Protein 7WOL (pdb70)

InterPro domains:
  IPR013094 Alpha/beta hydrolase fold-3 [PF07859] (87-295)
  IPR029058 Alpha/Beta hydrolase fold [G3DSA:3.40.50.1820] (2-322)
  IPR029058 Alpha/Beta hydrolase fold [SSF53474] (45-320)
  IPR050300 GDXG lipolytic enzyme [PTHR48081] (49-320)

B-factor: mean 42.1, std 15.67, range [23.67, 132.22]

Nearest PDB structures (foldseek):
  7wol-assembly1_B  TM=1.003E+00  e=1.330E-68  Thermomicrobium roseum DSM 5159
  7wol-assembly1_A  TM=9.974E-01  e=5.346E-65  Thermomicrobium roseum DSM 5159
  4ou5-assembly1_A  TM=8.821E-01  e=3.024E-28  Pseudomonas sp. ECU1011
  4ob7-assembly1_A-2  TM=8.785E-01  e=5.117E-28  Pseudomonas sp. ECU1011
  4ou4-assembly1_A-2  TM=8.748E-01  e=4.552E-28  Pseudomonas sp. ECU1011

Radius of gyration: 25.43 Å; Cα contacts (8 Å, |Δi|>4): 1426; chains: 2; bounding box: 81×62×52 Å

Sequence (638 aa):
SVFARLDPELAAALREIPEEFLLDLRDISLARRRLQILREALASLLPPLPSDVAVTDELAPNSFDGTMVRVRLYRPSEVTGPLPVLLWIHGGGYVMGAPEMNDQQCAELAQRIPALVASVDYRLAPEHPYPAPLEDCYAALRWVAERRAEQLGVDRERLAIAGASAGGGLAAGLALLARDRGEVPVRRFQLLIYPMLDDRNQTPSSYEITDPRLIWTRDWNLIGWRAYLGREPGSPDVPPYAAPARADDLAGLPPAYVLVGTADLFRDEDIAYAQRLMQAGVPTELHVFAGAFHGFDVFAPTAWVSQRANAEVLAVLQRALKLASVFARLDPELAAALREIPEEFLLDLRDISLARRRLQILREPPLPSDVAVTDELAPNSFDGTMVRVRLYRPSEVTGPLPVLLWIHGGGYVMGAPEMNDQQCAELAQRIPALVASVDYRLAPEHPYPAPLEDCYAALRWVAERAEQLGVDRERLAIAGASAGGGLAAGLALLARDRGEVPVRRFQLLIYPMLDDRNQTPSSYEITDPRLIWTRDWNLIGWRAYLGREPGSPDVPPYAAPARADDLAGLPPAYVLVGTADLFRDEDIAYAQRLMQAGVPTELHVFAGAFHGFDVFAPTAWVSQRANAEVLAVLQRALKLA

Structure (mmCIF, N/CA/C/O backbone):
data_7WOL
#
_entry.id   7WOL
#
_cell.length_a   129.402
_cell.length_b   129.402
_cell.length_c   122.792
_cell.angle_alpha   90.000
_cell.angle_beta   90.000
_cell.angle_gamma   90.000
#
_symmetry.space_group_name_H-M   'P 43 21 2'
#
loop_
_entity.id
_entity.type
_entity.pdbx_description
1 polymer Lipase
2 non-polymer 'SUCCINIC ACID'
3 non-polymer GLYCEROL
4 non-polymer DI(HYDROXYETHYL)ETHER
5 non-polymer 1,2-ETHANEDIOL
6 water water
#
loop_
_atom_site.group_PDB
_atom_site.id
_atom_site.type_symbol
_atom_site.label_atom_id
_atom_site.label_alt_id
_atom_site.label_comp_id
_atom_site.label_asym_id
_atom_site.label_entity_id
_atom_site.label_seq_id
_atom_site.pdbx_PDB_ins_code
_atom_site.Cartn_x
_atom_site.Cartn_y
_atom_site.Cartn_z
_atom_site.occupancy
_atom_site.B_iso_or_equiv
_atom_site.auth_seq_id
_atom_site.auth_comp_id
_atom_site.auth_asym_id
_atom_site.auth_atom_id
_atom_site.pdbx_PDB_model_num
ATOM 1 N N . SER A 1 2 ? 25.961 4.854 21.325 1.000 76.662 2 SER A N 1
ATOM 2 C CA . SER A 1 2 ? 26.197 5.127 19.869 1.000 74.497 2 SER A CA 1
ATOM 3 C C . SER A 1 2 ? 25.063 6.004 19.316 1.000 68.962 2 SER A C 1
ATOM 4 O O . SER A 1 2 ? 25.334 7.154 18.896 1.000 58.810 2 SER A O 1
ATOM 7 N N . VAL A 1 3 ? 23.826 5.495 19.337 1.000 65.699 3 VAL A N 1
ATOM 8 C CA . VAL A 1 3 ? 22.598 6.343 19.218 1.000 59.909 3 VAL A CA 1
ATOM 9 C C . VAL A 1 3 ? 22.602 7.354 20.380 1.000 53.101 3 VAL A C 1
ATOM 10 O O . VAL A 1 3 ? 22.144 8.491 20.194 1.000 54.488 3 VAL A O 1
ATOM 14 N N . PHE A 1 4 ? 23.149 6.954 21.528 1.000 49.221 4 PHE A N 1
ATOM 15 C CA . PHE A 1 4 ? 23.193 7.727 22.792 1.000 49.250 4 PHE A CA 1
ATOM 16 C C . PHE A 1 4 ? 24.503 8.511 22.924 1.000 44.720 4 PHE A C 1
ATOM 17 O O . PHE A 1 4 ? 24.728 9.058 24.010 1.000 41.784 4 PHE A O 1
ATOM 25 N N . ALA A 1 5 ? 25.314 8.581 21.869 1.000 46.918 5 ALA A N 1
ATOM 26 C CA . ALA A 1 5 ? 26.679 9.175 21.867 1.000 53.634 5 ALA A CA 1
ATOM 27 C C . ALA A 1 5 ? 26.675 10.637 22.341 1.000 53.752 5 ALA A C 1
ATOM 28 O O . ALA A 1 5 ? 27.572 11.020 23.092 1.000 56.278 5 ALA A O 1
ATOM 30 N N . ARG A 1 6 ? 25.716 11.442 21.897 1.000 60.233 6 ARG A N 1
ATOM 31 C CA . ARG A 1 6 ? 25.677 12.902 22.182 1.000 61.069 6 ARG A CA 1
ATOM 32 C C . ARG A 1 6 ? 25.028 13.174 23.552 1.000 51.821 6 ARG A C 1
ATOM 33 O O . ARG A 1 6 ? 24.797 14.357 23.864 1.000 54.338 6 ARG A O 1
ATOM 41 N N . LEU A 1 7 ? 24.690 12.151 24.341 1.000 43.267 7 LEU A N 1
ATOM 42 C CA . LEU A 1 7 ? 23.888 12.373 25.574 1.000 39.923 7 LEU A CA 1
ATOM 43 C C . LEU A 1 7 ? 24.812 12.485 26.783 1.000 39.573 7 LEU A C 1
ATOM 44 O O . LEU A 1 7 ? 25.888 11.887 26.789 1.000 42.106 7 LEU A O 1
ATOM 49 N N . ASP A 1 8 ? 24.396 13.253 27.772 1.000 36.832 8 ASP A N 1
ATOM 50 C CA . ASP A 1 8 ? 24.934 13.158 29.145 1.000 39.105 8 ASP A CA 1
ATOM 51 C C . ASP A 1 8 ? 24.879 11.676 29.528 1.000 42.218 8 ASP A C 1
ATOM 52 O O . ASP A 1 8 ? 23.831 11.034 29.376 1.000 37.029 8 ASP A O 1
ATOM 57 N N . PRO A 1 9 ? 26.014 11.070 29.953 1.000 43.626 9 PRO A N 1
ATOM 58 C CA . PRO A 1 9 ? 26.042 9.647 30.325 1.000 43.125 9 PRO A CA 1
ATOM 59 C C . PRO A 1 9 ? 24.930 9.157 31.274 1.000 39.469 9 PRO A C 1
ATOM 60 O O . PRO A 1 9 ? 24.445 8.058 31.068 1.000 42.813 9 PRO A O 1
ATOM 64 N N . GLU A 1 10 ? 24.532 9.958 32.270 1.000 41.230 10 GLU A N 1
ATOM 65 C CA . GLU A 1 10 ? 23.402 9.628 33.181 1.000 42.966 10 GLU A CA 1
ATOM 66 C C . GLU A 1 10 ? 22.098 9.540 32.383 1.000 45.239 10 GLU A C 1
ATOM 67 O O . GLU A 1 10 ? 21.260 8.686 32.724 1.000 44.030 10 GLU A O 1
ATOM 73 N N . LEU A 1 11 ? 21.926 10.383 31.360 1.000 42.916 11 LEU A N 1
ATOM 74 C CA . LEU A 1 11 ? 20.702 10.376 30.522 1.000 39.202 11 LEU A CA 1
ATOM 75 C C . LEU A 1 11 ? 20.759 9.184 29.569 1.000 37.920 11 LEU A C 1
ATOM 76 O O . LEU A 1 11 ? 19.692 8.580 29.302 1.000 40.644 11 LEU A O 1
ATOM 81 N N . ALA A 1 12 ? 21.937 8.835 29.062 1.000 37.236 12 ALA A N 1
ATOM 82 C CA . ALA A 1 12 ? 22.083 7.657 28.176 1.000 41.275 12 ALA A CA 1
ATOM 83 C C . ALA A 1 12 ? 21.696 6.384 28.963 1.000 42.795 12 ALA A C 1
ATOM 84 O O . ALA A 1 12 ? 21.016 5.504 28.392 1.000 43.708 12 ALA A O 1
ATOM 86 N N . ALA A 1 13 ? 22.099 6.301 30.236 1.000 46.320 13 ALA A N 1
ATOM 87 C CA . ALA A 1 13 ? 21.839 5.146 31.129 1.000 49.130 13 ALA A CA 1
ATOM 88 C C . ALA A 1 13 ? 20.325 4.971 31.280 1.000 51.781 13 ALA A C 1
ATOM 89 O O . ALA A 1 13 ? 19.849 3.829 31.129 1.000 50.894 13 ALA A O 1
ATOM 91 N N . ALA A 1 14 ? 19.595 6.069 31.529 1.000 47.706 14 ALA A N 1
ATOM 92 C CA . ALA A 1 14 ? 18.123 6.073 31.694 1.000 45.671 14 ALA A CA 1
ATOM 93 C C . ALA A 1 14 ? 17.467 5.508 30.430 1.000 45.325 14 ALA A C 1
ATOM 94 O O . ALA A 1 14 ? 16.630 4.614 30.581 1.000 52.880 14 ALA A O 1
ATOM 96 N N . LEU A 1 15 ? 17.849 5.976 29.236 1.000 46.441 15 LEU A N 1
ATOM 97 C CA . LEU A 1 15 ? 17.218 5.581 27.944 1.000 47.855 15 LEU A CA 1
ATOM 98 C C . LEU A 1 15 ? 17.563 4.136 27.559 1.000 50.353 15 LEU A C 1
ATOM 99 O O . LEU A 1 15 ? 16.736 3.499 26.847 1.000 47.897 15 LEU A O 1
ATOM 104 N N . ARG A 1 16 ? 18.759 3.664 27.922 1.000 54.137 16 ARG A N 1
ATOM 105 C CA . ARG A 1 16 ? 19.196 2.263 27.667 1.000 57.913 16 ARG A CA 1
ATOM 106 C C . ARG A 1 16 ? 18.266 1.284 28.390 1.000 56.996 16 ARG A C 1
ATOM 107 O O . ARG A 1 16 ? 18.091 0.174 27.881 1.000 61.319 16 ARG A O 1
ATOM 115 N N . GLU A 1 17 ? 17.706 1.692 29.531 1.000 60.664 17 GLU A N 1
ATOM 116 C CA . GLU A 1 17 ? 16.851 0.836 30.392 1.000 67.276 17 GLU A CA 1
ATOM 117 C C . GLU A 1 17 ? 15.458 0.638 29.774 1.000 67.951 17 GLU A C 1
ATOM 118 O O . GLU A 1 17 ? 14.786 -0.316 30.181 1.000 73.930 17 GLU A O 1
ATOM 124 N N . ILE A 1 18 ? 15.014 1.495 28.851 1.000 62.923 18 ILE A N 1
ATOM 125 C CA . ILE A 1 18 ? 13.636 1.402 28.272 1.000 59.939 18 ILE A CA 1
ATOM 126 C C . ILE A 1 18 ? 13.613 0.279 27.238 1.000 55.264 18 ILE A C 1
ATOM 127 O O . ILE A 1 18 ? 14.347 0.330 26.256 1.000 51.203 18 ILE A O 1
ATOM 132 N N . PRO A 1 19 ? 12.751 -0.753 27.398 1.000 56.177 19 PRO A N 1
ATOM 133 C CA . PRO A 1 19 ? 12.619 -1.792 26.375 1.000 57.051 19 PRO A CA 1
ATOM 134 C C . PRO A 1 19 ? 12.123 -1.198 25.048 1.000 59.207 19 PRO A C 1
ATOM 135 O O . PRO A 1 19 ? 11.322 -0.280 25.094 1.000 60.664 19 PRO A O 1
ATOM 139 N N . GLU A 1 20 ? 12.591 -1.739 23.919 1.000 61.447 20 GLU A N 1
ATOM 140 C CA . GLU A 1 20 ? 12.252 -1.257 22.552 1.000 66.625 20 GLU A CA 1
ATOM 141 C C . GLU A 1 20 ? 10.726 -1.234 22.390 1.000 66.036 20 GLU A C 1
ATOM 142 O O . GLU A 1 20 ? 10.227 -0.321 21.721 1.000 59.617 20 GLU A O 1
ATOM 148 N N . GLU A 1 21 ? 10.019 -2.199 22.988 1.000 64.461 21 GLU A N 1
ATOM 149 C CA . GLU A 1 21 ? 8.557 -2.404 22.808 1.000 64.238 21 GLU A CA 1
ATOM 150 C C . GLU A 1 21 ? 7.752 -1.335 23.564 1.000 59.556 21 GLU A C 1
ATOM 151 O O . GLU A 1 21 ? 6.548 -1.255 23.309 1.000 61.590 21 GLU A O 1
ATOM 157 N N . PHE A 1 22 ? 8.374 -0.560 24.461 1.000 56.039 22 PHE A N 1
ATOM 158 C CA . PHE A 1 22 ? 7.722 0.536 25.230 1.000 53.086 22 PHE A CA 1
ATOM 159 C C . PHE A 1 22 ? 7.781 1.860 24.456 1.000 55.863 22 PHE A C 1
ATOM 160 O O . PHE A 1 22 ? 7.056 2.801 24.854 1.000 53.536 22 PHE A O 1
ATOM 168 N N . LEU A 1 23 ? 8.617 1.953 23.411 1.000 49.543 23 LEU A N 1
ATOM 169 C CA . LEU A 1 23 ? 8.862 3.227 22.687 1.000 50.610 23 LEU A CA 1
ATOM 170 C C . LEU A 1 23 ? 7.638 3.572 21.837 1.000 49.965 23 LEU A C 1
ATOM 171 O O . LEU A 1 23 ? 6.886 2.669 21.463 1.000 47.198 23 LEU A O 1
ATOM 176 N N . LEU A 1 24 ? 7.482 4.847 21.511 1.000 51.397 24 LEU A N 1
ATOM 177 C CA . LEU A 1 24 ? 6.351 5.353 20.687 1.000 49.172 24 LEU A CA 1
ATOM 178 C C . LEU A 1 24 ? 6.539 4.889 19.242 1.000 46.572 24 LEU A C 1
ATOM 179 O O . LEU A 1 24 ? 7.684 4.931 18.739 1.000 49.954 24 LEU A O 1
ATOM 184 N N . ASP A 1 25 ? 5.451 4.491 18.595 1.000 45.361 25 ASP A N 1
ATOM 185 C CA . ASP A 1 25 ? 5.378 4.306 17.125 1.000 44.299 25 ASP A CA 1
ATOM 186 C C . ASP A 1 25 ? 4.208 5.150 16.622 1.000 43.565 25 ASP A C 1
ATOM 187 O O . ASP A 1 25 ? 3.054 4.697 16.766 1.000 43.341 25 ASP A O 1
ATOM 192 N N . LEU A 1 26 ? 4.492 6.315 16.039 1.000 39.938 26 LEU A N 1
ATOM 193 C CA . LEU A 1 26 ? 3.443 7.278 15.599 1.000 39.891 26 LEU A CA 1
ATOM 194 C C . LEU A 1 26 ? 2.827 6.872 14.257 1.000 40.468 26 LEU A C 1
ATOM 195 O O . LEU A 1 26 ? 1.930 7.595 13.787 1.000 39.640 26 LEU A O 1
ATOM 200 N N . ARG A 1 27 ? 3.246 5.758 13.651 1.000 42.979 27 ARG A N 1
ATOM 201 C CA . ARG A 1 27 ? 2.673 5.321 12.348 1.000 45.145 27 ARG A CA 1
ATOM 202 C C . ARG A 1 27 ? 1.287 4.715 12.592 1.000 42.964 27 ARG A C 1
ATOM 203 O O . ARG A 1 27 ? 0.522 4.640 11.632 1.000 41.051 27 ARG A O 1
ATOM 211 N N . ASP A 1 28 ? 0.963 4.364 13.840 1.000 42.219 28 ASP A N 1
ATOM 212 C CA . ASP A 1 28 ? -0.421 3.997 14.247 1.000 45.726 28 ASP A CA 1
ATOM 213 C C . ASP A 1 28 ? -0.781 4.800 15.503 1.000 38.071 28 ASP A C 1
ATOM 214 O O . ASP A 1 28 ? -0.270 4.486 16.580 1.000 37.881 28 ASP A O 1
ATOM 219 N N . ILE A 1 29 ? -1.658 5.790 15.371 1.000 38.755 29 ILE A N 1
ATOM 220 C CA . ILE A 1 29 ? -1.946 6.762 16.466 1.000 41.216 29 ILE A CA 1
ATOM 221 C C . ILE A 1 29 ? -2.591 6.024 17.639 1.000 40.522 29 ILE A C 1
ATOM 222 O O . ILE A 1 29 ? -2.248 6.369 18.777 1.000 34.231 29 ILE A O 1
ATOM 227 N N . SER A 1 30 ? -3.471 5.038 17.394 1.000 41.807 30 SER A N 1
ATOM 228 C CA . SER A 1 30 ? -4.120 4.256 18.487 1.000 45.351 30 SER A CA 1
ATOM 229 C C . SER A 1 30 ? -3.052 3.467 19.247 1.000 44.646 30 SER A C 1
ATOM 230 O O . SER A 1 30 ? -3.123 3.438 20.473 1.000 49.250 30 SER A O 1
ATOM 233 N N . LEU A 1 31 ? -2.095 2.864 18.538 1.000 45.688 31 LEU A N 1
ATOM 234 C CA . LEU A 1 31 ? -0.939 2.138 19.137 1.000 50.775 31 LEU A CA 1
ATOM 235 C C . LEU A 1 31 ? -0.084 3.136 19.930 1.000 46.951 31 LEU A C 1
ATOM 236 O O . LEU A 1 31 ? 0.255 2.847 21.080 1.000 52.818 31 LEU A O 1
ATOM 241 N N . ALA A 1 32 ? 0.251 4.283 19.342 1.000 44.837 32 ALA A N 1
ATOM 242 C CA . ALA A 1 32 ? 1.016 5.335 20.045 1.000 41.073 32 ALA A CA 1
ATOM 243 C C . ALA A 1 32 ? 0.319 5.672 21.378 1.000 40.275 32 ALA A C 1
ATOM 244 O O . ALA A 1 32 ? 1.021 5.768 22.393 1.000 40.462 32 ALA A O 1
ATOM 246 N N . ARG A 1 33 ? -1.011 5.839 21.395 1.000 38.886 33 ARG A N 1
ATOM 247 C CA . ARG A 1 33 ? -1.745 6.228 22.637 1.000 40.901 33 ARG A CA 1
ATOM 248 C C . ARG A 1 33 ? -1.574 5.116 23.695 1.000 43.876 33 ARG A C 1
ATOM 249 O O . ARG A 1 33 ? -1.407 5.450 24.878 1.000 42.544 33 ARG A O 1
ATOM 257 N N . ARG A 1 34 ? -1.511 3.849 23.273 1.000 52.994 34 ARG A N 1
ATOM 258 C CA . ARG A 1 34 ? -1.218 2.672 24.152 1.000 54.698 34 ARG A CA 1
ATOM 259 C C . ARG A 1 34 ? 0.234 2.705 24.632 1.000 50.529 34 ARG A C 1
ATOM 260 O O . ARG A 1 34 ? 0.458 2.556 25.844 1.000 54.199 34 ARG A O 1
ATOM 268 N N . ARG A 1 35 ? 1.192 2.875 23.719 1.000 50.125 35 ARG A N 1
ATOM 269 C CA . ARG A 1 35 ? 2.630 2.973 24.084 1.000 52.952 35 ARG A CA 1
ATOM 270 C C . ARG A 1 35 ? 2.776 4.056 25.159 1.000 54.630 35 ARG A C 1
ATOM 271 O O . ARG A 1 35 ? 3.509 3.808 26.133 1.000 48.917 35 ARG A O 1
ATOM 279 N N . LEU A 1 36 ? 2.063 5.185 25.030 1.000 47.666 36 LEU A N 1
ATOM 280 C CA . LEU A 1 36 ? 2.228 6.311 25.983 1.000 46.682 36 LEU A CA 1
ATOM 281 C C . LEU A 1 36 ? 1.662 5.907 27.349 1.000 43.910 36 LEU A C 1
ATOM 282 O O . LEU A 1 36 ? 2.308 6.251 28.373 1.000 40.055 36 LEU A O 1
ATOM 287 N N . GLN A 1 37 ? 0.501 5.250 27.367 1.000 45.546 37 GLN A N 1
ATOM 288 C CA . GLN A 1 37 ? -0.125 4.720 28.608 1.000 49.520 37 GLN A CA 1
ATOM 289 C C . GLN A 1 37 ? 0.879 3.812 29.328 1.000 48.771 37 GLN A C 1
ATOM 290 O O . GLN A 1 37 ? 0.982 3.920 30.552 1.000 44.554 37 GLN A O 1
ATOM 296 N N . ILE A 1 38 ? 1.594 2.965 28.578 1.000 51.678 38 ILE A N 1
ATOM 297 C CA . ILE A 1 38 ? 2.612 2.012 29.123 1.000 50.015 38 ILE A CA 1
ATOM 298 C C . ILE A 1 38 ? 3.791 2.822 29.662 1.000 46.649 38 ILE A C 1
ATOM 299 O O . ILE A 1 38 ? 4.170 2.573 30.812 1.000 42.649 38 ILE A O 1
ATOM 304 N N . LEU A 1 39 ? 4.348 3.756 28.879 1.000 43.448 39 LEU A N 1
ATOM 305 C CA . LEU A 1 39 ? 5.463 4.617 29.352 1.000 43.237 39 LEU A CA 1
ATOM 306 C C . LEU A 1 39 ? 4.999 5.366 30.598 1.000 42.802 39 LEU A C 1
ATOM 307 O O . LEU A 1 39 ? 5.759 5.406 31.593 1.000 44.046 39 LEU A O 1
ATOM 312 N N . ARG A 1 40 ? 3.799 5.940 30.544 1.000 42.315 40 ARG A N 1
ATOM 313 C CA . ARG A 1 40 ? 3.270 6.781 31.643 1.000 45.618 40 ARG A CA 1
ATOM 314 C C . ARG A 1 40 ? 3.301 5.953 32.923 1.000 46.805 40 ARG A C 1
ATOM 315 O O . ARG A 1 40 ? 3.691 6.516 33.970 1.000 48.369 40 ARG A O 1
ATOM 323 N N . GLU A 1 41 ? 2.925 4.670 32.831 1.000 49.497 41 GLU A N 1
ATOM 324 C CA . GLU A 1 41 ? 2.906 3.749 34.001 1.000 54.835 41 GLU A CA 1
ATOM 325 C C . GLU A 1 41 ? 4.338 3.480 34.476 1.000 48.345 41 GLU A C 1
ATOM 326 O O . GLU A 1 41 ? 4.564 3.536 35.687 1.000 50.000 41 GLU A O 1
ATOM 332 N N . ALA A 1 42 ? 5.276 3.212 33.567 1.000 47.235 42 ALA A N 1
ATOM 333 C CA . ALA A 1 42 ? 6.692 2.963 33.929 1.000 51.464 42 ALA A CA 1
ATOM 334 C C . ALA A 1 42 ? 7.231 4.171 34.722 1.000 52.831 42 ALA A C 1
ATOM 335 O O . ALA A 1 42 ? 7.801 3.958 35.805 1.000 55.999 42 ALA A O 1
ATOM 337 N N . LEU A 1 43 ? 6.976 5.401 34.269 1.000 50.080 43 LEU A N 1
ATOM 338 C CA . LEU A 1 43 ? 7.479 6.635 34.944 1.000 54.112 43 LEU A CA 1
ATOM 339 C C . LEU A 1 43 ? 6.823 6.806 36.326 1.000 59.063 43 LEU A C 1
ATOM 340 O O . LEU A 1 43 ? 7.559 6.885 37.337 1.000 60.400 43 LEU A O 1
ATOM 345 N N . ALA A 1 44 ? 5.490 6.823 36.386 1.000 60.423 44 ALA A N 1
ATOM 346 C CA . ALA A 1 44 ? 4.702 6.984 37.631 1.000 61.573 44 ALA A CA 1
ATOM 347 C C . ALA A 1 44 ? 5.088 5.919 38.680 1.000 65.676 44 ALA A C 1
ATOM 348 O O . ALA A 1 44 ? 5.015 6.232 39.891 1.000 57.328 44 ALA A O 1
ATOM 350 N N . SER A 1 45 ? 5.480 4.711 38.251 1.000 66.606 45 SER A N 1
ATOM 351 C CA . SER A 1 45 ? 5.901 3.584 39.132 1.000 69.467 45 SER A CA 1
ATOM 352 C C . SER A 1 45 ? 6.976 4.046 40.115 1.000 68.426 45 SER A C 1
ATOM 353 O O . SER A 1 45 ? 6.969 3.567 41.278 1.000 67.422 45 SER A O 1
ATOM 356 N N . LEU A 1 46 ? 7.881 4.909 39.652 1.000 59.671 46 LEU A N 1
ATOM 357 C CA . LEU A 1 46 ? 9.123 5.274 40.376 1.000 64.547 46 LEU A CA 1
ATOM 358 C C . LEU A 1 46 ? 8.891 6.502 41.258 1.000 63.867 46 LEU A C 1
ATOM 359 O O . LEU A 1 46 ? 9.835 6.881 41.961 1.000 68.790 46 LEU A O 1
ATOM 364 N N . LEU A 1 47 ? 7.696 7.103 41.221 1.000 60.392 47 LEU A N 1
ATOM 365 C CA . LEU A 1 47 ? 7.408 8.396 41.901 1.000 57.705 47 LEU A CA 1
ATOM 366 C C . LEU A 1 47 ? 6.598 8.149 43.168 1.000 59.729 47 LEU A C 1
ATOM 367 O O . LEU A 1 47 ? 5.876 7.152 43.272 1.000 53.910 47 LEU A O 1
ATOM 372 N N . PRO A 1 48 ? 6.684 9.059 44.169 1.000 61.985 48 PRO A N 1
ATOM 373 C CA . PRO A 1 48 ? 5.912 8.911 45.405 1.000 63.887 48 PRO A CA 1
ATOM 374 C C . PRO A 1 48 ? 4.432 9.096 45.095 1.000 64.447 48 PRO A C 1
ATOM 375 O O . PRO A 1 48 ? 4.080 9.465 43.982 1.000 54.676 48 PRO A O 1
ATOM 379 N N . PRO A 1 49 ? 3.513 8.850 46.049 1.000 67.853 49 PRO A N 1
ATOM 380 C CA . PRO A 1 49 ? 2.109 9.200 45.837 1.000 65.935 49 PRO A CA 1
ATOM 381 C C . PRO A 1 49 ? 1.959 10.732 45.754 1.000 59.870 49 PRO A C 1
ATOM 382 O O . PRO A 1 49 ? 2.833 11.459 46.236 1.000 53.765 49 PRO A O 1
ATOM 386 N N . LEU A 1 50 ? 0.868 11.193 45.142 1.000 54.350 50 LEU A N 1
ATOM 387 C CA . LEU A 1 50 ? 0.536 12.636 45.032 1.000 54.901 50 LEU A CA 1
ATOM 388 C C . LEU A 1 50 ? 0.505 13.199 46.448 1.000 54.988 50 LEU A C 1
ATOM 389 O O . LEU A 1 50 ? 0.090 12.506 47.366 1.000 60.115 50 LEU A O 1
ATOM 394 N N . PRO A 1 51 ? 0.969 14.439 46.705 1.000 56.527 51 PRO A N 1
ATOM 395 C CA . PRO A 1 51 ? 0.856 15.020 48.041 1.000 52.529 51 PRO A CA 1
ATOM 396 C C . PRO A 1 51 ? -0.582 14.944 48.581 1.000 57.698 51 PRO A C 1
ATOM 397 O O . PRO A 1 51 ? -1.540 15.008 47.811 1.000 52.424 51 PRO A O 1
ATOM 401 N N . SER A 1 52 ? -0.714 14.812 49.896 1.000 53.967 52 SER A N 1
ATOM 402 C CA . SER A 1 52 ? -2.024 14.686 50.575 1.000 54.277 52 SER A CA 1
ATOM 403 C C . SER A 1 52 ? -2.650 16.074 50.739 1.000 51.330 52 SER A C 1
ATOM 404 O O . SER A 1 52 ? -3.870 16.122 50.778 1.000 56.516 52 SER A O 1
ATOM 407 N N . ASP A 1 53 ? -1.850 17.147 50.821 1.000 45.858 53 ASP A N 1
ATOM 408 C CA . ASP A 1 53 ? -2.337 18.533 51.051 1.000 45.653 53 ASP A CA 1
ATOM 409 C C . ASP A 1 53 ? -2.660 19.228 49.711 1.000 40.521 53 ASP A C 1
ATOM 410 O O . ASP A 1 53 ? -2.777 20.468 49.707 1.000 44.624 53 ASP A O 1
ATOM 415 N N . VAL A 1 54 ? -2.812 18.482 48.615 1.000 38.461 54 VAL A N 1
ATOM 416 C CA . VAL A 1 54 ? -3.237 19.050 47.301 1.000 37.168 54 VAL A CA 1
ATOM 417 C C . VAL A 1 54 ? -4.524 18.358 46.864 1.000 35.764 54 VAL A C 1
ATOM 418 O O . VAL A 1 54 ? -4.493 17.164 46.585 1.000 34.848 54 VAL A O 1
ATOM 422 N N . ALA A 1 55 ? -5.602 19.123 46.741 1.000 33.786 55 ALA A N 1
ATOM 423 C CA . ALA A 1 55 ? -6.917 18.633 46.279 1.000 32.892 55 ALA A CA 1
ATOM 424 C C . ALA A 1 55 ? -6.934 18.669 44.748 1.000 31.370 55 ALA A C 1
ATOM 425 O O . ALA A 1 55 ? -6.645 19.733 44.165 1.000 33.299 55 ALA A O 1
ATOM 427 N N . VAL A 1 56 ? -7.239 17.538 44.119 1.000 31.843 56 VAL A N 1
ATOM 428 C CA . VAL A 1 56 ? -7.329 17.409 42.641 1.000 32.737 56 VAL A CA 1
ATOM 429 C C . VAL A 1 56 ? -8.797 17.229 42.273 1.000 34.587 56 VAL A C 1
ATOM 430 O O . VAL A 1 56 ? -9.398 16.248 42.727 1.000 34.895 56 VAL A O 1
ATOM 434 N N . THR A 1 57 ? -9.347 18.130 41.460 1.000 31.907 57 THR A N 1
ATOM 435 C CA . THR A 1 57 ? -10.764 18.079 41.018 1.000 31.080 57 THR A CA 1
ATOM 436 C C . THR A 1 57 ? -10.836 18.412 39.531 1.000 33.051 57 THR A C 1
ATOM 437 O O . THR A 1 57 ? -9.834 18.902 38.994 1.000 30.512 57 THR A O 1
ATOM 441 N N . ASP A 1 58 ? -11.985 18.153 38.913 1.000 28.053 58 ASP A N 1
ATOM 442 C CA . ASP A 1 58 ? -12.241 18.446 37.487 1.000 31.409 58 ASP A CA 1
ATOM 443 C C . ASP A 1 58 ? -13.369 19.477 37.402 1.000 34.978 58 ASP A C 1
ATOM 444 O O . ASP A 1 58 ? -14.395 19.287 38.088 1.000 33.503 58 ASP A O 1
ATOM 449 N N . GLU A 1 59 ? -13.174 20.534 36.619 1.000 30.125 59 GLU A N 1
ATOM 450 C CA . GLU A 1 59 ? -14.232 21.520 36.317 1.000 30.109 59 GLU A CA 1
ATOM 451 C C . GLU A 1 59 ? -14.396 21.611 34.800 1.000 30.922 59 GLU A C 1
ATOM 452 O O . GLU A 1 59 ? -13.600 20.991 34.061 1.000 29.605 59 GLU A O 1
ATOM 458 N N . LEU A 1 60 ? -15.419 22.328 34.356 1.000 28.555 60 LEU A N 1
ATOM 459 C CA . LEU A 1 60 ? -15.720 22.494 32.918 1.000 30.374 60 LEU A CA 1
ATOM 460 C C . LEU A 1 60 ? -15.672 23.976 32.556 1.000 30.786 60 LEU A C 1
ATOM 461 O O . LEU A 1 60 ? -16.248 24.784 33.273 1.000 31.318 60 LEU A O 1
ATOM 466 N N . ALA A 1 61 ? -14.997 24.312 31.460 1.000 29.952 61 ALA A N 1
ATOM 467 C CA . ALA A 1 61 ? -14.934 25.696 30.936 1.000 30.219 61 ALA A CA 1
ATOM 468 C C . ALA A 1 61 ? -15.683 25.712 29.621 1.000 31.033 61 ALA A C 1
ATOM 469 O O . ALA A 1 61 ? -15.425 24.863 28.754 1.000 31.496 61 ALA A O 1
ATOM 471 N N . PRO A 1 62 ? -16.602 26.678 29.419 1.000 30.238 62 PRO A N 1
ATOM 472 C CA . PRO A 1 62 ? -17.315 26.785 28.148 1.000 30.009 62 PRO A CA 1
ATOM 473 C C . PRO A 1 62 ? -16.372 27.278 27.039 1.000 28.737 62 PRO A C 1
ATOM 474 O O . PRO A 1 62 ? -15.572 28.195 27.264 1.000 30.483 62 PRO A O 1
ATOM 478 N N . ASN A 1 63 ? -16.494 26.675 25.860 1.000 29.497 63 ASN A N 1
ATOM 479 C CA . ASN A 1 63 ? -15.677 27.026 24.680 1.000 29.403 63 ASN A CA 1
ATOM 480 C C . ASN A 1 63 ? -16.630 27.540 23.592 1.000 28.409 63 ASN A C 1
ATOM 481 O O . ASN A 1 63 ? -17.260 26.712 22.926 1.000 32.265 63 ASN A O 1
ATOM 486 N N . SER A 1 64 ? -16.676 28.850 23.389 1.000 29.425 64 SER A N 1
ATOM 487 C CA . SER A 1 64 ? -17.586 29.522 22.419 1.000 33.816 64 SER A CA 1
ATOM 488 C C . SER A 1 64 ? -17.127 29.271 20.984 1.000 36.787 64 SER A C 1
ATOM 489 O O . SER A 1 64 ? -17.888 29.571 20.068 1.000 35.914 64 SER A O 1
ATOM 492 N N . PHE A 1 65 ? -15.952 28.677 20.772 1.000 35.205 65 PHE A N 1
ATOM 493 C CA . PHE A 1 65 ? -15.520 28.281 19.408 1.000 34.334 65 PHE A CA 1
ATOM 494 C C . PHE A 1 65 ? -16.604 27.402 18.755 1.000 35.139 65 PHE A C 1
ATOM 495 O O . PHE A 1 65 ? -16.996 27.654 17.599 1.000 32.824 65 PHE A O 1
ATOM 503 N N . ASP A 1 66 ? -17.071 26.370 19.463 1.000 32.806 66 ASP A N 1
ATOM 504 C CA . ASP A 1 66 ? -18.033 25.382 18.920 1.000 31.700 66 ASP A CA 1
ATOM 505 C C . ASP A 1 66 ? -19.108 25.025 19.957 1.000 30.685 66 ASP A C 1
ATOM 506 O O . ASP A 1 66 ? -19.916 24.153 19.657 1.000 32.126 66 ASP A O 1
ATOM 511 N N . GLY A 1 67 ? -19.095 25.666 21.122 1.000 30.724 67 GLY A N 1
ATOM 512 C CA . GLY A 1 67 ? -20.069 25.448 22.201 1.000 32.017 67 GLY A CA 1
ATOM 513 C C . GLY A 1 67 ? -19.797 24.212 23.041 1.000 33.858 67 GLY A C 1
ATOM 514 O O . GLY A 1 67 ? -20.659 23.876 23.864 1.000 35.982 67 GLY A O 1
ATOM 515 N N . THR A 1 68 ? -18.647 23.556 22.885 1.000 32.556 68 THR A N 1
ATOM 516 C CA . THR A 1 68 ? -18.261 22.396 23.726 1.000 31.645 68 THR A CA 1
ATOM 517 C C . THR A 1 68 ? -17.835 22.901 25.105 1.000 28.567 68 THR A C 1
ATOM 518 O O . THR A 1 68 ? -17.683 24.136 25.304 1.000 28.660 68 THR A O 1
ATOM 522 N N . MET A 1 69 ? -17.616 21.970 26.025 1.000 27.423 69 MET A N 1
ATOM 523 C CA . MET A 1 69 ? -17.091 22.253 27.379 1.000 30.435 69 MET A CA 1
ATOM 524 C C . MET A 1 69 ? -15.726 21.560 27.474 1.000 30.758 69 MET A C 1
ATOM 525 O O . MET A 1 69 ? -15.620 20.401 27.062 1.000 29.130 69 MET A O 1
ATOM 530 N N . VAL A 1 70 ? -14.731 22.273 27.983 1.000 30.138 70 VAL A N 1
ATOM 531 C CA . VAL A 1 70 ? -13.337 21.784 28.141 1.000 31.368 70 VAL A CA 1
ATOM 532 C C . VAL A 1 70 ? -13.169 21.384 29.599 1.000 28.202 70 VAL A C 1
ATOM 533 O O . VAL A 1 70 ? -13.387 22.244 30.462 1.000 27.699 70 VAL A O 1
ATOM 537 N N . ARG A 1 71 ? -12.725 20.160 29.854 1.000 27.492 71 ARG A N 1
ATOM 538 C CA . ARG A 1 71 ? -12.341 19.754 31.223 1.000 29.169 71 ARG A CA 1
ATOM 539 C C . ARG A 1 71 ? -11.057 20.476 31.611 1.000 30.426 71 ARG A C 1
ATOM 540 O O . ARG A 1 71 ? -10.075 20.500 30.818 1.000 29.561 71 ARG A O 1
ATOM 548 N N . VAL A 1 72 ? -11.079 21.069 32.796 1.000 27.444 72 VAL A N 1
ATOM 549 C CA . VAL A 1 72 ? -9.922 21.732 33.427 1.000 28.037 72 VAL A CA 1
ATOM 550 C C . VAL A 1 72 ? -9.672 21.020 34.752 1.000 31.132 72 VAL A C 1
ATOM 551 O O . VAL A 1 72 ? -10.603 20.986 35.593 1.000 28.562 72 VAL A O 1
ATOM 555 N N . ARG A 1 73 ? -8.485 20.432 34.911 1.000 28.218 73 ARG A N 1
ATOM 556 C CA . ARG A 1 73 ? -8.141 19.683 36.135 1.000 29.312 73 ARG A CA 1
ATOM 557 C C . ARG A 1 73 ? -7.422 20.646 37.071 1.000 29.369 73 ARG A C 1
ATOM 558 O O . ARG A 1 73 ? -6.374 21.225 36.657 1.000 30.723 73 ARG A O 1
ATOM 566 N N . LEU A 1 74 ? -7.960 20.821 38.277 1.000 26.160 74 LEU A N 1
ATOM 567 C CA . LEU A 1 74 ? -7.450 21.793 39.273 1.000 28.505 74 LEU A CA 1
ATOM 568 C C . LEU A 1 74 ? -6.654 21.066 40.348 1.000 29.653 74 LEU A C 1
ATOM 569 O O . LEU A 1 74 ? -7.099 19.986 40.815 1.000 31.073 74 LEU A O 1
ATOM 574 N N . TYR A 1 75 ? -5.559 21.679 40.757 1.000 27.865 75 TYR A N 1
ATOM 575 C CA . TYR A 1 75 ? -4.666 21.169 41.824 1.000 28.475 75 TYR A CA 1
ATOM 576 C C . TYR A 1 75 ? -4.565 22.308 42.816 1.000 28.781 75 TYR A C 1
ATOM 577 O O . TYR A 1 75 ? -3.938 23.342 42.497 1.000 29.911 75 TYR A O 1
ATOM 586 N N . ARG A 1 76 ? -5.236 22.172 43.952 1.000 28.896 76 ARG A N 1
ATOM 587 C CA . ARG A 1 76 ? -5.339 23.273 44.939 1.000 29.593 76 ARG A CA 1
ATOM 588 C C . ARG A 1 76 ? -4.524 22.911 46.168 1.000 32.579 76 ARG A C 1
ATOM 589 O O . ARG A 1 76 ? -4.804 21.893 46.807 1.000 33.857 76 ARG A O 1
ATOM 597 N N . PRO A 1 77 ? -3.535 23.753 46.544 1.000 35.256 77 PRO A N 1
ATOM 598 C CA . PRO A 1 77 ? -2.787 23.544 47.777 1.000 39.849 77 PRO A CA 1
ATOM 599 C C . PRO A 1 77 ? -3.670 24.031 48.939 1.000 40.384 77 PRO A C 1
ATOM 600 O O . PRO A 1 77 ? -4.119 25.143 48.890 1.000 42.918 77 PRO A O 1
ATOM 604 N N . SER A 1 78 ? -3.858 23.200 49.961 1.000 54.584 78 SER A N 1
ATOM 605 C CA . SER A 1 78 ? -4.837 23.408 51.070 1.000 63.674 78 SER A CA 1
ATOM 606 C C . SER A 1 78 ? -4.337 24.464 52.063 1.000 61.513 78 SER A C 1
ATOM 607 O O . SER A 1 78 ? -5.180 25.298 52.502 1.000 66.904 78 SER A O 1
ATOM 610 N N . GLU A 1 79 ? -3.028 24.451 52.353 1.000 60.481 79 GLU A N 1
ATOM 611 C CA . GLU A 1 79 ? -2.359 25.254 53.416 1.000 65.126 79 GLU A CA 1
ATOM 612 C C . GLU A 1 79 ? -2.269 26.745 53.039 1.000 62.593 79 GLU A C 1
ATOM 613 O O . GLU A 1 79 ? -1.671 27.495 53.808 1.000 65.984 79 GLU A O 1
ATOM 619 N N . VAL A 1 80 ? -2.821 27.181 51.908 1.000 67.477 80 VAL A N 1
ATOM 620 C CA . VAL A 1 80 ? -2.808 28.617 51.490 1.000 69.441 80 VAL A CA 1
ATOM 621 C C . VAL A 1 80 ? -4.256 29.063 51.284 1.000 69.685 80 VAL A C 1
ATOM 622 O O . VAL A 1 80 ? -4.849 28.647 50.273 1.000 70.315 80 VAL A O 1
ATOM 626 N N . THR A 1 81 ? -4.800 29.871 52.201 1.000 69.118 81 THR A N 1
ATOM 627 C CA . THR A 1 81 ? -6.252 30.215 52.262 1.000 68.945 81 THR A CA 1
ATOM 628 C C . THR A 1 81 ? -6.523 31.559 51.565 1.000 64.375 81 THR A C 1
ATOM 629 O O . THR A 1 81 ? -7.690 31.766 51.154 1.000 63.280 81 THR A O 1
ATOM 633 N N . GLY A 1 82 ? -5.496 32.415 51.431 1.000 62.939 82 GLY A N 1
ATOM 634 C CA . GLY A 1 82 ? -5.554 33.729 50.752 1.000 58.157 82 GLY A CA 1
ATOM 635 C C . GLY A 1 82 ? -5.482 33.587 49.233 1.000 57.308 82 GLY A C 1
ATOM 636 O O . GLY A 1 82 ? -5.465 32.467 48.728 1.000 56.513 82 GLY A O 1
ATOM 637 N N . PRO A 1 83 ? -5.463 34.697 48.453 1.000 53.769 83 PRO A N 1
ATOM 638 C CA . PRO A 1 83 ? -5.467 34.606 46.994 1.000 49.617 83 PRO A CA 1
ATOM 639 C C . PRO A 1 83 ? -4.187 33.917 46.490 1.000 48.000 83 PRO A C 1
ATOM 640 O O . PRO A 1 83 ? -3.125 34.165 46.991 1.000 44.718 83 PRO A O 1
ATOM 644 N N . LEU A 1 84 ? -4.342 32.998 45.548 1.000 42.802 84 LEU A N 1
ATOM 645 C CA . LEU A 1 84 ? -3.218 32.249 44.955 1.000 37.954 84 LEU A CA 1
ATOM 646 C C . LEU A 1 84 ? -2.934 32.832 43.580 1.000 33.282 84 LEU A C 1
ATOM 647 O O . LEU A 1 84 ? -3.838 33.305 42.908 1.000 33.559 84 LEU A O 1
ATOM 652 N N . PRO A 1 85 ? -1.686 32.710 43.085 1.000 34.696 85 PRO A N 1
ATOM 653 C CA . PRO A 1 85 ? -1.421 32.857 41.662 1.000 32.112 85 PRO A CA 1
ATOM 654 C C . PRO A 1 85 ? -1.998 31.596 41.031 1.000 33.369 85 PRO A C 1
ATOM 655 O O . PRO A 1 85 ? -2.366 30.674 41.765 1.000 33.053 85 PRO A O 1
ATOM 659 N N . VAL A 1 86 ? -2.070 31.572 39.707 1.000 32.981 86 VAL A N 1
ATOM 660 C CA . VAL A 1 86 ? -2.567 30.400 38.948 1.000 33.570 86 VAL A CA 1
ATOM 661 C C . VAL A 1 86 ? -1.572 30.092 37.839 1.000 32.571 86 VAL A C 1
ATOM 662 O O . VAL A 1 86 ? -1.034 31.035 37.216 1.000 33.765 86 VAL A O 1
ATOM 666 N N . LEU A 1 87 ? -1.312 28.806 37.645 1.000 32.311 87 LEU A N 1
ATOM 667 C CA . LEU A 1 87 ? -0.517 28.266 36.516 1.000 30.412 87 LEU A CA 1
ATOM 668 C C . LEU A 1 87 ? -1.451 27.452 35.632 1.000 30.221 87 LEU A C 1
ATOM 669 O O . LEU A 1 87 ? -1.966 26.404 36.098 1.000 30.569 87 LEU A O 1
ATOM 674 N N . LEU A 1 88 ? -1.669 27.905 34.400 1.000 28.848 88 LEU A N 1
ATOM 675 C CA . LEU A 1 88 ? -2.377 27.095 33.384 1.000 27.887 88 LEU A CA 1
ATOM 676 C C . LEU A 1 88 ? -1.344 26.153 32.763 1.000 29.585 88 LEU A C 1
ATOM 677 O O . LEU A 1 88 ? -0.377 26.649 32.141 1.000 31.769 88 LEU A O 1
ATOM 682 N N . TRP A 1 89 ? -1.556 24.845 32.903 1.000 29.534 89 TRP A N 1
ATOM 683 C CA . TRP A 1 89 ? -0.636 23.800 32.412 1.000 28.088 89 TRP A CA 1
ATOM 684 C C . TRP A 1 89 ? -1.258 23.127 31.201 1.000 28.374 89 TRP A C 1
ATOM 685 O O . TRP A 1 89 ? -2.450 22.764 31.237 1.000 27.720 89 TRP A O 1
ATOM 696 N N . ILE A 1 90 ? -0.435 22.925 30.183 1.000 26.190 90 ILE A N 1
ATOM 697 C CA . ILE A 1 90 ? -0.825 22.291 28.907 1.000 26.861 90 ILE A CA 1
ATOM 698 C C . ILE A 1 90 ? 0.133 21.122 28.666 1.000 27.860 90 ILE A C 1
ATOM 699 O O . ILE A 1 90 ? 1.316 21.374 28.398 1.000 26.215 90 ILE A O 1
ATOM 704 N N . HIS A 1 91 ? -0.390 19.895 28.735 1.000 27.676 91 HIS A N 1
ATOM 705 C CA . HIS A 1 91 ? 0.394 18.646 28.607 1.000 26.154 91 HIS A CA 1
ATOM 706 C C . HIS A 1 91 ? 0.928 18.501 27.182 1.000 30.394 91 HIS A C 1
ATOM 707 O O . HIS A 1 91 ? 0.336 19.080 26.247 1.000 28.545 91 HIS A O 1
ATOM 714 N N . GLY A 1 92 ? 1.954 17.664 27.033 1.000 30.356 92 GLY A N 1
ATOM 715 C CA . GLY A 1 92 ? 2.525 17.287 25.730 1.000 30.458 92 GLY A CA 1
ATOM 716 C C . GLY A 1 92 ? 1.902 16.029 25.156 1.000 31.589 92 GLY A C 1
ATOM 717 O O . GLY A 1 92 ? 0.882 15.543 25.687 1.000 31.881 92 GLY A O 1
ATOM 718 N N . GLY A 1 93 ? 2.494 15.540 24.071 1.000 29.645 93 GLY A N 1
ATOM 719 C CA . GLY A 1 93 ? 2.011 14.358 23.345 1.000 29.438 93 GLY A CA 1
ATOM 720 C C . GLY A 1 93 ? 1.909 14.569 21.854 1.000 28.610 93 GLY A C 1
ATOM 721 O O . GLY A 1 93 ? 1.158 13.806 21.207 1.000 33.510 93 GLY A O 1
ATOM 722 N N . GLY A 1 94 ? 2.662 15.512 21.300 1.000 29.802 94 GLY A N 1
ATOM 723 C CA . GLY A 1 94 ? 2.820 15.653 19.845 1.000 29.640 94 GLY A CA 1
ATOM 724 C C . GLY A 1 94 ? 1.531 16.095 19.175 1.000 30.254 94 GLY A C 1
ATOM 725 O O . GLY A 1 94 ? 1.457 15.907 17.965 1.000 29.114 94 GLY A O 1
ATOM 726 N N . TYR A 1 95 ? 0.580 16.672 19.932 1.000 27.718 95 TYR A N 1
ATOM 727 C CA . TYR A 1 95 ? -0.768 17.137 19.478 1.000 29.362 95 TYR A CA 1
ATOM 728 C C . TYR A 1 95 ? -1.709 15.950 19.254 1.000 29.816 95 TYR A C 1
ATOM 729 O O . TYR A 1 95 ? -2.905 16.191 19.004 1.000 29.317 95 TYR A O 1
ATOM 738 N N . VAL A 1 96 ? -1.224 14.713 19.391 1.000 29.198 96 VAL A N 1
ATOM 739 C CA . VAL A 1 96 ? -2.012 13.497 19.017 1.000 30.792 96 VAL A CA 1
ATOM 740 C C . VAL A 1 96 ? -2.211 12.543 20.201 1.000 30.550 96 VAL A C 1
ATOM 741 O O . VAL A 1 96 ? -2.922 11.547 20.002 1.000 29.713 96 VAL A O 1
ATOM 745 N N . MET A 1 97 ? -1.599 12.784 21.361 1.000 29.276 97 MET A N 1
ATOM 746 C CA . MET A 1 97 ? -1.789 11.884 22.523 1.000 32.692 97 MET A CA 1
ATOM 747 C C . MET A 1 97 ? -1.627 12.675 23.812 1.000 32.020 97 MET A C 1
ATOM 748 O O . MET A 1 97 ? -1.339 13.880 23.760 1.000 30.158 97 MET A O 1
ATOM 753 N N . GLY A 1 98 ? -1.912 12.016 24.922 1.000 32.114 98 GLY A N 1
ATOM 754 C CA . GLY A 1 98 ? -1.746 12.556 26.275 1.000 34.622 98 GLY A CA 1
ATOM 755 C C . GLY A 1 98 ? -3.071 13.001 26.864 1.000 32.195 98 GLY A C 1
ATOM 756 O O . GLY A 1 98 ? -4.069 13.144 26.138 1.000 33.947 98 GLY A O 1
ATOM 757 N N . ALA A 1 99 ? -3.048 13.248 28.159 1.000 33.241 99 ALA A N 1
ATOM 758 C CA . ALA A 1 99 ? -4.201 13.705 28.960 1.000 34.099 99 ALA A CA 1
ATOM 759 C C . ALA A 1 99 ? -3.583 14.411 30.151 1.000 31.454 99 ALA A C 1
ATOM 760 O O . ALA A 1 99 ? -2.414 14.171 30.437 1.000 32.259 99 ALA A O 1
ATOM 762 N N . PRO A 1 100 ? -4.308 15.317 30.833 1.000 30.430 100 PRO A N 1
ATOM 763 C CA . PRO A 1 100 ? -3.783 15.982 32.022 1.000 29.729 100 PRO A CA 1
ATOM 764 C C . PRO A 1 100 ? -3.242 15.022 33.092 1.000 32.479 100 PRO A C 1
ATOM 765 O O . PRO A 1 100 ? -2.273 15.360 33.783 1.000 31.390 100 PRO A O 1
ATOM 769 N N . GLU A 1 101 ? -3.869 13.851 33.228 1.000 33.432 101 GLU A N 1
ATOM 770 C CA . GLU A 1 101 ? -3.460 12.844 34.253 1.000 37.012 101 GLU A CA 1
ATOM 771 C C . GLU A 1 101 ? -1.976 12.483 34.090 1.000 33.970 101 GLU A C 1
ATOM 772 O O . GLU A 1 101 ? -1.328 12.238 35.117 1.000 36.458 101 GLU A O 1
ATOM 778 N N . MET A 1 102 ? -1.435 12.488 32.870 1.000 33.548 102 MET A N 1
ATOM 779 C CA . MET A 1 102 ? 0.009 12.197 32.630 1.000 34.799 102 MET A CA 1
ATOM 780 C C . MET A 1 102 ? 0.901 13.115 33.471 1.000 34.961 102 MET A C 1
ATOM 781 O O . MET A 1 102 ? 2.031 12.694 33.773 1.000 36.517 102 MET A O 1
ATOM 786 N N . ASN A 1 103 ? 0.448 14.319 33.854 1.000 33.539 103 ASN A N 1
ATOM 787 C CA . ASN A 1 103 ? 1.248 15.286 34.658 1.000 30.564 103 ASN A CA 1
ATOM 788 C C . ASN A 1 103 ? 0.629 15.505 36.053 1.000 32.083 103 ASN A C 1
ATOM 789 O O . ASN A 1 103 ? 0.956 16.541 36.706 1.000 31.076 103 ASN A O 1
ATOM 794 N N . ASP A 1 104 ? -0.197 14.580 36.561 1.000 33.092 104 ASP A N 1
ATOM 795 C CA . ASP A 1 104 ? -0.778 14.753 37.922 1.000 33.970 104 ASP A CA 1
ATOM 796 C C . ASP A 1 104 ? 0.348 15.009 38.931 1.000 35.072 104 ASP A C 1
ATOM 797 O O . ASP A 1 104 ? 0.229 15.952 39.741 1.000 32.142 104 ASP A O 1
ATOM 802 N N . GLN A 1 105 ? 1.420 14.210 38.882 1.000 37.511 105 GLN A N 1
ATOM 803 C CA . GLN A 1 105 ? 2.575 14.334 39.819 1.000 38.022 105 GLN A CA 1
ATOM 804 C C . GLN A 1 105 ? 3.216 15.719 39.691 1.000 32.184 105 GLN A C 1
ATOM 805 O O . GLN A 1 105 ? 3.392 16.392 40.723 1.000 33.705 105 GLN A O 1
ATOM 811 N N . GLN A 1 106 ? 3.557 16.155 38.478 1.000 33.243 106 GLN A N 1
ATOM 812 C CA . GLN A 1 106 ? 4.252 17.457 38.269 1.000 34.542 106 GLN A CA 1
ATOM 813 C C . GLN A 1 106 ? 3.347 18.608 38.725 1.000 32.635 106 GLN A C 1
ATOM 814 O O . GLN A 1 106 ? 3.831 19.531 39.403 1.000 30.916 106 GLN A O 1
ATOM 820 N N . CYS A 1 107 ? 2.062 18.570 38.364 1.000 32.965 107 CYS A N 1
ATOM 821 C CA . CYS A 1 107 ? 1.116 19.674 38.682 1.000 32.576 107 CYS A CA 1
ATOM 822 C C . CYS A 1 107 ? 0.864 19.746 40.192 1.000 29.542 107 CYS A C 1
ATOM 823 O O . CYS A 1 107 ? 0.893 20.861 40.737 1.000 30.854 107 CYS A O 1
ATOM 826 N N . ALA A 1 108 ? 0.629 18.609 40.861 1.000 31.976 108 ALA A N 1
ATOM 827 C CA . ALA A 1 108 ? 0.403 18.595 42.330 1.000 33.071 108 ALA A CA 1
ATOM 828 C C . ALA A 1 108 ? 1.638 19.159 43.030 1.000 31.355 108 ALA A C 1
ATOM 829 O O . ALA A 1 108 ? 1.486 19.967 43.976 1.000 32.607 108 ALA A O 1
ATOM 831 N N . GLU A 1 109 ? 2.839 18.814 42.555 1.000 34.714 109 GLU A N 1
ATOM 832 C CA . GLU A 1 109 ? 4.090 19.306 43.194 1.000 36.517 109 GLU A CA 1
ATOM 833 C C . GLU A 1 109 ? 4.237 20.815 42.959 1.000 33.252 109 GLU A C 1
ATOM 834 O O . GLU A 1 109 ? 4.566 21.539 43.927 1.000 33.198 109 GLU A O 1
ATOM 840 N N . LEU A 1 110 ? 4.011 21.307 41.734 1.000 33.573 110 LEU A N 1
ATOM 841 C CA . LEU A 1 110 ? 4.001 22.779 41.474 1.000 30.822 110 LEU A CA 1
ATOM 842 C C . LEU A 1 110 ? 2.936 23.482 42.320 1.000 32.102 110 LEU A C 1
ATOM 843 O O . LEU A 1 110 ? 3.218 24.591 42.830 1.000 31.078 110 LEU A O 1
ATOM 848 N N . ALA A 1 111 ? 1.733 22.913 42.444 1.000 30.751 111 ALA A N 1
ATOM 849 C CA . ALA A 1 111 ? 0.662 23.577 43.227 1.000 33.345 111 ALA A CA 1
ATOM 850 C C . ALA A 1 111 ? 1.162 23.761 44.663 1.000 30.268 111 ALA A C 1
ATOM 851 O O . ALA A 1 111 ? 1.056 24.855 45.196 1.000 30.629 111 ALA A O 1
ATOM 853 N N . GLN A 1 112 ? 1.739 22.711 45.236 1.000 33.628 112 GLN A N 1
ATOM 854 C CA . GLN A 1 112 ? 2.232 22.718 46.635 1.000 36.477 112 GLN A CA 1
ATOM 855 C C . GLN A 1 112 ? 3.456 23.631 46.736 1.000 35.417 112 GLN A C 1
ATOM 856 O O . GLN A 1 112 ? 3.513 24.418 47.677 1.000 31.797 112 GLN A O 1
ATOM 862 N N . ARG A 1 113 ? 4.371 23.598 45.766 1.000 34.115 113 ARG A N 1
ATOM 863 C CA . ARG A 1 113 ? 5.706 24.235 45.954 1.000 34.608 113 ARG A CA 1
ATOM 864 C C . ARG A 1 113 ? 5.732 25.692 45.494 1.000 36.434 113 ARG A C 1
ATOM 865 O O . ARG A 1 113 ? 6.579 26.446 46.006 1.000 36.902 113 ARG A O 1
ATOM 873 N N . ILE A 1 114 ? 4.892 26.118 44.557 1.000 33.841 114 ILE A N 1
ATOM 874 C CA . ILE A 1 114 ? 5.029 27.517 44.073 1.000 34.070 114 ILE A CA 1
ATOM 875 C C . ILE A 1 114 ? 4.773 28.486 45.228 1.000 38.096 114 ILE A C 1
ATOM 876 O O . ILE A 1 114 ? 5.590 29.380 45.430 1.000 34.730 114 ILE A O 1
ATOM 881 N N . PRO A 1 115 ? 3.661 28.422 46.004 1.000 37.906 115 PRO A N 1
ATOM 882 C CA . PRO A 1 115 ? 2.489 27.604 45.705 1.000 34.743 115 PRO A CA 1
ATOM 883 C C . PRO A 1 115 ? 1.525 28.319 44.750 1.000 32.478 115 PRO A C 1
ATOM 884 O O . PRO A 1 115 ? 1.555 29.514 44.655 1.000 31.696 115 PRO A O 1
ATOM 888 N N . ALA A 1 116 ? 0.667 27.564 44.070 1.000 32.640 116 ALA A N 1
ATOM 889 C CA . ALA A 1 116 ? -0.313 28.132 43.126 1.000 31.558 116 ALA A CA 1
ATOM 890 C C . ALA A 1 116 ? -1.491 27.175 42.980 1.000 29.666 116 ALA A C 1
ATOM 891 O O . ALA A 1 116 ? -1.343 25.979 43.197 1.000 31.322 116 ALA A O 1
ATOM 893 N N . LEU A 1 117 ? -2.615 27.683 42.538 1.000 28.256 117 LEU A N 1
ATOM 894 C CA . LEU A 1 117 ? -3.620 26.814 41.892 1.000 29.062 117 LEU A CA 1
ATOM 895 C C . LEU A 1 117 ? -3.061 26.420 40.530 1.000 29.492 117 LEU A C 1
ATOM 896 O O . LEU A 1 117 ? -2.713 27.317 39.753 1.000 30.344 117 LEU A O 1
ATOM 901 N N . VAL A 1 118 ? -2.989 25.141 40.229 1.000 28.104 118 VAL A N 1
ATOM 902 C CA . VAL A 1 118 ? -2.610 24.712 38.858 1.000 29.465 118 VAL A CA 1
ATOM 903 C C . VAL A 1 118 ? -3.881 24.253 38.158 1.000 28.921 118 VAL A C 1
ATOM 904 O O . VAL A 1 118 ? -4.713 23.532 38.766 1.000 30.111 118 VAL A O 1
ATOM 908 N N . ALA A 1 119 ? -4.069 24.719 36.934 1.000 28.215 119 ALA A N 1
ATOM 909 C CA . ALA A 1 119 ? -5.233 24.387 36.098 1.000 26.722 119 ALA A CA 1
ATOM 910 C C . ALA A 1 119 ? -4.689 23.754 34.815 1.000 29.730 119 ALA A C 1
ATOM 911 O O . ALA A 1 119 ? -4.039 24.474 34.003 1.000 28.125 119 ALA A O 1
ATOM 913 N N . SER A 1 120 ? -4.925 22.454 34.655 1.000 27.838 120 SER A N 1
ATOM 914 C CA . SER A 1 120 ? -4.381 21.646 33.546 1.000 28.234 120 SER A CA 1
ATOM 915 C C . SER A 1 120 ? -5.485 21.410 32.512 1.000 29.164 120 SER A C 1
ATOM 916 O O . SER A 1 120 ? -6.598 20.954 32.885 1.000 29.408 120 SER A O 1
ATOM 919 N N . VAL A 1 121 ? -5.199 21.732 31.248 1.000 27.425 121 VAL A N 1
ATOM 920 C CA . VAL A 1 121 ? -6.225 21.772 30.173 1.000 27.771 121 VAL A CA 1
ATOM 921 C C . VAL A 1 121 ? -6.358 20.392 29.550 1.000 28.726 121 VAL A C 1
ATOM 922 O O . VAL A 1 121 ? -5.347 19.865 29.004 1.000 29.637 121 VAL A O 1
ATOM 926 N N . ASP A 1 122 ? -7.579 19.850 29.531 1.000 27.729 122 ASP A N 1
ATOM 927 C CA . ASP A 1 122 ? -7.870 18.601 28.779 1.000 27.711 122 ASP A CA 1
ATOM 928 C C . ASP A 1 122 ? -8.218 18.977 27.331 1.000 30.395 122 ASP A C 1
ATOM 929 O O . ASP A 1 122 ? -9.362 18.811 26.923 1.000 29.368 122 ASP A O 1
ATOM 934 N N . TYR A 1 123 ? -7.255 19.461 26.556 1.000 28.591 123 TYR A N 1
ATOM 935 C CA . TYR A 1 123 ? -7.513 19.895 25.167 1.000 27.678 123 TYR A CA 1
ATOM 936 C C . TYR A 1 123 ? -7.805 18.665 24.300 1.000 29.287 123 TYR A C 1
ATOM 937 O O . TYR A 1 123 ? -7.288 17.575 24.568 1.000 28.739 123 TYR A O 1
ATOM 946 N N . ARG A 1 124 ? -8.617 18.843 23.259 1.000 28.071 124 ARG A N 1
ATOM 947 C CA . ARG A 1 124 ? -8.917 17.773 22.291 1.000 29.774 124 ARG A CA 1
ATOM 948 C C . ARG A 1 124 ? -7.657 17.485 21.450 1.000 29.387 124 ARG A C 1
ATOM 949 O O . ARG A 1 124 ? -6.843 18.395 21.213 1.000 29.032 124 ARG A O 1
ATOM 957 N N . LEU A 1 125 ? -7.524 16.246 21.011 1.000 30.347 125 LEU A N 1
ATOM 958 C CA . LEU A 1 125 ? -6.352 15.740 20.264 1.000 31.817 125 LEU A CA 1
ATOM 959 C C . LEU A 1 125 ? -6.647 15.675 18.768 1.000 33.343 125 LEU A C 1
ATOM 960 O O . LEU A 1 125 ? -7.809 15.428 18.380 1.000 31.595 125 LEU A O 1
ATOM 965 N N . ALA A 1 126 ? -5.604 15.932 17.981 1.000 28.233 126 ALA A N 1
ATOM 966 C CA . ALA A 1 126 ? -5.504 15.591 16.557 1.000 31.713 126 ALA A CA 1
ATOM 967 C C . ALA A 1 126 ? -5.235 14.095 16.434 1.000 31.078 126 ALA A C 1
ATOM 968 O O . ALA A 1 126 ? -4.732 13.476 17.372 1.000 30.205 126 ALA A O 1
ATOM 970 N N . PRO A 1 127 ? -5.531 13.444 15.288 1.000 32.325 127 PRO A N 1
ATOM 971 C CA . PRO A 1 127 ? -6.156 14.082 14.132 1.000 34.425 127 PRO A CA 1
ATOM 972 C C . PRO A 1 127 ? -7.673 14.301 14.220 1.000 34.480 127 PRO A C 1
ATOM 973 O O . PRO A 1 127 ? -8.185 14.977 13.373 1.000 34.686 127 PRO A O 1
ATOM 977 N N . GLU A 1 128 ? -8.343 13.820 15.271 1.000 35.695 128 GLU A N 1
ATOM 978 C CA . GLU A 1 128 ? -9.823 13.947 15.397 1.000 35.706 128 GLU A CA 1
ATOM 979 C C . GLU A 1 128 ? -10.224 15.429 15.451 1.000 35.781 128 GLU A C 1
ATOM 980 O O . GLU A 1 128 ? -11.232 15.800 14.832 1.000 34.683 128 GLU A O 1
ATOM 986 N N . HIS A 1 129 ? -9.424 16.273 16.107 1.000 34.018 129 HIS A N 1
ATOM 987 C CA . HIS A 1 129 ? -9.736 17.704 16.344 1.000 30.224 129 HIS A CA 1
ATOM 988 C C . HIS A 1 129 ? -8.532 18.565 15.974 1.000 32.577 129 HIS A C 1
ATOM 989 O O . HIS A 1 129 ? -7.798 19.020 16.850 1.000 31.519 129 HIS A O 1
ATOM 996 N N . PRO A 1 130 ? -8.299 18.831 14.667 1.000 32.792 130 PRO A N 1
ATOM 997 C CA . PRO A 1 130 ? -7.177 19.659 14.248 1.000 33.320 130 PRO A CA 1
ATOM 998 C C . PRO A 1 130 ? -7.314 21.114 14.700 1.000 34.153 130 PRO A C 1
ATOM 999 O O . PRO A 1 130 ? -8.385 21.563 15.113 1.000 33.206 130 PRO A O 1
ATOM 1003 N N . TYR A 1 131 ? -6.190 21.817 14.619 1.000 30.249 131 TYR A N 1
ATOM 1004 C CA . TYR A 1 131 ? -6.085 23.272 14.827 1.000 32.095 131 TYR A CA 1
ATOM 1005 C C . TYR A 1 131 ? -7.233 23.909 14.058 1.000 31.577 131 TYR A C 1
ATOM 1006 O O . TYR A 1 131 ? -7.503 23.481 12.950 1.000 30.518 131 TYR A O 1
ATOM 1015 N N . PRO A 1 132 ? -7.940 24.930 14.584 1.000 31.196 132 PRO A N 1
ATOM 1016 C CA . PRO A 1 132 ? -7.643 25.540 15.875 1.000 31.657 132 PRO A CA 1
ATOM 1017 C C . PRO A 1 132 ? -8.292 24.950 17.143 1.000 29.427 132 PRO A C 1
ATOM 1018 O O . PRO A 1 132 ? -8.137 25.558 18.185 1.000 29.248 132 PRO A O 1
ATOM 1022 N N . ALA A 1 133 ? -9.011 23.841 17.047 1.000 30.888 133 ALA A N 1
ATOM 1023 C CA . ALA A 1 133 ? -9.821 23.326 18.178 1.000 32.597 133 ALA A CA 1
ATOM 1024 C C . ALA A 1 133 ? -8.967 23.181 19.439 1.000 30.677 133 ALA A C 1
ATOM 1025 O O . ALA A 1 133 ? -9.351 23.687 20.487 1.000 28.774 133 ALA A O 1
ATOM 1027 N N . PRO A 1 134 ? -7.794 22.497 19.424 1.000 29.678 134 PRO A N 1
ATOM 1028 C CA . PRO A 1 134 ? -7.015 22.308 20.650 1.000 27.888 134 PRO A CA 1
ATOM 1029 C C . PRO A 1 134 ? -6.575 23.634 21.272 1.000 27.945 134 PRO A C 1
ATOM 1030 O O . PRO A 1 134 ? -6.622 23.772 22.503 1.000 29.908 134 PRO A O 1
ATOM 1034 N N . LEU A 1 135 ? -6.212 24.616 20.442 1.000 26.120 135 LEU A N 1
ATOM 1035 C CA . LEU A 1 135 ? -5.761 25.920 20.962 1.000 26.460 135 LEU A CA 1
ATOM 1036 C C . LEU A 1 135 ? -6.964 26.666 21.542 1.000 26.823 135 LEU A C 1
ATOM 1037 O O . LEU A 1 135 ? -6.796 27.304 22.572 1.000 27.132 135 LEU A O 1
ATOM 1042 N N . GLU A 1 136 ? -8.126 26.593 20.890 1.000 28.019 136 GLU A N 1
ATOM 1043 C CA . GLU A 1 136 ? -9.359 27.264 21.392 1.000 29.109 136 GLU A CA 1
ATOM 1044 C C . GLU A 1 136 ? -9.794 26.607 22.715 1.000 28.426 136 GLU A C 1
ATOM 1045 O O . GLU A 1 136 ? -10.289 27.325 23.571 1.000 29.772 136 GLU A O 1
ATOM 1051 N N . ASP A 1 137 ? -9.555 25.301 22.894 1.000 29.883 137 ASP A N 1
ATOM 1052 C CA . ASP A 1 137 ? -9.775 24.608 24.195 1.000 29.053 137 ASP A CA 1
ATOM 1053 C C . ASP A 1 137 ? -8.909 25.257 25.286 1.000 28.584 137 ASP A C 1
ATOM 1054 O O . ASP A 1 137 ? -9.439 25.561 26.393 1.000 26.834 137 ASP A O 1
ATOM 1059 N N . CYS A 1 138 ? -7.627 25.520 24.995 1.000 27.571 138 CYS A N 1
ATOM 1060 C CA . CYS A 1 138 ? -6.696 26.181 25.945 1.000 26.584 138 CYS A CA 1
ATOM 1061 C C . CYS A 1 138 ? -7.177 27.612 26.189 1.000 26.978 138 CYS A C 1
ATOM 1062 O O . CYS A 1 138 ? -7.126 28.073 27.362 1.000 26.535 138 CYS A O 1
ATOM 1065 N N . TYR A 1 139 ? -7.647 28.299 25.140 1.000 25.327 139 TYR A N 1
ATOM 1066 C CA . TYR A 1 139 ? -8.114 29.697 25.262 1.000 26.176 139 TYR A CA 1
ATOM 1067 C C . TYR A 1 139 ? -9.372 29.706 26.160 1.000 26.612 139 TYR A C 1
ATOM 1068 O O . TYR A 1 139 ? -9.514 30.580 27.037 1.000 27.170 139 TYR A O 1
ATOM 1077 N N . ALA A 1 140 ? -10.272 28.754 25.960 1.000 27.711 140 ALA A N 1
ATOM 1078 C CA . ALA A 1 140 ? -11.519 28.644 26.769 1.000 28.221 140 ALA A CA 1
ATOM 1079 C C . ALA A 1 140 ? -11.145 28.444 28.238 1.000 28.278 140 ALA A C 1
ATOM 1080 O O . ALA A 1 140 ? -11.720 29.142 29.097 1.000 27.255 140 ALA A O 1
ATOM 1082 N N . ALA A 1 141 ? -10.135 27.609 28.517 1.000 28.051 141 ALA A N 1
ATOM 1083 C CA . ALA A 1 141 ? -9.648 27.343 29.892 1.000 28.293 141 ALA A CA 1
ATOM 1084 C C . ALA A 1 141 ? -9.060 28.614 30.493 1.000 28.077 141 ALA A C 1
ATOM 1085 O O . ALA A 1 141 ? -9.395 28.954 31.659 1.000 27.964 141 ALA A O 1
ATOM 1087 N N . LEU A 1 142 ? -8.216 29.320 29.739 1.000 27.353 142 LEU A N 1
ATOM 1088 C CA . LEU A 1 142 ? -7.619 30.589 30.200 1.000 28.269 142 LEU A CA 1
ATOM 1089 C C . LEU A 1 142 ? -8.737 31.588 30.541 1.000 26.149 142 LEU A C 1
ATOM 1090 O O . LEU A 1 142 ? -8.678 32.203 31.614 1.000 26.948 142 LEU A O 1
ATOM 1095 N N . ARG A 1 143 ? -9.707 31.752 29.660 1.000 27.597 143 ARG A N 1
ATOM 1096 C CA . ARG A 1 143 ? -10.814 32.730 29.837 1.000 31.847 143 ARG A CA 1
ATOM 1097 C C . ARG A 1 143 ? -11.622 32.389 31.100 1.000 31.569 143 ARG A C 1
ATOM 1098 O O . ARG A 1 143 ? -11.981 33.301 31.874 1.000 28.399 143 ARG A O 1
ATOM 1106 N N . TRP A 1 144 ? -11.895 31.100 31.299 1.000 29.780 144 TRP A N 1
ATOM 1107 C CA . TRP A 1 144 ? -12.663 30.593 32.457 1.000 29.702 144 TRP A CA 1
ATOM 1108 C C . TRP A 1 144 ? -11.914 30.911 33.754 1.000 29.285 144 TRP A C 1
ATOM 1109 O O . TRP A 1 144 ? -12.547 31.418 34.679 1.000 27.213 144 TRP A O 1
ATOM 1120 N N . VAL A 1 145 ? -10.604 30.644 33.820 1.000 29.520 145 VAL A N 1
ATOM 1121 C CA . VAL A 1 145 ? -9.792 30.946 35.030 1.000 31.072 145 VAL A CA 1
ATOM 1122 C C . VAL A 1 145 ? -9.915 32.446 35.317 1.000 31.364 145 VAL A C 1
ATOM 1123 O O . VAL A 1 145 ? -10.132 32.825 36.483 1.000 30.050 145 VAL A O 1
ATOM 1127 N N . ALA A 1 146 ? -9.747 33.295 34.303 1.000 30.640 146 ALA A N 1
ATOM 1128 C CA . ALA A 1 146 ? -9.771 34.759 34.507 1.000 31.308 146 ALA A CA 1
ATOM 1129 C C . ALA A 1 146 ? -11.179 35.166 34.977 1.000 31.890 146 ALA A C 1
ATOM 1130 O O . ALA A 1 146 ? -11.280 35.889 35.961 1.000 31.791 146 ALA A O 1
ATOM 1132 N N . GLU A 1 147 ? -12.230 34.688 34.327 1.000 32.060 147 GLU A N 1
ATOM 1133 C CA . GLU A 1 147 ? -13.609 35.117 34.665 1.000 36.445 147 GLU A CA 1
ATOM 1134 C C . GLU A 1 147 ? -14.013 34.623 36.059 1.000 33.094 147 GLU A C 1
ATOM 1135 O O . GLU A 1 147 ? -14.693 35.371 36.770 1.000 33.906 147 GLU A O 1
ATOM 1141 N N . ARG A 1 148 ? -13.601 33.411 36.435 1.000 32.092 148 ARG A N 1
ATOM 1142 C CA A ARG A 1 148 ? -14.028 32.740 37.691 0.500 31.753 148 ARG A CA 1
ATOM 1143 C CA B ARG A 1 148 ? -14.025 32.742 37.691 0.500 31.997 148 ARG A CA 1
ATOM 1144 C C . ARG A 1 148 ? -13.046 33.051 38.826 1.000 31.623 148 ARG A C 1
ATOM 1145 O O . ARG A 1 148 ? -13.254 32.502 39.940 1.000 30.948 148 ARG A O 1
ATOM 1160 N N . ALA A 1 149 ? -12.037 33.896 38.577 1.000 32.214 149 ALA A N 1
ATOM 1161 C CA . ALA A 1 149 ? -10.892 34.111 39.500 1.000 34.216 149 ALA A CA 1
ATOM 1162 C C . ALA A 1 149 ? -11.360 34.416 40.921 1.000 33.272 149 ALA A C 1
ATOM 1163 O O . ALA A 1 149 ? -10.725 33.900 41.863 1.000 35.597 149 ALA A O 1
ATOM 1165 N N . GLU A 1 150 ? -12.386 35.250 41.092 1.000 33.014 150 GLU A N 1
ATOM 1166 C CA . GLU A 1 150 ? -12.734 35.724 42.462 1.000 37.040 150 GLU A CA 1
ATOM 1167 C C . GLU A 1 150 ? -13.434 34.598 43.239 1.000 35.610 150 GLU A C 1
ATOM 1168 O O . GLU A 1 150 ? -13.459 34.702 44.477 1.000 36.419 150 GLU A O 1
ATOM 1174 N N . GLN A 1 151 ? -13.949 33.569 42.545 1.000 31.020 151 GLN A N 1
ATOM 1175 C CA . GLN A 1 151 ? -14.566 32.361 43.171 1.000 33.924 151 GLN A CA 1
ATOM 1176 C C . GLN A 1 151 ? -13.553 31.215 43.268 1.000 34.357 151 GLN A C 1
ATOM 1177 O O . GLN A 1 151 ? -13.653 30.437 44.225 1.000 31.978 151 GLN A O 1
ATOM 1183 N N . LEU A 1 152 ? -12.578 31.143 42.358 1.000 31.932 152 LEU A N 1
ATOM 1184 C CA . LEU A 1 152 ? -11.452 30.182 42.477 1.000 31.946 152 LEU A CA 1
ATOM 1185 C C . LEU A 1 152 ? -10.540 30.602 43.632 1.000 30.618 152 LEU A C 1
ATOM 1186 O O . LEU A 1 152 ? -9.762 29.754 44.124 1.000 34.888 152 LEU A O 1
ATOM 1191 N N . GLY A 1 153 ? -10.606 31.865 44.045 1.000 32.842 153 GLY A N 1
ATOM 1192 C CA . GLY A 1 153 ? -9.709 32.432 45.069 1.000 34.665 153 GLY A CA 1
ATOM 1193 C C . GLY A 1 153 ? -8.323 32.680 44.479 1.000 37.898 153 GLY A C 1
ATOM 1194 O O . GLY A 1 153 ? -7.315 32.425 45.157 1.000 36.226 153 GLY A O 1
ATOM 1195 N N . VAL A 1 154 ? -8.254 33.149 43.234 1.000 38.054 154 VAL A N 1
ATOM 1196 C CA . VAL A 1 154 ? -6.937 33.406 42.588 1.000 38.484 154 VAL A CA 1
ATOM 1197 C C . VAL A 1 154 ? -6.855 34.860 42.146 1.000 35.100 154 VAL A C 1
ATOM 1198 O O . VAL A 1 154 ? -7.895 35.494 41.951 1.000 3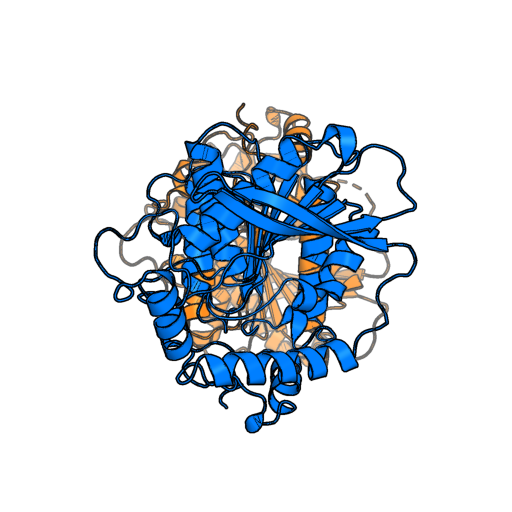5.779 154 VAL A O 1
ATOM 1202 N N . ASP A 1 155 ? -5.624 35.307 41.930 1.000 35.692 155 ASP A N 1
ATOM 1203 C CA . ASP A 1 155 ? -5.258 36.662 41.472 1.000 34.153 155 ASP A CA 1
ATOM 1204 C C . ASP A 1 155 ? -5.054 36.601 39.961 1.000 35.908 155 ASP A C 1
ATOM 1205 O O . ASP A 1 155 ? -4.026 36.057 39.511 1.000 34.594 155 ASP A O 1
ATOM 1210 N N . ARG A 1 156 ? -5.991 37.156 39.197 1.000 37.224 156 ARG A N 1
ATOM 1211 C CA . ARG A 1 156 ? -5.934 37.122 37.713 1.000 42.253 156 ARG A CA 1
ATOM 1212 C C . ARG A 1 156 ? -4.769 37.990 37.196 1.000 39.421 156 ARG A C 1
ATOM 1213 O O . ARG A 1 156 ? -4.466 37.873 35.998 1.000 38.480 156 ARG A O 1
ATOM 1221 N N . GLU A 1 157 ? -4.126 38.809 38.037 1.000 37.179 157 GLU A N 1
ATOM 1222 C CA . GLU A 1 157 ? -2.908 39.567 37.639 1.000 39.852 157 GLU A CA 1
ATOM 1223 C C . GLU A 1 157 ? -1.650 38.707 37.833 1.000 36.810 157 GLU A C 1
ATOM 1224 O O . GLU A 1 157 ? -0.554 39.191 37.496 1.000 33.972 157 GLU A O 1
ATOM 1230 N N . ARG A 1 158 ? -1.790 37.475 38.342 1.000 32.915 158 ARG A N 1
ATOM 1231 C CA . ARG A 1 158 ? -0.657 36.535 38.499 1.000 31.287 158 ARG A CA 1
ATOM 1232 C C . ARG A 1 158 ? -1.042 35.201 37.882 1.000 32.471 158 ARG A C 1
ATOM 1233 O O . ARG A 1 158 ? -1.080 34.178 38.591 1.000 32.140 158 ARG A O 1
ATOM 1241 N N . LEU A 1 159 ? -1.317 35.246 36.589 1.000 33.954 159 LEU A N 1
ATOM 1242 C CA . LEU A 1 159 ? -1.706 34.077 35.783 1.000 35.590 159 LEU A CA 1
ATOM 1243 C C . LEU A 1 159 ? -0.553 33.740 34.836 1.000 35.583 159 LEU A C 1
ATOM 1244 O O . LEU A 1 159 ? -0.242 34.553 33.946 1.000 38.483 159 LEU A O 1
ATOM 1249 N N . ALA A 1 160 ? 0.072 32.588 35.037 1.000 31.497 160 ALA A N 1
ATOM 1250 C CA . ALA A 1 160 ? 1.112 32.062 34.143 1.000 32.399 160 ALA A CA 1
ATOM 1251 C C . ALA A 1 160 ? 0.509 30.969 33.272 1.000 34.113 160 ALA A C 1
ATOM 1252 O O . ALA A 1 160 ? -0.416 30.242 33.735 1.000 31.274 160 ALA A O 1
ATOM 1254 N N . ILE A 1 161 ? 1.014 30.858 32.048 1.000 29.935 161 ILE A N 1
ATOM 1255 C CA . ILE A 1 161 ? 0.693 29.737 31.133 1.000 28.061 161 ILE A CA 1
ATOM 1256 C C . ILE A 1 161 ? 1.981 28.940 30.914 1.000 30.322 161 ILE A C 1
ATOM 1257 O O . ILE A 1 161 ? 3.078 29.525 30.952 1.000 30.208 161 ILE A O 1
ATOM 1262 N N . ALA A 1 162 ? 1.864 27.630 30.774 1.000 28.278 162 ALA A N 1
ATOM 1263 C CA . ALA A 1 162 ? 3.037 26.745 30.681 1.000 26.598 162 ALA A CA 1
ATOM 1264 C C . ALA A 1 162 ? 2.660 25.479 29.940 1.000 28.508 162 ALA A C 1
ATOM 1265 O O . ALA A 1 162 ? 1.467 25.050 29.976 1.000 27.876 162 ALA A O 1
ATOM 1267 N N . GLY A 1 163 ? 3.645 24.888 29.273 1.000 27.192 163 GLY A N 1
ATOM 1268 C CA . GLY A 1 163 ? 3.446 23.580 28.640 1.000 28.408 163 GLY A CA 1
ATOM 1269 C C . GLY A 1 163 ? 4.746 22.933 28.237 1.000 27.865 163 GLY A C 1
ATOM 1270 O O . GLY A 1 163 ? 5.802 23.623 28.192 1.000 29.286 163 GLY A O 1
ATOM 1271 N N . ALA A 1 164 ? 4.664 21.638 27.971 1.000 27.174 164 ALA A N 1
ATOM 1272 C CA . ALA A 1 164 ? 5.804 20.816 27.552 1.000 30.143 164 ALA A CA 1
ATOM 1273 C C . ALA A 1 164 ? 5.539 20.333 26.136 1.000 29.939 164 ALA A C 1
ATOM 1274 O O . ALA A 1 164 ? 4.444 19.788 25.850 1.000 32.727 164 ALA A O 1
ATOM 1276 N N . SER A 1 165 ? 6.541 20.501 25.275 1.000 28.971 165 SER A N 1
ATOM 1277 C CA . SER A 1 165 ? 6.555 19.931 23.919 1.000 27.999 165 SER A CA 1
ATOM 1278 C C . SER A 1 165 ? 5.346 20.480 23.154 1.000 26.763 165 SER A C 1
ATOM 1279 O O . SER A 1 165 ? 5.240 21.696 23.052 1.000 26.670 165 SER A O 1
ATOM 1282 N N . ALA A 1 166 ? 4.453 19.642 22.647 1.000 27.305 166 ALA A N 1
ATOM 1283 C CA . ALA A 1 166 ? 3.226 20.127 21.971 1.000 27.981 166 ALA A CA 1
ATOM 1284 C C . ALA A 1 166 ? 2.487 21.106 22.891 1.000 24.998 166 ALA A C 1
ATOM 1285 O O . ALA A 1 166 ? 1.945 22.119 22.398 1.000 25.211 166 ALA A O 1
ATOM 1287 N N . GLY A 1 167 ? 2.475 20.842 24.198 1.000 25.976 167 GLY A N 1
ATOM 1288 C CA . GLY A 1 167 ? 1.831 21.741 25.167 1.000 25.592 167 GLY A CA 1
ATOM 1289 C C . GLY A 1 167 ? 2.536 23.076 25.248 1.000 26.414 167 GLY A C 1
ATOM 1290 O O . GLY A 1 167 ? 1.891 24.068 25.556 1.000 26.634 167 GLY A O 1
ATOM 1291 N N . GLY A 1 168 ? 3.846 23.101 24.991 1.000 27.802 168 GLY A N 1
ATOM 1292 C CA . GLY A 1 168 ? 4.623 24.347 24.943 1.000 26.461 168 GLY A CA 1
ATOM 1293 C C . GLY A 1 168 ? 4.352 25.113 23.654 1.000 24.684 168 GLY A C 1
A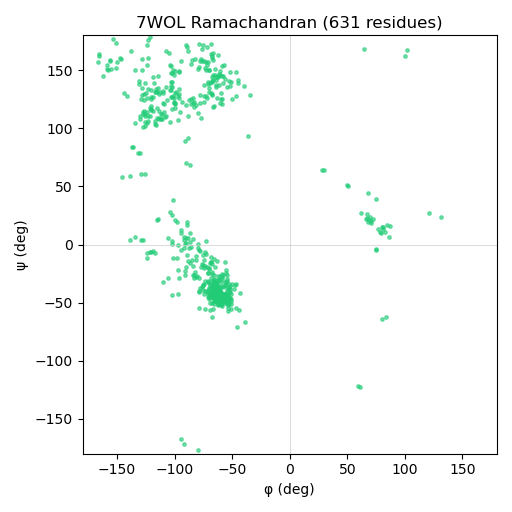TOM 1294 O O . GLY A 1 168 ? 4.366 26.319 23.699 1.000 24.560 168 GLY A O 1
ATOM 1295 N N . GLY A 1 169 ? 4.130 24.424 22.535 1.000 26.808 169 GLY A N 1
ATOM 1296 C CA . GLY A 1 169 ? 3.632 25.059 21.302 1.000 28.115 169 GLY A CA 1
ATOM 1297 C C . GLY A 1 169 ? 2.271 25.708 21.531 1.000 27.430 169 GLY A C 1
ATOM 1298 O O . GLY A 1 169 ? 2.128 26.907 21.257 1.000 27.444 169 GLY A O 1
ATOM 1299 N N . LEU A 1 170 ? 1.319 24.957 22.095 1.000 27.558 170 LEU A N 1
ATOM 1300 C CA . LEU A 1 170 ? -0.024 25.497 22.469 1.000 27.601 170 LEU A CA 1
ATOM 1301 C C . LEU A 1 170 ? 0.145 26.690 23.417 1.000 25.868 170 LEU A C 1
ATOM 1302 O O . LEU A 1 170 ? -0.521 27.701 23.196 1.000 27.626 170 LEU A O 1
ATOM 1307 N N . ALA A 1 171 ? 1.035 26.629 24.418 1.000 25.504 171 ALA A N 1
ATOM 1308 C CA . ALA A 1 171 ? 1.234 27.749 25.365 1.000 24.763 171 ALA A CA 1
ATOM 1309 C C . ALA A 1 171 ? 1.753 28.985 24.609 1.000 26.712 171 ALA A C 1
ATOM 1310 O O . ALA A 1 171 ? 1.272 30.091 24.894 1.000 26.111 171 ALA A O 1
ATOM 1312 N N . ALA A 1 172 ? 2.695 28.815 23.677 1.000 26.014 172 ALA A N 1
ATOM 1313 C CA . ALA A 1 172 ? 3.285 29.938 22.909 1.000 26.855 172 ALA A CA 1
ATOM 1314 C C . ALA A 1 172 ? 2.193 30.563 22.020 1.000 24.524 172 ALA A C 1
ATOM 1315 O O . ALA A 1 172 ? 2.118 31.796 21.951 1.000 27.141 172 ALA A O 1
ATOM 1317 N N . GLY A 1 173 ? 1.420 29.720 21.338 1.000 27.017 173 GLY A N 1
ATOM 1318 C CA . GLY A 1 173 ? 0.273 30.100 20.492 1.000 27.545 173 GLY A CA 1
ATOM 1319 C C . GLY A 1 173 ? -0.806 30.786 21.317 1.000 27.222 173 GLY A C 1
ATOM 1320 O O . GLY A 1 173 ? -1.375 31.770 20.871 1.000 26.466 173 GLY A O 1
ATOM 1321 N N . LEU A 1 174 ? -1.037 30.293 22.524 1.000 26.875 174 LEU A N 1
ATOM 1322 C CA . LEU A 1 174 ? -2.047 30.871 23.429 1.000 28.857 174 LEU A CA 1
ATOM 1323 C C . LEU A 1 174 ? -1.573 32.263 23.847 1.000 26.947 174 LEU A C 1
ATOM 1324 O O . LEU A 1 174 ? -2.403 33.169 23.898 1.000 27.593 174 LEU A O 1
ATOM 1329 N N . ALA A 1 175 ? -0.283 32.468 24.090 1.000 26.805 175 ALA A N 1
ATOM 1330 C CA . ALA A 1 175 ? 0.208 33.807 24.487 1.000 26.737 175 ALA A CA 1
ATOM 1331 C C . ALA A 1 175 ? -0.065 34.806 23.351 1.000 27.405 175 ALA A C 1
ATOM 1332 O O . ALA A 1 175 ? -0.455 35.960 23.661 1.000 28.249 175 ALA A O 1
ATOM 1334 N N . LEU A 1 176 ? 0.181 34.398 22.095 1.000 28.829 176 LEU A N 1
ATOM 1335 C CA . LEU A 1 176 ? -0.066 35.225 20.884 1.000 27.906 176 LEU A CA 1
ATOM 1336 C C . LEU A 1 176 ? -1.578 35.485 20.752 1.000 26.831 176 LEU A C 1
ATOM 1337 O O . LEU A 1 176 ? -1.963 36.644 20.535 1.000 28.075 176 LEU A O 1
ATOM 1342 N N . LEU A 1 177 ? -2.403 34.438 20.864 1.000 28.483 177 LEU A N 1
ATOM 1343 C CA . LEU A 1 177 ? -3.874 34.548 20.692 1.000 30.501 177 LEU A CA 1
ATOM 1344 C C . LEU A 1 177 ? -4.452 35.467 21.781 1.000 31.711 177 LEU A C 1
ATOM 1345 O O . LEU A 1 177 ? -5.290 36.330 21.440 1.000 30.815 177 LEU A O 1
ATOM 1350 N N . ALA A 1 178 ? -3.994 35.333 23.031 1.000 29.375 178 ALA A N 1
ATOM 1351 C CA . ALA A 1 178 ? -4.469 36.117 24.184 1.000 29.486 178 ALA A CA 1
ATOM 1352 C C . ALA A 1 178 ? -4.015 37.564 24.001 1.000 33.278 178 ALA A C 1
ATOM 1353 O O . ALA A 1 178 ? -4.823 38.483 24.273 1.000 30.297 178 ALA A O 1
ATOM 1355 N N . ARG A 1 179 ? -2.766 37.779 23.587 1.000 31.103 179 ARG A N 1
ATOM 1356 C CA . ARG A 1 179 ? -2.269 39.156 23.317 1.000 30.628 179 ARG A CA 1
ATOM 1357 C C . ARG A 1 179 ? -3.182 39.811 22.269 1.000 30.566 179 ARG A C 1
ATOM 1358 O O . ARG A 1 179 ? -3.637 40.925 22.517 1.000 33.095 179 ARG A O 1
ATOM 1366 N N . ASP A 1 180 ? -3.446 39.128 21.156 1.000 31.121 180 ASP A N 1
ATOM 1367 C CA . ASP A 1 180 ? -4.179 39.697 19.994 1.000 33.472 180 ASP A CA 1
ATOM 1368 C C . ASP A 1 180 ? -5.663 39.904 20.361 1.000 39.226 180 ASP A C 1
ATOM 1369 O O . ASP A 1 180 ? -6.244 40.867 19.870 1.000 34.506 180 ASP A O 1
ATOM 1374 N N . ARG A 1 181 ? -6.276 39.066 21.201 1.000 34.818 181 ARG A N 1
ATOM 1375 C CA . ARG A 1 181 ? -7.728 39.226 21.518 1.000 33.042 181 ARG A CA 1
ATOM 1376 C C . ARG A 1 181 ? -7.918 40.292 22.601 1.000 34.697 181 ARG A C 1
ATOM 1377 O O . ARG A 1 181 ? -9.035 40.815 22.709 1.000 37.369 181 ARG A O 1
ATOM 1385 N N . GLY A 1 182 ? -6.893 40.556 23.413 1.000 34.131 182 GLY A N 1
ATOM 1386 C CA . GLY A 1 182 ? -6.869 41.681 24.358 1.000 36.564 182 GLY A CA 1
ATOM 1387 C C . GLY A 1 182 ? -7.822 41.521 25.535 1.000 40.360 182 GLY A C 1
ATOM 1388 O O . GLY A 1 182 ? -8.116 42.543 26.148 1.000 39.725 182 GLY A O 1
ATOM 1389 N N . GLU A 1 183 ? -8.279 40.309 25.868 1.000 37.669 183 GLU A N 1
ATOM 1390 C CA . GLU A 1 183 ? -9.276 40.074 26.962 1.000 38.698 183 GLU A CA 1
ATOM 1391 C C . GLU A 1 183 ? -8.568 39.665 28.267 1.000 38.978 183 GLU A C 1
ATOM 1392 O O . GLU A 1 183 ? -8.973 40.115 29.339 1.000 37.109 183 GLU A O 1
ATOM 1398 N N . VAL A 1 184 ? -7.564 38.788 28.208 1.000 35.300 184 VAL A N 1
ATOM 1399 C CA . VAL A 1 184 ? -6.992 38.158 29.433 1.000 34.184 184 VAL A CA 1
ATOM 1400 C C . VAL A 1 184 ? -5.493 38.450 29.500 1.000 35.511 184 VAL A C 1
ATOM 1401 O O . VAL A 1 184 ? -4.745 37.923 28.688 1.000 36.076 184 VAL A O 1
ATOM 1405 N N . PRO A 1 185 ? -5.021 39.279 30.450 1.000 39.310 185 PRO A N 1
ATOM 1406 C CA . PRO A 1 185 ? -3.589 39.481 30.654 1.000 41.329 185 PRO A CA 1
ATOM 1407 C C . PRO A 1 185 ? -2.923 38.209 31.194 1.000 38.562 185 PRO A C 1
ATOM 1408 O O . PRO A 1 185 ? -3.502 37.495 32.000 1.000 35.721 185 PRO A O 1
ATOM 1412 N N . VAL A 1 186 ? -1.724 37.937 30.693 1.000 34.120 186 VAL A N 1
ATOM 1413 C CA . VAL A 1 186 ? -0.905 36.757 31.076 1.000 32.010 186 VAL A CA 1
ATOM 1414 C C . VAL A 1 186 ? 0.389 37.320 31.643 1.000 33.139 186 VAL A C 1
ATOM 1415 O O . VAL A 1 186 ? 1.018 38.144 30.940 1.000 29.296 186 VAL A O 1
ATOM 1419 N N . ARG A 1 187 ? 0.744 36.923 32.862 1.000 29.824 187 ARG A N 1
ATOM 1420 C CA A ARG A 1 187 ? 1.942 37.404 33.595 0.500 31.491 187 ARG A CA 1
ATOM 1421 C CA B ARG A 1 187 ? 1.946 37.458 33.539 0.500 32.946 187 ARG A CA 1
ATOM 1422 C C . ARG A 1 187 ? 3.212 36.779 33.000 1.000 31.347 187 ARG A C 1
ATOM 1423 O O . ARG A 1 187 ? 4.254 37.440 33.010 1.000 32.932 187 ARG A O 1
ATOM 1438 N N . PHE A 1 188 ? 3.129 35.528 32.558 1.000 28.639 188 PHE A N 1
ATOM 1439 C CA . PHE A 1 188 ? 4.344 34.717 32.309 1.000 30.134 188 PHE A CA 1
ATOM 1440 C C . PHE A 1 188 ? 4.032 33.524 31.427 1.000 29.186 188 PHE A C 1
ATOM 1441 O O . PHE A 1 188 ? 2.930 32.949 31.554 1.000 29.183 188 PHE A O 1
ATOM 1449 N N . GLN A 1 189 ? 4.990 33.152 30.568 1.000 27.262 189 GLN A N 1
ATOM 1450 C CA . GLN A 1 189 ? 4.873 31.945 29.721 1.000 26.188 189 GLN A CA 1
ATOM 1451 C C . GLN A 1 189 ? 6.119 31.095 29.944 1.000 28.873 189 GLN A C 1
ATOM 1452 O O . GLN A 1 189 ? 7.235 31.620 29.828 1.000 30.113 189 GLN A O 1
ATOM 1458 N N . LEU A 1 190 ? 5.914 29.836 30.322 1.000 27.830 190 LEU A N 1
ATOM 1459 C CA . LEU A 1 190 ? 6.980 28.869 30.672 1.000 30.163 190 LEU A CA 1
ATOM 1460 C C . LEU A 1 190 ? 6.883 27.791 29.602 1.000 28.768 190 LEU A C 1
ATOM 1461 O O . LEU A 1 190 ? 5.887 27.044 29.600 1.000 27.894 190 LEU A O 1
ATOM 1466 N N . LEU A 1 191 ? 7.858 27.743 28.690 1.000 26.071 191 LEU A N 1
ATOM 1467 C CA . LEU A 1 191 ? 7.839 26.821 27.530 1.000 26.320 191 LEU A CA 1
ATOM 1468 C C . LEU A 1 191 ? 8.931 25.770 27.735 1.000 29.960 191 LEU A C 1
ATOM 1469 O O . LEU A 1 191 ? 10.131 26.136 27.695 1.000 26.344 191 LEU A O 1
ATOM 1474 N N . ILE A 1 192 ? 8.531 24.518 27.951 1.000 27.533 192 ILE A N 1
ATOM 1475 C CA . ILE A 1 192 ? 9.481 23.393 28.165 1.000 29.535 192 ILE A CA 1
ATOM 1476 C C . ILE A 1 192 ? 9.593 22.654 26.835 1.000 28.845 192 ILE A C 1
ATOM 1477 O O . ILE A 1 192 ? 8.561 22.118 26.358 1.000 29.301 192 ILE A O 1
ATOM 1482 N N . TYR A 1 193 ? 10.794 22.629 26.260 1.000 27.246 193 TYR A N 1
ATOM 1483 C CA . TYR A 1 193 ? 11.092 22.070 24.915 1.000 26.692 193 TYR A CA 1
ATOM 1484 C C . TYR A 1 193 ? 9.864 22.153 24.013 1.000 26.240 193 TYR A C 1
ATOM 1485 O O . TYR A 1 193 ? 9.321 21.129 23.551 1.000 24.068 193 TYR A O 1
ATOM 1494 N N . PRO A 1 194 ? 9.415 23.388 23.701 1.000 26.982 194 PRO A N 1
ATOM 1495 C CA . PRO A 1 194 ? 8.204 23.565 22.905 1.000 28.090 194 PRO A CA 1
ATOM 1496 C C . PRO A 1 194 ? 8.334 23.101 21.449 1.000 30.048 194 PRO A C 1
ATOM 1497 O O . PRO A 1 194 ? 9.344 23.345 20.790 1.000 28.279 194 PRO A O 1
ATOM 1501 N N . MET A 1 195 ? 7.267 22.466 20.978 1.000 27.587 195 MET A N 1
ATOM 1502 C CA . MET A 1 195 ? 7.092 21.993 19.589 1.000 29.799 195 MET A CA 1
ATOM 1503 C C . MET A 1 195 ? 6.415 23.148 18.849 1.000 30.515 195 MET A C 1
ATOM 1504 O O . MET A 1 195 ? 5.185 23.249 18.910 1.000 29.577 195 MET A O 1
ATOM 1509 N N . LEU A 1 196 ? 7.169 24.081 18.271 1.000 29.023 196 LEU A N 1
ATOM 1510 C CA . LEU A 1 196 ? 6.496 25.317 17.787 1.000 33.086 196 LEU A CA 1
ATOM 1511 C C . LEU A 1 196 ? 6.800 25.649 16.328 1.000 31.333 196 LEU A C 1
ATOM 1512 O O . LEU A 1 196 ? 6.243 26.651 15.857 1.000 31.963 196 LEU A O 1
ATOM 1517 N N . ASP A 1 197 ? 7.538 24.799 15.607 1.000 29.375 197 ASP A N 1
ATOM 1518 C CA . ASP A 1 197 ? 7.812 25.007 14.163 1.000 30.095 197 ASP A CA 1
ATOM 1519 C C . ASP A 1 197 ? 7.419 23.760 13.383 1.000 29.499 197 ASP A C 1
ATOM 1520 O O . ASP A 1 197 ? 8.035 22.697 13.577 1.000 32.259 197 ASP A O 1
ATOM 1525 N N . ASP A 1 198 ? 6.417 23.898 12.524 1.000 29.812 198 ASP A N 1
ATOM 1526 C CA . ASP A 1 198 ? 5.926 22.790 11.673 1.000 29.181 198 ASP A CA 1
ATOM 1527 C C . ASP A 1 198 ? 6.874 22.572 10.491 1.000 29.106 198 ASP A C 1
ATOM 1528 O O . ASP A 1 198 ? 6.797 21.498 9.898 1.000 32.347 198 ASP A O 1
ATOM 1533 N N . ARG A 1 199 ? 7.709 23.558 10.156 1.000 31.260 199 ARG A N 1
ATOM 1534 C CA . ARG A 1 199 ? 8.455 23.555 8.877 1.000 33.697 199 ARG A CA 1
ATOM 1535 C C . ARG A 1 199 ? 9.552 22.485 8.884 1.000 33.658 199 ARG A C 1
ATOM 1536 O O . ARG A 1 199 ? 9.882 22.040 7.785 1.000 33.034 199 ARG A O 1
ATOM 1544 N N . ASN A 1 200 ? 10.059 22.066 10.053 1.000 32.474 200 ASN A N 1
ATOM 1545 C CA . ASN A 1 200 ? 11.116 21.020 10.162 1.000 30.881 200 ASN A CA 1
ATOM 1546 C C . ASN A 1 200 ? 12.263 21.373 9.200 1.000 30.083 200 ASN A C 1
ATOM 1547 O O . ASN A 1 200 ? 12.655 20.521 8.390 1.000 31.398 200 ASN A O 1
ATOM 1552 N N . GLN A 1 201 ? 12.764 22.600 9.270 1.000 30.806 201 GLN A N 1
ATOM 1553 C CA . GLN A 1 201 ? 13.881 23.042 8.395 1.000 36.825 201 GLN A CA 1
ATOM 1554 C C . GLN A 1 201 ? 15.130 23.397 9.213 1.000 38.519 201 GLN A C 1
ATOM 1555 O O . GLN A 1 201 ? 16.163 23.597 8.581 1.000 35.606 201 GLN A O 1
ATOM 1561 N N . THR A 1 202 ? 15.084 23.436 10.550 1.000 34.091 202 THR A N 1
ATOM 1562 C CA . THR A 1 202 ? 16.274 23.762 11.373 1.000 33.103 202 THR A CA 1
ATOM 1563 C C . THR A 1 202 ? 17.258 22.588 11.312 1.000 32.384 202 THR A C 1
ATOM 1564 O O . THR A 1 202 ? 16.857 21.457 11.039 1.000 31.602 202 THR A O 1
ATOM 1568 N N . PRO A 1 203 ? 18.568 22.796 11.570 1.000 32.393 203 PRO A N 1
ATOM 1569 C CA . PRO A 1 203 ? 19.519 21.678 11.605 1.000 32.109 203 PRO A CA 1
ATOM 1570 C C . PRO A 1 203 ? 19.125 20.577 12.605 1.000 31.376 203 PRO A C 1
ATOM 1571 O O . PRO A 1 203 ? 19.170 19.397 12.260 1.000 31.461 203 PRO A O 1
ATOM 1575 N N . SER A 1 204 ? 18.719 20.951 13.815 1.000 30.253 204 SER A N 1
ATOM 1576 C CA . SER A 1 204 ? 18.353 19.964 14.870 1.000 30.576 204 SER A CA 1
ATOM 1577 C C . SER A 1 204 ? 17.150 19.119 14.429 1.000 32.436 204 SER A C 1
ATOM 1578 O O . SER A 1 204 ? 17.071 17.939 14.858 1.000 30.779 204 SER A O 1
ATOM 1581 N N . SER A 1 205 ? 16.274 19.636 13.557 1.000 30.749 205 SER A N 1
ATOM 1582 C CA . SER A 1 205 ? 15.069 18.900 13.097 1.000 31.843 205 SER A CA 1
ATOM 1583 C C . SER A 1 205 ? 15.483 17.718 12.216 1.000 35.297 205 SER A C 1
ATOM 1584 O O . SER A 1 205 ? 14.630 16.855 11.983 1.000 32.533 205 SER A O 1
ATOM 1587 N N . TYR A 1 206 ? 16.730 17.695 11.725 1.000 35.314 206 TYR A N 1
ATOM 1588 C CA . TYR A 1 206 ? 17.263 16.567 10.918 1.000 38.174 206 TYR A CA 1
ATOM 1589 C C . TYR A 1 206 ? 18.093 15.610 11.776 1.000 36.521 206 TYR A C 1
ATOM 1590 O O . TYR A 1 206 ? 18.392 14.507 11.306 1.000 37.842 206 TYR A O 1
ATOM 1599 N N . GLU A 1 207 ? 18.431 15.991 12.999 1.000 35.519 207 GLU A N 1
ATOM 1600 C CA . GLU A 1 207 ? 19.487 15.303 13.791 1.000 38.590 207 GLU A CA 1
ATOM 1601 C C . GLU A 1 207 ? 18.909 14.066 14.495 1.000 40.607 207 GLU A C 1
ATOM 1602 O O . GLU A 1 207 ? 19.694 13.159 14.803 1.000 36.470 207 GLU A O 1
ATOM 1608 N N . ILE A 1 208 ? 17.617 14.036 14.839 1.000 36.342 208 ILE A N 1
ATOM 1609 C CA . ILE A 1 208 ? 17.072 12.940 15.695 1.000 36.957 208 ILE A CA 1
ATOM 1610 C C . ILE A 1 208 ? 16.138 12.085 14.839 1.000 40.345 208 ILE A C 1
ATOM 1611 O O . ILE A 1 208 ? 15.028 12.566 14.491 1.000 36.452 208 ILE A O 1
ATOM 1616 N N . THR A 1 209 ? 16.563 10.867 14.495 1.000 38.113 209 THR A N 1
ATOM 1617 C CA . THR A 1 209 ? 15.787 9.932 13.640 1.000 38.856 209 THR A CA 1
ATOM 1618 C C . THR A 1 209 ? 15.563 8.579 14.336 1.000 40.802 209 THR A C 1
ATOM 1619 O O . THR A 1 209 ? 14.779 7.765 13.818 1.000 44.697 209 THR A O 1
ATOM 1623 N N . ASP A 1 210 ? 16.174 8.329 15.490 1.000 43.589 210 ASP A N 1
ATOM 1624 C CA . ASP A 1 210 ? 16.039 7.013 16.161 1.000 42.860 210 ASP A CA 1
ATOM 1625 C C . ASP A 1 210 ? 15.002 7.091 17.282 1.000 40.168 210 ASP A C 1
ATOM 1626 O O . ASP A 1 210 ? 15.190 7.832 18.248 1.000 40.082 210 ASP A O 1
ATOM 1631 N N . PRO A 1 211 ? 13.930 6.264 17.222 1.000 41.279 211 PRO A N 1
ATOM 1632 C CA . PRO A 1 211 ? 12.867 6.253 18.234 1.000 39.927 211 PRO A CA 1
ATOM 1633 C C . PRO A 1 211 ? 13.313 6.011 19.680 1.000 39.720 211 PRO A C 1
ATOM 1634 O O . PRO A 1 211 ? 12.565 6.327 20.581 1.000 40.039 211 PRO A O 1
ATOM 1638 N N . ARG A 1 212 ? 14.541 5.530 19.884 1.000 39.976 212 ARG A N 1
ATOM 1639 C CA . ARG A 1 212 ? 15.132 5.378 21.236 1.000 39.564 212 ARG A CA 1
ATOM 1640 C C . ARG A 1 212 ? 15.383 6.751 21.864 1.000 38.644 212 ARG A C 1
ATOM 1641 O O . ARG A 1 212 ? 15.540 6.783 23.091 1.000 39.984 212 ARG A O 1
ATOM 1649 N N . LEU A 1 213 ? 15.394 7.843 21.079 1.000 38.416 213 LEU A N 1
ATOM 1650 C CA . LEU A 1 213 ? 15.601 9.229 21.603 1.000 38.464 213 LEU A CA 1
ATOM 1651 C C . LEU A 1 213 ? 14.248 9.966 21.748 1.000 40.095 213 LEU A C 1
ATOM 1652 O O . LEU A 1 213 ? 14.258 11.215 21.826 1.000 39.809 213 LEU A O 1
ATOM 1657 N N . ILE A 1 214 ? 13.153 9.201 21.823 1.000 39.097 214 ILE A N 1
ATOM 1658 C CA . ILE A 1 214 ? 11.776 9.612 22.250 1.000 39.914 214 ILE A CA 1
ATOM 1659 C C . ILE A 1 214 ? 11.046 10.310 21.094 1.000 37.229 214 ILE A C 1
ATOM 1660 O O . ILE A 1 214 ? 10.006 9.781 20.646 1.000 38.323 214 ILE A O 1
ATOM 1665 N N . TRP A 1 215 ? 11.525 11.463 20.635 1.000 35.128 215 TRP A N 1
ATOM 1666 C CA . TRP A 1 215 ? 10.813 12.235 19.584 1.000 35.109 215 TRP A CA 1
ATOM 1667 C C . TRP A 1 215 ? 11.723 12.414 18.364 1.000 33.726 215 TRP A C 1
ATOM 1668 O O . TRP A 1 215 ? 12.747 13.117 18.459 1.000 35.808 215 TRP A O 1
ATOM 1679 N N . THR A 1 216 ? 11.314 11.855 17.232 1.000 33.586 216 THR A N 1
ATOM 1680 C CA . THR A 1 216 ? 12.126 11.838 15.989 1.000 35.306 216 THR A CA 1
ATOM 1681 C C . THR A 1 216 ? 11.530 12.806 14.975 1.000 36.706 216 THR A C 1
ATOM 1682 O O . THR A 1 216 ? 10.366 13.235 15.154 1.000 34.254 216 THR A O 1
ATOM 1686 N N . ARG A 1 217 ? 12.290 13.105 13.931 1.000 33.155 217 ARG A N 1
ATOM 1687 C CA . ARG A 1 217 ? 11.784 13.915 12.816 1.000 33.890 217 ARG A CA 1
ATOM 1688 C C . ARG A 1 217 ? 10.452 13.319 12.336 1.000 35.512 217 ARG A C 1
ATOM 1689 O O . ARG A 1 217 ? 9.497 14.083 12.172 1.000 34.242 217 ARG A O 1
ATOM 1697 N N . ASP A 1 218 ? 10.411 12.019 12.069 1.000 33.434 218 ASP A N 1
ATOM 1698 C CA . ASP A 1 218 ? 9.210 11.349 11.513 1.000 34.582 218 ASP A CA 1
ATOM 1699 C C . ASP A 1 218 ? 8.016 11.500 12.475 1.000 32.924 218 ASP A C 1
ATOM 1700 O O . ASP A 1 218 ? 6.911 11.709 11.978 1.000 34.522 218 ASP A O 1
ATOM 1705 N N . TRP A 1 219 ? 8.217 11.328 13.779 1.000 31.399 219 TRP A N 1
ATOM 1706 C CA . TRP A 1 219 ? 7.136 11.503 14.775 1.000 33.028 219 TRP A CA 1
ATOM 1707 C C . TRP A 1 219 ? 6.658 12.959 14.684 1.000 32.478 219 TRP A C 1
ATOM 1708 O O . TRP A 1 219 ? 5.443 13.192 14.656 1.000 33.172 219 TRP A O 1
ATOM 1719 N N . ASN A 1 220 ? 7.593 13.900 14.570 1.000 31.203 220 ASN A N 1
ATOM 1720 C CA . ASN A 1 220 ? 7.299 15.348 14.510 1.000 32.467 220 ASN A CA 1
ATOM 1721 C C . ASN A 1 220 ? 6.448 15.648 13.279 1.000 31.941 220 ASN A C 1
ATOM 1722 O O . ASN A 1 220 ? 5.453 16.375 13.429 1.000 31.992 220 ASN A O 1
ATOM 1727 N N . LEU A 1 221 ? 6.786 15.082 12.119 1.000 30.780 221 LEU A N 1
ATOM 1728 C CA . LEU A 1 221 ? 6.029 15.345 10.872 1.000 32.512 221 LEU A CA 1
ATOM 1729 C C . LEU A 1 221 ? 4.611 14.763 11.011 1.000 32.473 221 LEU A C 1
ATOM 1730 O O . LEU A 1 221 ? 3.676 15.422 10.574 1.000 32.567 221 LEU A O 1
ATOM 1735 N N . ILE A 1 222 ? 4.463 13.589 11.618 1.000 31.758 222 ILE A N 1
ATOM 1736 C CA . ILE A 1 222 ? 3.136 12.934 11.789 1.000 32.858 222 ILE A CA 1
ATOM 1737 C C . ILE A 1 222 ? 2.281 13.787 12.733 1.000 31.239 222 ILE A C 1
ATOM 1738 O O . ILE A 1 222 ? 1.116 14.061 12.401 1.000 30.822 222 ILE A O 1
ATOM 1743 N N . GLY A 1 223 ? 2.858 14.227 13.849 1.000 33.670 223 GLY A N 1
ATOM 1744 C CA . GLY A 1 223 ? 2.168 15.076 14.841 1.000 33.093 223 GLY A CA 1
ATOM 1745 C C . GLY A 1 223 ? 1.708 16.372 14.213 1.000 34.307 223 GLY A C 1
ATOM 1746 O O . GLY A 1 223 ? 0.508 16.741 14.334 1.000 30.804 223 GLY A O 1
ATOM 1747 N N . TRP A 1 224 ? 2.617 17.065 13.538 1.000 32.289 224 TRP A N 1
ATOM 1748 C CA . TRP A 1 224 ? 2.267 18.339 12.882 1.000 31.545 224 TRP A CA 1
ATOM 1749 C C . TRP A 1 224 ? 1.207 18.099 11.803 1.000 32.329 224 TRP A C 1
ATOM 1750 O O . TRP A 1 224 ? 0.302 18.973 11.636 1.000 31.347 224 TRP A O 1
ATOM 1761 N N . ARG A 1 225 ? 1.326 17.015 11.044 1.000 33.304 225 ARG A N 1
ATOM 1762 C CA . ARG A 1 225 ? 0.376 16.772 9.934 1.000 32.019 225 ARG A CA 1
ATOM 1763 C C . ARG A 1 225 ? -1.027 16.600 10.530 1.000 31.176 225 ARG A C 1
ATOM 1764 O O . ARG A 1 225 ? -1.974 17.172 9.985 1.000 32.649 225 ARG A O 1
ATOM 1772 N N . ALA A 1 226 ? -1.142 15.855 11.624 1.000 32.123 226 ALA A N 1
ATOM 1773 C CA . ALA A 1 226 ? -2.411 15.602 12.348 1.000 32.403 226 ALA A CA 1
ATOM 1774 C C . ALA A 1 226 ? -2.972 16.922 12.903 1.000 33.248 226 ALA A C 1
ATOM 1775 O O . ALA A 1 226 ? -4.181 17.215 12.709 1.000 31.345 226 ALA A O 1
ATOM 1777 N N . TYR A 1 227 ? -2.130 17.728 13.544 1.000 30.227 227 TYR A N 1
ATOM 1778 C CA . TYR A 1 227 ? -2.565 18.987 14.178 1.000 29.578 227 TYR A CA 1
ATOM 1779 C C . TYR A 1 227 ? -3.076 19.977 13.126 1.000 32.915 227 TYR A C 1
ATOM 1780 O O . TYR A 1 227 ? -4.115 20.596 13.365 1.000 31.682 227 TYR A O 1
ATOM 1789 N N . LEU A 1 228 ? -2.353 20.165 12.019 1.000 31.964 228 LEU A N 1
ATOM 1790 C CA . LEU A 1 228 ? -2.679 21.228 11.039 1.000 34.217 228 LEU A CA 1
ATOM 1791 C C . LEU A 1 228 ? -3.806 20.759 10.104 1.000 34.917 228 LEU A C 1
ATOM 1792 O O . LEU A 1 228 ? -4.477 21.618 9.540 1.000 36.519 228 LEU A O 1
ATOM 1797 N N . GLY A 1 229 ? -3.940 19.455 9.872 1.000 34.870 229 GLY A N 1
ATOM 1798 C CA . GLY A 1 229 ? -4.795 18.920 8.798 1.000 37.715 229 GLY A CA 1
ATOM 1799 C C . GLY A 1 229 ? -4.232 19.302 7.437 1.000 40.427 229 GLY A C 1
ATOM 1800 O O . GLY A 1 229 ? -4.985 19.333 6.481 1.000 38.314 229 GLY A O 1
ATOM 1801 N N . ARG A 1 230 ? -2.936 19.605 7.368 1.000 37.937 230 ARG A N 1
ATOM 1802 C CA . ARG A 1 230 ? -2.234 20.047 6.137 1.000 37.990 230 ARG A CA 1
ATOM 1803 C C . ARG A 1 230 ? -0.811 19.499 6.226 1.000 39.347 230 ARG A C 1
ATOM 1804 O O . ARG A 1 230 ? -0.362 19.202 7.352 1.000 37.132 230 ARG A O 1
ATOM 1812 N N . GLU A 1 231 ? -0.112 19.398 5.101 1.000 37.053 231 GLU A N 1
ATOM 1813 C CA . GLU A 1 231 ? 1.305 18.971 5.105 1.000 37.981 231 GLU A CA 1
ATOM 1814 C C . GLU A 1 231 ? 2.100 19.971 5.947 1.000 33.432 231 GLU A C 1
ATOM 1815 O O . GLU A 1 231 ? 2.004 21.181 5.773 1.000 33.344 231 GLU A O 1
ATOM 1821 N N . PRO A 1 232 ? 2.929 19.500 6.893 1.000 33.266 232 PRO A N 1
ATOM 1822 C CA . PRO A 1 232 ? 3.869 20.382 7.578 1.000 32.830 232 PRO A CA 1
ATOM 1823 C C . PRO A 1 232 ? 4.712 21.174 6.567 1.000 33.433 232 PRO A C 1
ATOM 1824 O O . PRO A 1 232 ? 5.148 20.618 5.568 1.000 35.182 232 PRO A O 1
ATOM 1828 N N . GLY A 1 233 ? 4.878 22.459 6.829 1.000 34.562 233 GLY A N 1
ATOM 1829 C CA . GLY A 1 233 ? 5.638 23.380 5.966 1.000 37.327 233 GLY A CA 1
ATOM 1830 C C . GLY A 1 233 ? 4.778 23.953 4.856 1.000 36.043 233 GLY A C 1
ATOM 1831 O O . GLY A 1 233 ? 5.323 24.676 4.022 1.000 35.532 233 GLY A O 1
ATOM 1832 N N . SER A 1 234 ? 3.468 23.692 4.840 1.000 36.438 234 SER A N 1
ATOM 1833 C CA . SER A 1 234 ? 2.535 24.338 3.875 1.000 34.570 234 SER A CA 1
ATOM 1834 C C . SER A 1 234 ? 2.603 25.853 4.003 1.000 33.986 234 SER A C 1
ATOM 1835 O O . SER A 1 234 ? 2.923 26.398 5.049 1.000 34.404 234 SER A O 1
ATOM 1838 N N . PRO A 1 235 ? 2.263 26.595 2.931 1.000 37.286 235 PRO A N 1
ATOM 1839 C CA . PRO A 1 235 ? 2.176 28.048 3.016 1.000 38.215 235 PRO A CA 1
ATOM 1840 C C . PRO A 1 235 ? 1.049 28.512 3.960 1.000 37.174 235 PRO A C 1
ATOM 1841 O O . PRO A 1 235 ? 0.010 27.850 4.034 1.000 37.799 235 PRO A O 1
ATOM 1845 N N . ASP A 1 236 ? 1.278 29.629 4.652 1.000 32.998 236 ASP A N 1
ATOM 1846 C CA . ASP A 1 236 ? 0.235 30.410 5.366 1.000 37.517 236 ASP A CA 1
ATOM 1847 C C . ASP A 1 236 ? -0.288 29.655 6.603 1.000 34.885 236 ASP A C 1
ATOM 1848 O O . ASP A 1 236 ? -1.389 30.008 7.061 1.000 34.484 236 ASP A O 1
ATOM 1853 N N . VAL A 1 237 ? 0.481 28.729 7.182 1.000 33.945 237 VAL A N 1
ATOM 1854 C CA . VAL A 1 237 ? 0.094 28.089 8.479 1.000 34.032 237 VAL A CA 1
ATOM 1855 C C . VAL A 1 237 ? -0.024 29.213 9.494 1.000 32.202 237 VAL A C 1
ATOM 1856 O O . VAL A 1 237 ? 0.862 30.054 9.587 1.000 31.504 237 VAL A O 1
ATOM 1860 N N . PRO A 1 238 ? -1.164 29.374 10.199 1.000 31.565 238 PRO A N 1
ATOM 1861 C CA . PRO A 1 238 ? -1.307 30.528 11.083 1.000 31.299 238 PRO A CA 1
ATOM 1862 C C . PRO A 1 238 ? -0.235 30.509 12.175 1.000 30.929 238 PRO A C 1
ATOM 1863 O O . PRO A 1 238 ? 0.179 29.441 12.645 1.000 29.866 238 PRO A O 1
ATOM 1867 N N . PRO A 1 239 ? 0.241 31.696 12.596 1.000 31.130 239 PRO A N 1
ATOM 1868 C CA . PRO A 1 239 ? 1.238 31.803 13.664 1.000 32.446 239 PRO A CA 1
ATOM 1869 C C . PRO A 1 239 ? 0.747 31.223 15.005 1.000 34.059 239 PRO A C 1
ATOM 1870 O O . PRO A 1 239 ? 1.560 30.764 15.782 1.000 30.250 239 PRO A O 1
ATOM 1874 N N . TYR A 1 240 ? -0.568 31.215 15.246 1.000 30.033 240 TYR A N 1
ATOM 1875 C CA . TYR A 1 240 ? -1.153 30.640 16.491 1.000 29.981 240 TYR A CA 1
ATOM 1876 C C . TYR A 1 240 ? -0.912 29.135 16.517 1.000 28.967 240 TYR A C 1
ATOM 1877 O O . TYR A 1 240 ? -0.778 28.589 17.627 1.000 30.808 240 TYR A O 1
ATOM 1886 N N . ALA A 1 241 ? -0.934 28.496 15.345 1.000 28.298 241 ALA A N 1
ATOM 1887 C CA . ALA A 1 241 ? -0.734 27.046 15.136 1.000 29.497 241 ALA A CA 1
ATOM 1888 C C . ALA A 1 241 ? 0.760 26.693 15.201 1.000 29.018 241 ALA A C 1
ATOM 1889 O O . ALA A 1 241 ? 1.093 25.622 15.745 1.000 27.072 241 ALA A O 1
ATOM 1891 N N . ALA A 1 242 ? 1.620 27.536 14.632 1.000 28.929 242 ALA A N 1
ATOM 1892 C CA . ALA A 1 242 ? 3.094 27.332 14.610 1.000 29.368 242 ALA A CA 1
ATOM 1893 C C . ALA A 1 242 ? 3.780 28.648 14.921 1.000 28.177 242 ALA A C 1
ATOM 1894 O O . ALA A 1 242 ? 4.095 29.423 14.013 1.000 30.081 242 ALA A O 1
ATOM 1896 N N . PRO A 1 243 ? 3.931 28.966 16.230 1.000 27.314 243 PRO A N 1
ATOM 1897 C CA . PRO A 1 243 ? 4.472 30.243 16.687 1.000 27.375 243 PRO A CA 1
ATOM 1898 C C . PRO A 1 243 ? 5.856 30.617 16.128 1.000 29.465 243 PRO A C 1
ATOM 1899 O O . PRO A 1 243 ? 6.128 31.777 16.066 1.000 27.737 243 PRO A O 1
ATOM 1903 N N . ALA A 1 244 ? 6.674 29.652 15.710 1.000 29.283 244 ALA A N 1
ATOM 1904 C CA . ALA A 1 244 ? 7.967 29.930 15.035 1.000 30.986 244 ALA A CA 1
ATOM 1905 C C . ALA A 1 244 ? 7.722 30.852 13.824 1.000 31.982 244 ALA A C 1
ATOM 1906 O O . ALA A 1 244 ? 8.604 31.619 13.499 1.000 31.891 244 ALA A O 1
ATOM 1908 N N . ARG A 1 245 ? 6.546 30.771 13.201 1.000 31.480 245 ARG A N 1
ATOM 1909 C CA . ARG A 1 245 ? 6.183 31.559 12.006 1.000 32.718 245 ARG A CA 1
ATOM 1910 C C . ARG A 1 245 ? 5.718 32.969 12.367 1.000 33.181 245 ARG A C 1
ATOM 1911 O O . ARG A 1 245 ? 5.565 33.749 11.456 1.000 34.789 245 ARG A O 1
ATOM 1919 N N . ALA A 1 246 ? 5.484 33.299 13.634 1.000 33.062 246 ALA A N 1
ATOM 1920 C CA . ALA A 1 246 ? 4.935 34.613 14.019 1.000 31.341 246 ALA A CA 1
ATOM 1921 C C . ALA A 1 246 ? 5.992 35.675 13.728 1.000 36.626 246 ALA A C 1
ATOM 1922 O O . ALA A 1 246 ? 7.147 35.495 14.151 1.000 35.710 246 ALA A O 1
ATOM 1924 N N . ASP A 1 247 ? 5.603 36.745 13.043 1.000 37.584 247 ASP A N 1
ATOM 1925 C CA . ASP A 1 247 ? 6.511 37.846 12.634 1.000 40.622 247 ASP A CA 1
ATOM 1926 C C . ASP A 1 247 ? 6.758 38.757 13.840 1.000 37.846 247 ASP A C 1
ATOM 1927 O O . ASP A 1 247 ? 7.916 38.963 14.189 1.000 44.106 247 ASP A O 1
ATOM 1932 N N . ASP A 1 248 ? 5.702 39.265 14.470 1.000 37.192 248 ASP A N 1
ATOM 1933 C CA . ASP A 1 248 ? 5.803 40.323 15.507 1.000 41.555 248 ASP A CA 1
ATOM 1934 C C . ASP A 1 248 ? 5.520 39.707 16.883 1.000 39.459 248 ASP A C 1
ATOM 1935 O O . ASP A 1 248 ? 4.368 39.326 17.147 1.000 37.919 248 ASP A O 1
ATOM 1940 N N . LEU A 1 249 ? 6.557 39.627 17.722 1.000 35.243 249 LEU A N 1
ATOM 1941 C CA . LEU A 1 249 ? 6.506 38.984 19.050 1.000 33.243 249 LEU A CA 1
ATOM 1942 C C . LEU A 1 249 ? 6.413 40.048 20.145 1.000 33.286 249 LEU A C 1
ATOM 1943 O O . LEU A 1 249 ? 6.364 39.650 21.327 1.000 32.567 249 LEU A O 1
ATOM 1948 N N . ALA A 1 250 ? 6.382 41.348 19.804 1.000 31.484 250 ALA A N 1
ATOM 1949 C CA . ALA A 1 250 ? 6.367 42.435 20.805 1.000 32.988 250 ALA A CA 1
ATOM 1950 C C . ALA A 1 250 ? 5.094 42.330 21.668 1.000 32.557 250 ALA A C 1
ATOM 1951 O O . ALA A 1 250 ? 4.046 41.939 21.138 1.000 32.477 250 ALA A O 1
ATOM 1953 N N . GLY A 1 251 ? 5.196 42.660 22.955 1.000 29.866 251 GLY A N 1
ATOM 1954 C CA . GLY A 1 251 ? 4.047 42.716 23.873 1.000 31.661 251 GLY A CA 1
ATOM 1955 C C . GLY A 1 251 ? 3.612 41.328 24.343 1.000 31.508 251 GLY A C 1
ATOM 1956 O O . GLY A 1 251 ? 2.554 41.239 24.965 1.000 31.358 251 GLY A O 1
ATOM 1957 N N . LEU A 1 252 ? 4.397 40.274 24.087 1.000 31.746 252 LEU A N 1
ATOM 1958 C CA . LEU A 1 252 ? 4.098 38.928 24.657 1.000 30.422 252 LEU A CA 1
ATOM 1959 C C . LEU A 1 252 ? 4.520 38.910 26.120 1.000 31.620 252 LEU A C 1
ATOM 1960 O O . LEU A 1 252 ? 5.334 39.717 26.569 1.000 29.551 252 LEU A O 1
ATOM 1965 N N . PRO A 1 253 ? 3.977 37.977 26.924 1.000 31.840 253 PRO A N 1
ATOM 1966 C CA . PRO A 1 253 ? 4.373 37.897 28.321 1.000 30.709 253 PRO A CA 1
ATOM 1967 C C . PRO A 1 253 ? 5.851 37.516 28.439 1.000 29.617 253 PRO A C 1
ATOM 1968 O O . PRO A 1 253 ? 6.370 36.768 27.616 1.000 26.426 253 PRO A O 1
ATOM 1972 N N . PRO A 1 254 ? 6.526 37.961 29.512 1.000 29.698 254 PRO A N 1
ATOM 1973 C CA . PRO A 1 254 ? 7.855 37.465 29.860 1.000 30.848 254 PRO A CA 1
ATOM 1974 C C . PRO A 1 254 ? 7.867 35.936 29.781 1.000 30.347 254 PRO A C 1
ATOM 1975 O O . PRO A 1 254 ? 6.856 35.290 30.131 1.000 28.968 254 PRO A O 1
ATOM 1979 N N . ALA A 1 255 ? 9.015 35.381 29.419 1.000 28.239 255 ALA A N 1
ATOM 1980 C CA . ALA A 1 255 ? 9.123 33.983 28.983 1.000 29.143 255 ALA A CA 1
ATOM 1981 C C . ALA A 1 255 ? 10.311 33.289 29.652 1.000 29.560 255 ALA A C 1
ATOM 1982 O O . ALA A 1 255 ? 11.322 33.947 29.998 1.000 29.000 255 ALA A O 1
ATOM 1984 N N . TYR A 1 256 ? 10.162 31.984 29.833 1.000 28.037 256 TYR A N 1
ATOM 1985 C CA . TYR A 1 256 ? 11.270 31.049 30.129 1.000 28.687 256 TYR A CA 1
ATOM 1986 C C . TYR A 1 256 ? 11.198 29.933 29.092 1.000 28.763 256 TYR A C 1
ATOM 1987 O O . TYR A 1 256 ? 10.092 29.417 28.813 1.000 29.421 256 TYR A O 1
ATOM 1996 N N . VAL A 1 257 ? 12.321 29.648 28.448 1.000 26.615 257 VAL A N 1
ATOM 1997 C CA . VAL A 1 257 ? 12.430 28.553 27.448 1.000 26.489 257 VAL A CA 1
ATOM 1998 C C . VAL A 1 257 ? 13.569 27.637 27.884 1.000 29.246 257 VAL A C 1
ATOM 1999 O O . VAL A 1 257 ? 14.672 28.156 28.147 1.000 29.836 257 VAL A O 1
ATOM 2003 N N . LEU A 1 258 ? 13.295 26.334 27.913 1.000 27.719 258 LEU A N 1
ATOM 2004 C CA . LEU A 1 258 ? 14.257 25.264 28.249 1.000 28.694 258 LEU A CA 1
ATOM 2005 C C . LEU A 1 258 ? 14.257 24.259 27.109 1.000 29.271 258 LEU A C 1
ATOM 2006 O O . LEU A 1 258 ? 13.169 23.980 26.538 1.000 29.297 258 LEU A O 1
ATOM 2011 N N . VAL A 1 259 ? 15.438 23.766 26.736 1.000 27.004 259 VAL A N 1
ATOM 2012 C CA . VAL A 1 259 ? 15.576 22.684 25.726 1.000 27.317 259 VAL A CA 1
ATOM 2013 C C . VAL A 1 259 ? 16.939 22.014 25.936 1.000 27.461 259 VAL A C 1
ATOM 2014 O O . VAL A 1 259 ? 17.862 22.681 26.408 1.000 28.086 259 VAL A O 1
ATOM 2018 N N . GLY A 1 260 ? 17.074 20.760 25.540 1.000 26.951 260 GLY A N 1
ATOM 2019 C CA . GLY A 1 260 ? 18.384 20.079 25.513 1.000 28.240 260 GLY A CA 1
ATOM 2020 C C . GLY A 1 260 ? 19.045 20.157 24.141 1.000 29.950 260 GLY A C 1
ATOM 2021 O O . GLY A 1 260 ? 18.332 20.335 23.121 1.000 29.303 260 GLY A O 1
ATOM 2022 N N . THR A 1 261 ? 20.371 20.003 24.093 1.000 29.113 261 THR A N 1
ATOM 2023 C CA . THR A 1 261 ? 21.140 20.061 22.827 1.000 29.704 261 THR A CA 1
ATOM 2024 C C . THR A 1 261 ? 20.780 18.869 21.946 1.000 30.758 261 THR A C 1
ATOM 2025 O O . THR A 1 261 ? 20.996 18.974 20.736 1.000 34.090 261 THR A O 1
ATOM 2029 N N . ALA A 1 262 ? 20.281 17.763 22.515 1.000 31.220 262 ALA A N 1
ATOM 2030 C CA . ALA A 1 262 ? 20.008 16.522 21.764 1.000 30.621 262 ALA A CA 1
ATOM 2031 C C . ALA A 1 262 ? 18.489 16.390 21.542 1.000 31.739 262 ALA A C 1
ATOM 2032 O O . ALA A 1 262 ? 17.985 15.282 21.428 1.000 36.124 262 ALA A O 1
ATOM 2034 N N . ASP A 1 263 ? 17.797 17.514 21.488 1.000 32.025 263 ASP A N 1
ATOM 2035 C CA . ASP A 1 263 ? 16.345 17.599 21.227 1.000 30.568 263 ASP A CA 1
ATOM 2036 C C . ASP A 1 263 ? 16.168 18.037 19.776 1.000 30.635 263 ASP A C 1
ATOM 2037 O O . ASP A 1 263 ? 16.843 18.987 19.346 1.000 28.539 263 ASP A O 1
ATOM 2042 N N . LEU A 1 264 ? 15.251 17.404 19.062 1.000 30.842 264 LEU A N 1
ATOM 2043 C CA . LEU A 1 264 ? 14.802 17.854 17.721 1.000 31.956 264 LEU A CA 1
ATOM 2044 C C . LEU A 1 264 ? 14.508 19.363 17.731 1.000 30.753 264 LEU A C 1
ATOM 2045 O O . LEU A 1 264 ? 14.768 20.028 16.702 1.000 30.771 264 LEU A O 1
ATOM 2050 N N . PHE A 1 265 ? 14.011 19.896 18.851 1.000 29.415 265 PHE A N 1
ATOM 2051 C CA . PHE A 1 265 ? 13.508 21.293 18.950 1.000 30.068 265 PHE A CA 1
ATOM 2052 C C . PHE A 1 265 ? 14.608 22.276 19.350 1.000 28.117 265 PHE A C 1
ATOM 2053 O O . PHE A 1 265 ? 14.291 23.452 19.517 1.000 29.084 265 PHE A O 1
ATOM 2061 N N . ARG A 1 266 ? 15.848 21.822 19.543 1.000 26.424 266 ARG A N 1
ATOM 2062 C CA . ARG A 1 266 ? 16.931 22.705 20.029 1.000 27.173 266 ARG A CA 1
ATOM 2063 C C . ARG A 1 266 ? 16.915 24.024 19.242 1.000 25.531 266 ARG A C 1
ATOM 2064 O O . ARG A 1 266 ? 16.859 25.097 19.874 1.000 27.391 266 ARG A O 1
ATOM 2072 N N . ASP A 1 267 ? 16.981 23.971 17.915 1.000 27.163 267 ASP A N 1
ATOM 2073 C CA . ASP A 1 267 ? 17.254 25.193 17.114 1.000 28.542 267 ASP A CA 1
ATOM 2074 C C . ASP A 1 267 ? 15.979 26.053 16.994 1.000 29.443 267 ASP A C 1
ATOM 2075 O O . ASP A 1 267 ? 16.100 27.273 17.079 1.000 27.594 267 ASP A O 1
ATOM 2080 N N . GLU A 1 268 ? 14.791 25.464 16.850 1.000 29.555 268 GLU A N 1
ATOM 2081 C CA . GLU A 1 268 ? 13.542 26.285 16.821 1.000 29.208 268 GLU A CA 1
ATOM 2082 C C . GLU A 1 268 ? 13.325 26.958 18.179 1.000 30.032 268 GLU A C 1
ATOM 2083 O O . GLU A 1 268 ? 12.795 28.077 18.175 1.000 28.189 268 GLU A O 1
ATOM 2089 N N . ASP A 1 269 ? 13.680 26.291 19.290 1.000 27.435 269 ASP A N 1
ATOM 2090 C CA . ASP A 1 269 ? 13.469 26.831 20.654 1.000 27.868 269 ASP A CA 1
ATOM 2091 C C . ASP A 1 269 ? 14.428 28.001 20.879 1.000 27.986 269 ASP A C 1
ATOM 2092 O O . ASP A 1 269 ? 14.021 29.031 21.446 1.000 26.062 269 ASP A O 1
ATOM 2097 N N . ILE A 1 270 ? 15.690 27.832 20.500 1.000 27.006 270 ILE A N 1
ATOM 2098 C CA . ILE A 1 270 ? 16.700 28.909 20.666 1.000 27.761 270 ILE A CA 1
ATOM 2099 C C . ILE A 1 270 ? 16.243 30.101 19.814 1.000 25.182 270 ILE A C 1
ATOM 2100 O O . ILE A 1 270 ? 16.252 31.208 20.318 1.000 26.709 270 ILE A O 1
ATOM 2105 N N . ALA A 1 271 ? 15.817 29.858 18.579 1.000 28.666 271 ALA A N 1
ATOM 2106 C CA . ALA A 1 271 ? 15.451 30.936 17.632 1.000 30.242 271 ALA A CA 1
ATOM 2107 C C . ALA A 1 271 ? 14.222 31.680 18.167 1.000 30.377 271 ALA A C 1
ATOM 2108 O O . ALA A 1 271 ? 14.221 32.921 18.165 1.000 26.533 271 ALA A O 1
ATOM 2110 N N . TYR A 1 272 ? 13.225 30.963 18.697 1.000 29.467 272 TYR A N 1
ATOM 2111 C CA . TYR A 1 272 ? 12.003 31.612 19.242 1.000 26.534 272 TYR A CA 1
ATOM 2112 C C . TYR A 1 272 ? 12.399 32.478 20.439 1.000 26.886 272 TYR A C 1
ATOM 2113 O O . TYR A 1 272 ? 11.992 33.659 20.509 1.000 27.738 272 TYR A O 1
ATOM 2122 N N . ALA A 1 273 ? 13.209 31.935 21.354 1.000 27.065 273 ALA A N 1
ATOM 2123 C CA . ALA A 1 273 ? 13.676 32.668 22.559 1.000 27.664 273 ALA A CA 1
ATOM 2124 C C . ALA A 1 273 ? 14.448 33.933 22.143 1.000 28.128 273 ALA A C 1
ATOM 2125 O O . ALA A 1 273 ? 14.229 35.011 22.712 1.000 27.370 273 ALA A O 1
ATOM 2127 N N . GLN A 1 274 ? 15.362 33.808 21.192 1.000 27.611 274 GLN A N 1
ATOM 2128 C CA . GLN A 1 274 ? 16.182 34.962 20.751 1.000 26.002 274 GLN A CA 1
ATOM 2129 C C . GLN A 1 274 ? 15.290 36.017 20.076 1.000 23.675 274 GLN A C 1
ATOM 2130 O O . GLN A 1 274 ? 15.554 37.206 20.280 1.000 27.302 274 GLN A O 1
ATOM 2136 N N . ARG A 1 275 ? 14.314 35.608 19.262 1.000 27.114 275 ARG A N 1
ATOM 2137 C CA . ARG A 1 275 ? 13.366 36.549 18.601 1.000 28.047 275 ARG A CA 1
ATOM 2138 C C . ARG A 1 275 ? 12.494 37.241 19.664 1.000 30.452 275 ARG A C 1
ATOM 2139 O O . ARG A 1 275 ? 12.272 38.460 19.538 1.000 28.569 275 ARG A O 1
ATOM 2147 N N . LEU A 1 276 ? 12.050 36.540 20.719 1.000 28.343 276 LEU A N 1
ATOM 2148 C CA . LEU A 1 276 ? 11.397 37.218 21.870 1.000 26.889 276 LEU A CA 1
ATOM 2149 C C . LEU A 1 276 ? 12.313 38.316 22.403 1.000 28.751 276 LEU A C 1
ATOM 2150 O O . LEU A 1 276 ? 11.820 39.463 22.587 1.000 28.654 276 LEU A O 1
ATOM 2155 N N . MET A 1 277 ? 13.583 37.994 22.682 1.000 28.243 277 MET A N 1
ATOM 2156 C CA . MET A 1 277 ? 14.530 38.967 23.283 1.000 29.142 277 MET A CA 1
ATOM 2157 C C . MET A 1 277 ? 14.669 40.155 22.324 1.000 29.682 277 MET A C 1
ATOM 2158 O O . MET A 1 277 ? 14.698 41.295 22.783 1.000 27.618 277 MET A O 1
ATOM 2163 N N . GLN A 1 278 ? 14.733 39.884 21.032 1.000 30.059 278 GLN A N 1
ATOM 2164 C CA . GLN A 1 278 ? 14.939 40.961 20.027 1.000 32.168 278 GLN A CA 1
ATOM 2165 C C . GLN A 1 278 ? 13.672 41.820 19.936 1.000 32.373 278 GLN A C 1
ATOM 2166 O O . GLN A 1 278 ? 13.810 42.972 19.542 1.000 31.720 278 GLN A O 1
ATOM 2172 N N . ALA A 1 279 ? 12.503 41.316 20.346 1.000 30.125 279 ALA A N 1
ATOM 2173 C CA . ALA A 1 279 ? 11.227 42.072 20.306 1.000 31.412 279 ALA A CA 1
ATOM 2174 C C . ALA A 1 279 ? 11.016 42.795 21.636 1.000 33.471 279 ALA A C 1
ATOM 2175 O O . ALA A 1 279 ? 9.969 43.396 21.786 1.000 36.681 279 ALA A O 1
ATOM 2177 N N . GLY A 1 280 ? 11.982 42.730 22.557 1.000 31.921 280 GLY A N 1
ATOM 2178 C CA . GLY A 1 280 ? 11.933 43.391 23.873 1.000 32.250 280 GLY A CA 1
ATOM 2179 C C . GLY A 1 280 ? 11.114 42.617 24.905 1.000 33.654 280 GLY A C 1
ATOM 2180 O O . GLY A 1 280 ? 10.826 43.174 25.959 1.000 30.400 280 GLY A O 1
ATOM 2181 N N . VAL A 1 281 ? 10.792 41.349 24.672 1.000 33.224 281 VAL A N 1
ATOM 2182 C CA . VAL A 1 281 ? 10.101 40.510 25.702 1.000 31.274 281 VAL A CA 1
ATOM 2183 C C . VAL A 1 281 ? 11.157 39.967 26.653 1.000 31.208 281 VAL A C 1
ATOM 2184 O O . VAL A 1 281 ? 12.089 39.313 26.205 1.000 31.681 281 VAL A O 1
ATOM 2188 N N . PRO A 1 282 ? 11.073 40.224 27.975 1.000 33.631 282 PRO A N 1
ATOM 2189 C CA . PRO A 1 282 ? 12.042 39.675 28.919 1.000 33.368 282 PRO A CA 1
ATOM 2190 C C . PRO A 1 282 ? 11.994 38.145 28.858 1.000 33.259 282 PRO A C 1
ATOM 2191 O O . PRO A 1 282 ? 10.914 37.571 29.019 1.000 31.465 282 PRO A O 1
ATOM 2195 N N . THR A 1 283 ? 13.122 37.512 28.550 1.000 30.740 283 THR A N 1
ATOM 2196 C CA . THR A 1 283 ? 13.172 36.071 28.207 1.000 31.099 283 THR A CA 1
ATOM 2197 C C . THR A 1 283 ? 14.427 35.463 28.820 1.000 33.767 283 THR A C 1
ATOM 2198 O O . THR A 1 283 ? 15.533 36.015 28.613 1.000 33.163 283 THR A O 1
ATOM 2202 N N . GLU A 1 284 ? 14.229 34.379 29.561 1.000 32.535 284 GLU A N 1
ATOM 2203 C CA . GLU A 1 284 ? 15.287 33.478 30.042 1.000 28.256 284 GLU A CA 1
ATOM 2204 C C . GLU A 1 284 ? 15.307 32.233 29.148 1.000 28.240 284 GLU A C 1
ATOM 2205 O O . GLU A 1 284 ? 14.248 31.638 28.859 1.000 29.357 284 GLU A O 1
ATOM 2211 N N . LEU A 1 285 ? 16.481 31.901 28.627 1.000 28.435 285 LEU A N 1
ATOM 2212 C CA . LEU A 1 285 ? 16.729 30.717 27.779 1.000 27.388 285 LEU A CA 1
ATOM 2213 C C . LEU A 1 285 ? 17.776 29.845 28.465 1.000 29.261 285 LEU A C 1
ATOM 2214 O O . LEU A 1 285 ? 18.857 30.361 28.796 1.000 28.819 285 LEU A O 1
ATOM 2219 N N . HIS A 1 286 ? 17.477 28.568 28.655 1.000 28.902 286 HIS A N 1
ATOM 2220 C CA . HIS A 1 286 ? 18.445 27.602 29.225 1.000 29.012 286 HIS A CA 1
ATOM 2221 C C . HIS A 1 286 ? 18.502 26.377 28.326 1.000 28.293 286 HIS A C 1
ATOM 2222 O O . HIS A 1 286 ? 17.469 25.645 28.198 1.000 27.515 286 HIS A O 1
ATOM 2229 N N . VAL A 1 287 ? 19.631 26.204 27.645 1.000 25.712 287 VAL A N 1
ATOM 2230 C CA . VAL A 1 287 ? 19.897 24.996 26.821 1.000 27.066 287 VAL A CA 1
ATOM 2231 C C . VAL A 1 287 ? 20.806 24.086 27.651 1.000 29.253 287 VAL A C 1
ATOM 2232 O O . VAL A 1 287 ? 21.893 24.565 28.084 1.000 29.694 287 VAL A O 1
ATOM 2236 N N . PHE A 1 288 ? 20.352 22.854 27.915 1.000 29.969 288 PHE A N 1
ATOM 2237 C CA . PHE A 1 288 ? 21.071 21.862 28.757 1.000 31.227 288 PHE A CA 1
ATOM 2238 C C . PHE A 1 288 ? 21.885 20.926 27.863 1.000 27.878 288 PHE A C 1
ATOM 2239 O O . PHE A 1 288 ? 21.353 20.377 26.901 1.000 30.251 288 PHE A O 1
ATOM 2247 N N . ALA A 1 289 ? 23.172 20.770 28.200 1.000 31.358 289 ALA A N 1
ATOM 2248 C CA . ALA A 1 289 ? 24.145 19.971 27.427 1.000 31.520 289 ALA A CA 1
ATOM 2249 C C . ALA A 1 289 ? 23.793 18.484 27.503 1.000 32.504 289 ALA A C 1
ATOM 2250 O O . ALA A 1 289 ? 23.606 17.949 28.621 1.000 35.320 289 ALA A O 1
ATOM 2252 N N . GLY A 1 290 ? 23.733 17.849 26.341 1.000 29.941 290 GLY A N 1
ATOM 2253 C CA . GLY A 1 290 ? 23.573 16.396 26.200 1.000 35.630 290 GLY A CA 1
ATOM 2254 C C . GLY A 1 290 ? 22.209 15.924 26.680 1.000 35.317 290 GLY A C 1
ATOM 2255 O O . GLY A 1 290 ? 22.083 14.729 27.015 1.000 31.366 290 GLY A O 1
ATOM 2256 N N . ALA A 1 291 ? 21.208 16.806 26.703 1.000 34.171 291 ALA A N 1
ATOM 2257 C CA . ALA A 1 291 ? 19.851 16.460 27.195 1.000 32.995 291 ALA A CA 1
ATOM 2258 C C . ALA A 1 291 ? 18.923 16.172 26.017 1.000 34.304 291 ALA A C 1
ATOM 2259 O O . ALA A 1 291 ? 18.879 16.957 25.051 1.000 33.016 291 ALA A O 1
ATOM 2261 N N . PHE A 1 292 ? 18.223 15.038 26.099 1.000 30.746 292 PHE A N 1
ATOM 2262 C CA . PHE A 1 292 ? 17.260 14.563 25.089 1.000 31.372 292 PHE A CA 1
ATOM 2263 C C . PHE A 1 292 ? 15.858 15.116 25.427 1.000 30.069 292 PHE A C 1
ATOM 2264 O O . PHE A 1 292 ? 15.634 15.705 26.494 1.000 29.767 292 PHE A O 1
ATOM 2272 N N . HIS A 1 293 ? 14.932 14.911 24.500 1.000 32.830 293 HIS A N 1
ATOM 2273 C CA . HIS A 1 293 ? 13.527 15.361 24.598 1.000 31.045 293 HIS A CA 1
ATOM 2274 C C . HIS A 1 293 ? 12.839 14.599 25.728 1.000 32.006 293 HIS A C 1
ATOM 2275 O O . HIS A 1 293 ? 12.706 13.375 25.599 1.000 33.574 293 HIS A O 1
ATOM 2282 N N . GLY A 1 294 ? 12.364 15.314 26.746 1.000 33.197 294 GLY A N 1
ATOM 2283 C CA . GLY A 1 294 ? 11.690 14.719 27.917 1.000 33.725 294 GLY A CA 1
ATOM 2284 C C . GLY A 1 294 ? 12.654 14.289 29.019 1.000 36.588 294 GLY A C 1
ATOM 2285 O O . GLY A 1 294 ? 12.220 13.537 29.906 1.000 36.569 294 GLY A O 1
ATOM 2286 N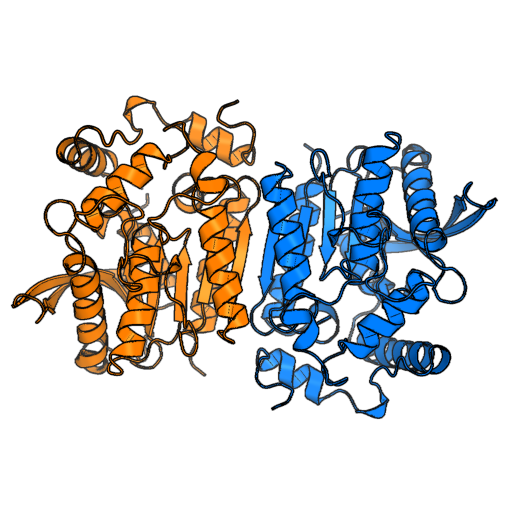 N . PHE A 1 295 ? 13.913 14.750 29.006 1.000 35.111 295 PHE A N 1
ATOM 2287 C CA . PHE A 1 295 ? 14.946 14.279 29.963 1.000 34.178 295 PHE A CA 1
ATOM 2288 C C . PHE A 1 295 ? 14.470 14.497 31.401 1.000 36.017 295 PHE A C 1
ATOM 2289 O O . PHE A 1 295 ? 14.772 13.651 32.258 1.000 38.007 295 PHE A O 1
ATOM 2297 N N . ASP A 1 296 ? 13.738 15.578 31.643 1.000 34.051 296 ASP A N 1
ATOM 2298 C CA . ASP A 1 296 ? 13.284 16.004 32.994 1.000 37.282 296 ASP A CA 1
ATOM 2299 C C . ASP A 1 296 ? 12.285 14.987 33.586 1.000 39.081 296 ASP A C 1
ATOM 2300 O O . ASP A 1 296 ? 12.201 14.931 34.822 1.000 43.069 296 ASP A O 1
ATOM 2305 N N . VAL A 1 297 ? 11.553 14.222 32.762 1.000 38.294 297 VAL A N 1
ATOM 2306 C CA . VAL A 1 297 ? 10.515 13.273 33.266 1.000 41.415 297 VAL A CA 1
ATOM 2307 C C . VAL A 1 297 ? 10.976 11.834 33.055 1.000 42.788 297 VAL A C 1
ATOM 2308 O O . VAL A 1 297 ? 10.632 11.000 33.907 1.000 44.701 297 VAL A O 1
ATOM 2312 N N . PHE A 1 298 ? 11.735 11.552 31.995 1.000 42.843 298 PHE A N 1
ATOM 2313 C CA . PHE A 1 298 ? 12.287 10.205 31.739 1.000 42.593 298 PHE A CA 1
ATOM 2314 C C . PHE A 1 298 ? 13.432 9.898 32.708 1.000 44.191 298 PHE A C 1
ATOM 2315 O O . PHE A 1 298 ? 13.574 8.720 33.034 1.000 42.410 298 PHE A O 1
ATOM 2323 N N . ALA A 1 299 ? 14.202 10.889 33.159 1.000 42.339 299 ALA A N 1
ATOM 2324 C CA . ALA A 1 299 ? 15.421 10.675 33.981 1.000 40.148 299 ALA A CA 1
ATOM 2325 C C . ALA A 1 299 ? 15.492 11.704 35.098 1.000 38.579 299 ALA A C 1
ATOM 2326 O O . ALA A 1 299 ? 16.474 12.443 35.231 1.000 39.340 299 ALA A O 1
ATOM 2328 N N . PRO A 1 300 ? 14.471 11.750 35.981 1.000 41.125 300 PRO A N 1
ATOM 2329 C CA . PRO A 1 300 ? 14.376 12.811 36.977 1.000 41.960 300 PRO A CA 1
ATOM 2330 C C . PRO A 1 300 ? 15.503 12.810 38.023 1.000 41.804 300 PRO A C 1
ATOM 2331 O O . PRO A 1 300 ? 15.701 13.852 38.626 1.000 45.198 300 PRO A O 1
ATOM 2335 N N . THR A 1 301 ? 16.216 11.698 38.214 1.000 38.191 301 THR A N 1
ATOM 2336 C CA . THR A 1 301 ? 17.306 11.612 39.223 1.000 43.145 301 THR A CA 1
ATOM 2337 C C . THR A 1 301 ? 18.636 12.089 38.621 1.000 38.501 301 THR A C 1
ATOM 2338 O O . THR A 1 301 ? 19.544 12.343 39.398 1.000 41.053 301 THR A O 1
ATOM 2342 N N . ALA A 1 302 ? 18.780 12.208 37.305 1.000 39.742 302 ALA A N 1
ATOM 2343 C CA . ALA A 1 302 ? 20.040 12.715 36.704 1.000 38.540 302 ALA A CA 1
ATOM 2344 C C . ALA A 1 302 ? 20.333 14.125 37.226 1.000 35.479 302 ALA A C 1
ATOM 2345 O O . ALA A 1 302 ? 19.394 14.871 37.516 1.000 37.331 302 ALA A O 1
ATOM 2347 N N . TRP A 1 303 ? 21.613 14.452 37.409 1.000 36.622 303 TRP A N 1
ATOM 2348 C CA . TRP A 1 303 ? 22.094 15.772 37.885 1.000 36.495 303 TRP A CA 1
ATOM 2349 C C . TRP A 1 303 ? 21.476 16.899 37.040 1.000 33.525 303 TRP A C 1
ATOM 2350 O O . TRP A 1 303 ? 20.962 17.876 37.612 1.000 36.533 303 TRP A O 1
ATOM 2361 N N . VAL A 1 304 ? 21.501 16.754 35.725 1.000 34.283 304 VAL A N 1
ATOM 2362 C CA . VAL A 1 304 ? 21.031 17.816 34.786 1.000 37.788 304 VAL A CA 1
ATOM 2363 C C . VAL A 1 304 ? 19.501 17.935 34.907 1.000 36.585 304 VAL A C 1
ATOM 2364 O O . VAL A 1 304 ? 18.982 19.075 34.838 1.000 36.721 304 VAL A O 1
ATOM 2368 N N . SER A 1 305 ? 18.800 16.819 35.132 1.000 35.978 305 SER A N 1
ATOM 2369 C CA . SER A 1 305 ? 17.320 16.804 35.276 1.000 34.051 305 SER A CA 1
ATOM 2370 C C . SER A 1 305 ? 16.934 17.537 36.550 1.000 35.435 305 SER A C 1
ATOM 2371 O O . SER A 1 305 ? 15.978 18.351 36.517 1.000 37.501 305 SER A O 1
ATOM 2374 N N . GLN A 1 306 ? 17.668 17.283 37.631 1.000 35.698 306 GLN A N 1
ATOM 2375 C CA . GLN A 1 306 ? 17.421 17.942 38.927 1.000 35.946 306 GLN A CA 1
ATOM 2376 C C . GLN A 1 306 ? 17.615 19.446 38.761 1.000 34.850 306 GLN A C 1
ATOM 2377 O O . GLN A 1 306 ? 16.818 20.217 39.331 1.000 35.117 306 GLN A O 1
ATOM 2383 N N . ARG A 1 307 ? 18.674 19.875 38.067 1.000 34.440 307 ARG A N 1
ATOM 2384 C CA . ARG A 1 307 ? 18.924 21.328 37.871 1.000 34.378 307 ARG A CA 1
ATOM 2385 C C . ARG A 1 307 ? 17.737 21.926 37.088 1.000 30.337 307 ARG A C 1
ATOM 2386 O O . ARG A 1 307 ? 17.256 23.017 37.479 1.000 33.040 307 ARG A O 1
ATOM 2394 N N . ALA A 1 308 ? 17.300 21.259 36.020 1.000 30.863 308 ALA A N 1
ATOM 2395 C CA . ALA A 1 308 ? 16.185 21.716 35.160 1.000 32.558 308 ALA A CA 1
ATOM 2396 C C . ALA A 1 308 ? 14.917 21.848 36.022 1.000 35.987 308 ALA A C 1
ATOM 2397 O O . ALA A 1 308 ? 14.300 22.946 36.036 1.000 33.522 308 ALA A O 1
ATOM 2399 N N . ASN A 1 309 ? 14.594 20.816 36.819 1.000 36.530 309 ASN A N 1
ATOM 2400 C CA . ASN A 1 309 ? 13.342 20.788 37.627 1.000 35.339 309 ASN A CA 1
ATOM 2401 C C . ASN A 1 309 ? 13.411 21.852 38.712 1.000 34.172 309 ASN A C 1
ATOM 2402 O O . ASN A 1 309 ? 12.389 22.541 38.947 1.000 34.723 309 ASN A O 1
ATOM 2407 N N . ALA A 1 310 ? 14.567 22.028 39.349 1.000 35.937 310 ALA A N 1
ATOM 2408 C CA . ALA A 1 310 ? 14.741 23.059 40.399 1.000 35.609 310 ALA A CA 1
ATOM 2409 C C . ALA A 1 310 ? 14.592 24.454 39.777 1.000 33.751 310 ALA A C 1
ATOM 2410 O O . ALA A 1 310 ? 14.062 25.367 40.440 1.000 32.947 310 ALA A O 1
ATOM 2412 N N . GLU A 1 311 ? 15.062 24.644 38.549 1.000 33.831 311 GLU A N 1
ATOM 2413 C CA . GLU A 1 311 ? 15.018 25.989 37.916 1.000 34.730 311 GLU A CA 1
ATOM 2414 C C . GLU A 1 311 ? 13.578 26.324 37.483 1.000 29.956 311 GLU A C 1
ATOM 2415 O O . GLU A 1 311 ? 13.154 27.477 37.677 1.000 31.373 311 GLU A O 1
ATOM 2421 N N . VAL A 1 312 ? 12.855 25.371 36.897 1.000 32.627 312 VAL A N 1
ATOM 2422 C CA . VAL A 1 312 ? 11.430 25.598 36.519 1.000 32.134 312 VAL A CA 1
ATOM 2423 C C . VAL A 1 312 ? 10.665 26.078 37.758 1.000 33.235 312 VAL A C 1
ATOM 2424 O O . VAL A 1 312 ? 9.950 27.075 37.636 1.000 31.509 312 VAL A O 1
ATOM 2428 N N . LEU A 1 313 ? 10.891 25.459 38.925 1.000 31.742 313 LEU A N 1
ATOM 2429 C CA . LEU A 1 313 ? 10.198 25.845 40.181 1.000 33.374 313 LEU A CA 1
ATOM 2430 C C . LEU A 1 313 ? 10.625 27.245 40.595 1.000 31.091 313 LEU A C 1
ATOM 2431 O O . LEU A 1 313 ? 9.748 28.059 40.919 1.000 30.057 313 LEU A O 1
ATOM 2436 N N . ALA A 1 314 ? 11.933 27.515 40.616 1.000 33.776 314 ALA A N 1
ATOM 2437 C CA . ALA A 1 314 ? 12.495 28.801 41.081 1.000 31.989 314 ALA A CA 1
ATOM 2438 C C . ALA A 1 314 ? 11.936 29.938 40.208 1.000 30.503 314 ALA A C 1
ATOM 2439 O O . ALA A 1 314 ? 11.550 30.993 40.725 1.000 32.086 314 ALA A O 1
ATOM 2441 N N . VAL A 1 315 ? 11.876 29.718 38.905 1.000 32.379 315 VAL A N 1
ATOM 2442 C CA . VAL A 1 315 ? 11.426 30.754 37.929 1.000 33.807 315 VAL A CA 1
ATOM 2443 C C . VAL A 1 315 ? 9.929 31.018 38.146 1.000 29.664 315 VAL A C 1
ATOM 2444 O O . VAL A 1 315 ? 9.539 32.190 38.206 1.000 32.619 315 VAL A O 1
ATOM 2448 N N . LEU A 1 316 ? 9.119 29.975 38.307 1.000 30.420 316 LEU A N 1
ATOM 2449 C CA . LEU A 1 316 ? 7.651 30.148 38.549 1.000 31.836 316 LEU A CA 1
ATOM 2450 C C . LEU A 1 316 ? 7.398 30.837 39.896 1.000 32.215 316 LEU A C 1
ATOM 2451 O O . LEU A 1 316 ? 6.570 31.762 39.931 1.000 32.083 316 LEU A O 1
ATOM 2456 N N . GLN A 1 317 ? 8.115 30.443 40.953 1.000 34.358 317 GLN A N 1
ATOM 2457 C CA . GLN A 1 317 ? 8.001 31.086 42.291 1.000 36.549 317 GLN A CA 1
ATOM 2458 C C . GLN A 1 317 ? 8.244 32.588 42.128 1.000 36.635 317 GLN A C 1
ATOM 2459 O O . GLN A 1 317 ? 7.458 33.381 42.682 1.000 36.710 317 GLN A O 1
ATOM 2465 N N . ARG A 1 318 ? 9.288 32.964 41.391 1.000 33.533 318 ARG A N 1
ATOM 2466 C CA . ARG A 1 318 ? 9.669 34.386 41.250 1.000 34.433 318 ARG A CA 1
ATOM 2467 C C . ARG A 1 318 ? 8.612 35.102 40.407 1.000 34.891 318 ARG A C 1
ATOM 2468 O O . ARG A 1 318 ? 8.196 36.188 40.809 1.000 34.607 318 ARG A O 1
ATOM 2476 N N . ALA A 1 319 ? 8.206 34.521 39.274 1.000 33.780 319 ALA A N 1
ATOM 2477 C CA . ALA A 1 319 ? 7.271 35.175 38.324 1.000 34.652 319 ALA A CA 1
ATOM 2478 C C . ALA A 1 319 ? 5.900 35.389 38.997 1.000 35.680 319 ALA A C 1
ATOM 2479 O O . ALA A 1 319 ? 5.219 36.389 38.662 1.000 33.263 319 ALA A O 1
ATOM 2481 N N . LEU A 1 320 ? 5.499 34.485 39.899 1.000 35.281 320 LEU A N 1
ATOM 2482 C CA . LEU A 1 320 ? 4.114 34.442 40.448 1.000 34.958 320 LEU A CA 1
ATOM 2483 C C . LEU A 1 320 ? 4.039 34.960 41.890 1.000 39.260 320 LEU A C 1
ATOM 2484 O O . LEU A 1 320 ? 2.933 34.898 42.453 1.000 36.545 320 LEU A O 1
ATOM 2489 N N . LYS A 1 321 ? 5.125 35.492 42.459 1.000 43.199 321 LYS A N 1
ATOM 2490 C CA . LYS A 1 321 ? 5.114 35.944 43.879 1.000 49.541 321 LYS A CA 1
ATOM 2491 C C . LYS A 1 321 ? 4.450 37.326 43.957 1.000 49.033 321 LYS A C 1
ATOM 2492 O O . LYS A 1 321 ? 4.503 38.092 42.974 1.000 47.920 321 LYS A O 1
ATOM 2498 N N . LEU A 1 322 ? 3.823 37.625 45.089 1.000 53.850 322 LEU A N 1
ATOM 2499 C CA . LEU A 1 322 ? 3.160 38.932 45.340 1.000 65.269 322 LEU A CA 1
ATOM 2500 C C . LEU A 1 322 ? 4.239 40.024 45.433 1.000 64.311 322 LEU A C 1
ATOM 2501 O O . LEU A 1 322 ? 5.214 39.812 46.182 1.000 64.204 322 LEU A O 1
ATOM 2506 N N . ALA A 1 323 ? 4.089 41.119 44.676 1.000 72.168 323 ALA A N 1
ATOM 2507 C CA . ALA A 1 323 ? 5.004 42.292 44.659 1.000 75.396 323 ALA A CA 1
ATOM 2508 C C . ALA A 1 323 ? 4.904 43.047 45.988 1.000 75.514 323 ALA A C 1
ATOM 2509 O O . ALA A 1 323 ? 5.818 42.987 46.810 1.000 80.480 323 ALA A O 1
ATOM 2511 N N . SER B 1 2 ? 14.700 54.637 32.907 1.000 80.568 2 SER B N 1
ATOM 2512 C CA . SER B 1 2 ? 14.257 54.599 31.471 1.000 80.664 2 SER B CA 1
ATOM 2513 C C . SER B 1 2 ? 15.383 54.051 30.581 1.000 72.067 2 SER B C 1
ATOM 2514 O O . SER B 1 2 ? 15.091 53.248 29.665 1.000 70.217 2 SER B O 1
ATOM 2517 N N . VAL B 1 3 ? 16.612 54.512 30.819 1.000 64.341 3 VAL B N 1
ATOM 2518 C CA . VAL B 1 3 ? 17.872 53.815 30.419 1.000 64.982 3 VAL B CA 1
ATOM 2519 C C . VAL B 1 3 ? 17.859 52.409 31.046 1.000 59.292 3 VAL B C 1
ATOM 2520 O O . VAL B 1 3 ? 18.313 51.464 30.384 1.000 59.531 3 VAL B O 1
ATOM 2524 N N . PHE B 1 4 ? 17.306 52.279 32.259 1.000 57.644 4 PHE B N 1
ATOM 2525 C CA . PHE B 1 4 ? 17.204 51.023 33.051 1.000 53.223 4 PHE B CA 1
ATOM 2526 C C . PHE B 1 4 ? 15.911 50.233 32.785 1.000 52.746 4 PHE B C 1
ATOM 2527 O O . PHE B 1 4 ? 15.733 49.205 33.460 1.000 49.833 4 PHE B O 1
ATOM 2535 N N . ALA B 1 5 ? 15.064 50.631 31.829 1.000 53.618 5 ALA B N 1
ATOM 2536 C CA . ALA B 1 5 ? 13.688 50.090 31.665 1.000 56.731 5 ALA B CA 1
ATOM 2537 C C . ALA B 1 5 ? 13.686 48.589 31.336 1.000 57.575 5 ALA B C 1
ATOM 2538 O O . ALA B 1 5 ? 12.771 47.894 31.793 1.000 64.212 5 ALA B O 1
ATOM 2540 N N . ARG B 1 6 ? 14.638 48.084 30.555 1.000 59.017 6 ARG B N 1
ATOM 2541 C CA . ARG B 1 6 ? 14.632 46.649 30.148 1.000 62.198 6 ARG B CA 1
ATOM 2542 C C . ARG B 1 6 ? 15.336 45.783 31.208 1.000 54.809 6 ARG B C 1
ATOM 2543 O O . ARG B 1 6 ? 15.594 44.596 30.898 1.000 53.328 6 ARG B O 1
ATOM 2551 N N . LEU B 1 7 ? 15.663 46.321 32.389 1.000 42.507 7 LEU B N 1
ATOM 2552 C CA . LEU B 1 7 ? 16.463 45.564 33.390 1.000 44.523 7 LEU B CA 1
ATOM 2553 C C . LEU B 1 7 ? 15.529 44.901 34.399 1.000 43.448 7 LEU B C 1
ATOM 2554 O O . LEU B 1 7 ? 14.471 45.453 34.684 1.000 42.650 7 LEU B O 1
ATOM 2559 N N . ASP B 1 8 ? 15.931 43.747 34.912 1.000 42.706 8 ASP B N 1
ATOM 2560 C CA . ASP B 1 8 ? 15.408 43.207 36.188 1.000 42.670 8 ASP B CA 1
ATOM 2561 C C . ASP B 1 8 ? 15.428 44.358 37.195 1.000 44.475 8 ASP B C 1
ATOM 2562 O O . ASP B 1 8 ? 16.463 45.014 37.364 1.000 39.651 8 ASP B O 1
ATOM 2567 N N . PRO B 1 9 ? 14.304 44.665 37.896 1.000 48.914 9 PRO B N 1
ATOM 2568 C CA . PRO B 1 9 ? 14.249 45.832 38.785 1.000 46.151 9 PRO B CA 1
ATOM 2569 C C . PRO B 1 9 ? 15.354 45.883 39.854 1.000 45.365 9 PRO B C 1
ATOM 2570 O O . PRO B 1 9 ? 15.875 46.960 40.079 1.000 47.414 9 PRO B O 1
ATOM 2574 N N . GLU B 1 10 ? 15.732 44.747 40.454 1.000 42.908 10 GLU B N 1
ATOM 2575 C CA . GLU B 1 10 ? 16.863 44.702 41.416 1.000 43.699 10 GLU B CA 1
ATOM 2576 C C . GLU B 1 10 ? 18.158 45.135 40.729 1.000 45.426 10 GLU B C 1
ATOM 2577 O O . GLU B 1 10 ? 18.956 45.837 41.368 1.000 47.920 10 GLU B O 1
ATOM 2583 N N . LEU B 1 11 ? 18.394 44.702 39.490 1.000 43.341 11 LEU B N 1
ATOM 2584 C CA . LEU B 1 11 ? 19.628 45.098 38.758 1.000 43.300 11 LEU B CA 1
ATOM 2585 C C . LEU B 1 11 ? 19.590 46.601 38.439 1.000 42.045 11 LEU B C 1
ATOM 2586 O O . LEU B 1 11 ? 20.636 47.253 38.589 1.000 46.935 11 LEU B O 1
ATOM 2591 N N . ALA B 1 12 ? 18.445 47.135 38.018 1.000 42.195 12 ALA B N 1
ATOM 2592 C CA . ALA B 1 12 ? 18.265 48.580 37.750 1.000 44.736 12 ALA B CA 1
ATOM 2593 C C . ALA B 1 12 ? 18.635 49.363 39.018 1.000 48.252 12 ALA B C 1
ATOM 2594 O O . ALA B 1 12 ? 19.364 50.362 38.898 1.000 46.506 12 ALA B O 1
ATOM 2596 N N . ALA B 1 13 ? 18.202 48.891 40.195 1.000 48.280 13 ALA B N 1
ATOM 2597 C CA . ALA B 1 13 ? 18.428 49.566 41.500 1.000 48.314 13 ALA B CA 1
ATOM 2598 C C . ALA B 1 13 ? 19.919 49.550 41.831 1.000 51.107 13 ALA B C 1
ATOM 2599 O O . ALA B 1 13 ? 20.407 50.556 42.355 1.000 53.573 13 ALA B O 1
ATOM 2601 N N . ALA B 1 14 ? 20.621 48.453 41.546 1.000 48.963 14 ALA B N 1
ATOM 2602 C CA . ALA B 1 14 ? 22.075 48.342 41.780 1.000 50.173 14 ALA B CA 1
ATOM 2603 C C . ALA B 1 14 ? 22.802 49.381 40.912 1.000 52.041 14 ALA B C 1
ATOM 2604 O O . ALA B 1 14 ? 23.630 50.134 41.457 1.000 57.482 14 ALA B O 1
ATOM 2606 N N . LEU B 1 15 ? 22.468 49.455 39.624 1.000 49.764 15 LEU B N 1
ATOM 2607 C CA . LEU B 1 15 ? 23.089 50.394 38.650 1.000 48.891 15 LEU B CA 1
ATOM 2608 C C . LEU B 1 15 ? 22.800 51.851 39.032 1.000 54.774 15 LEU B C 1
ATOM 2609 O O . LEU B 1 15 ? 23.654 52.707 38.745 1.000 53.700 15 LEU B O 1
ATOM 2614 N N . ARG B 1 16 ? 21.638 52.138 39.627 1.000 60.130 16 ARG B N 1
ATOM 2615 C CA . ARG B 1 16 ? 21.263 53.513 40.067 1.000 58.621 16 ARG B CA 1
ATOM 2616 C C . ARG B 1 16 ? 22.185 54.004 41.192 1.000 60.829 16 ARG B C 1
ATOM 2617 O O . ARG B 1 16 ? 22.402 55.217 41.259 1.000 67.725 16 ARG B O 1
ATOM 2625 N N . GLU B 1 17 ? 22.715 53.115 42.035 1.000 67.197 17 GLU B N 1
ATOM 2626 C CA . GLU B 1 17 ? 23.570 53.488 43.196 1.000 71.101 17 GLU B CA 1
ATOM 2627 C C . GLU B 1 17 ? 25.010 53.779 42.749 1.000 72.254 17 GLU B C 1
ATOM 2628 O O . GLU B 1 17 ? 25.811 54.143 43.619 1.000 73.757 17 GLU B O 1
ATOM 2634 N N . ILE B 1 18 ? 25.354 53.615 41.469 1.000 69.786 18 ILE B N 1
ATOM 2635 C CA . ILE B 1 18 ? 26.739 53.892 40.975 1.000 66.932 18 ILE B CA 1
ATOM 2636 C C . ILE B 1 18 ? 26.856 55.377 40.641 1.000 64.438 18 ILE B C 1
ATOM 2637 O O . ILE B 1 18 ? 26.127 55.878 39.784 1.000 59.932 18 ILE B O 1
ATOM 2642 N N . PRO B 1 19 ? 27.785 56.126 41.287 1.000 65.747 19 PRO B N 1
ATOM 2643 C CA . PRO B 1 19 ? 28.023 57.528 40.933 1.000 65.994 19 PRO B CA 1
ATOM 2644 C C . PRO B 1 19 ? 28.495 57.675 39.477 1.000 64.556 19 PRO B C 1
ATOM 2645 O O . PRO B 1 19 ? 29.322 56.898 39.064 1.000 67.492 19 PRO B O 1
ATOM 2649 N N . GLU B 1 20 ? 27.975 58.665 38.752 1.000 68.610 20 GLU B N 1
ATOM 2650 C CA . GLU B 1 20 ? 28.275 58.932 37.318 1.000 72.330 20 GLU B CA 1
ATOM 2651 C C . GLU B 1 20 ? 29.790 59.005 37.081 1.000 76.052 20 GLU B C 1
ATOM 2652 O O . GLU B 1 20 ? 30.251 58.556 36.007 1.000 73.173 20 GLU B O 1
ATOM 2658 N N . GLU B 1 21 ? 30.537 59.552 38.041 1.000 76.653 21 GLU B N 1
ATOM 2659 C CA . GLU B 1 21 ? 32.003 59.778 37.925 1.000 77.972 21 GLU B CA 1
ATOM 2660 C C . GLU B 1 21 ? 32.772 58.452 38.081 1.000 72.410 21 GLU B C 1
ATOM 2661 O O . GLU B 1 21 ? 33.988 58.465 37.832 1.000 69.559 21 GLU B O 1
ATOM 2667 N N . PHE B 1 22 ? 32.109 57.353 38.468 1.000 70.183 22 PHE B N 1
ATOM 2668 C CA . PHE B 1 22 ? 32.717 55.998 38.617 1.000 67.275 22 PHE B CA 1
ATOM 2669 C C . PHE B 1 22 ? 32.525 55.165 37.335 1.000 63.070 22 PHE B C 1
ATOM 2670 O O . PHE B 1 22 ? 33.041 54.042 37.283 1.000 64.894 22 PHE B O 1
ATOM 2678 N N . LEU B 1 23 ? 31.794 55.672 36.338 1.000 58.687 23 LEU B N 1
ATOM 2679 C CA . LEU B 1 23 ? 31.494 54.933 35.077 1.000 59.943 23 LEU B CA 1
ATOM 2680 C C . LEU B 1 23 ? 32.705 54.988 34.139 1.000 59.487 23 LEU B C 1
ATOM 2681 O O . LEU B 1 23 ? 33.482 55.973 34.224 1.000 55.903 23 LEU B O 1
ATOM 2686 N N . LEU B 1 24 ? 32.842 53.980 33.269 1.000 53.559 24 LEU B N 1
ATOM 2687 C CA . LEU B 1 24 ? 33.938 53.897 32.269 1.000 56.322 24 LEU B CA 1
ATOM 2688 C C . LEU B 1 24 ? 33.807 55.059 31.279 1.000 54.876 24 LEU B C 1
ATOM 2689 O O . LEU B 1 24 ? 32.677 55.369 30.861 1.000 53.558 24 LEU B O 1
ATOM 2694 N N . ASP B 1 25 ? 34.941 55.675 30.945 1.000 52.775 25 ASP B N 1
ATOM 2695 C CA . ASP B 1 25 ? 35.100 56.648 29.841 1.000 53.318 25 ASP B CA 1
ATOM 2696 C C . ASP B 1 25 ? 36.366 56.277 29.073 1.000 50.661 25 ASP B C 1
ATOM 2697 O O . ASP B 1 25 ? 37.454 56.570 29.585 1.000 48.850 25 ASP B O 1
ATOM 2702 N N . LEU B 1 26 ? 36.228 55.678 27.887 1.000 51.664 26 LEU B N 1
ATOM 2703 C CA . LEU B 1 26 ? 37.383 55.195 27.083 1.000 54.146 26 LEU B CA 1
ATOM 2704 C C . LEU B 1 26 ? 37.917 56.281 26.129 1.000 56.489 26 LEU B C 1
ATOM 2705 O O . LEU B 1 26 ? 38.652 55.888 25.210 1.000 55.265 26 LEU B O 1
ATOM 2710 N N . ARG B 1 27 ? 37.632 57.575 26.352 1.000 55.136 27 ARG B N 1
ATOM 2711 C CA . ARG B 1 27 ? 38.297 58.718 25.644 1.000 60.144 27 ARG B CA 1
ATOM 2712 C C . ARG B 1 27 ? 39.810 58.587 25.769 1.000 57.624 27 ARG B C 1
ATOM 2713 O O . ARG B 1 27 ? 40.520 58.829 24.770 1.000 61.665 27 ARG B O 1
ATOM 2721 N N . ASP B 1 28 ? 40.249 58.322 26.999 1.000 53.802 28 ASP B N 1
ATOM 2722 C CA . ASP B 1 28 ? 41.665 58.229 27.434 1.000 58.368 28 ASP B CA 1
ATOM 2723 C C . ASP B 1 28 ? 41.836 56.880 28.153 1.000 55.703 28 ASP B C 1
ATOM 2724 O O . ASP B 1 28 ? 41.450 56.766 29.341 1.000 57.331 28 ASP B O 1
ATOM 2729 N N . ILE B 1 29 ? 42.396 55.897 27.451 1.000 49.186 29 ILE B N 1
ATOM 2730 C CA . ILE B 1 29 ? 42.607 54.523 27.979 1.000 49.187 29 ILE B CA 1
ATOM 2731 C C . ILE B 1 29 ? 43.404 54.633 29.282 1.000 49.058 29 ILE B C 1
ATOM 2732 O O . ILE B 1 29 ? 43.029 53.948 30.258 1.000 43.204 29 ILE B O 1
ATOM 2737 N N . SER B 1 30 ? 44.470 55.438 29.272 1.000 50.761 30 SER B N 1
ATOM 2738 C CA . SER B 1 30 ? 45.444 55.593 30.389 1.000 60.746 30 SER B CA 1
ATOM 2739 C C . SER B 1 30 ? 44.725 56.058 31.652 1.000 65.344 30 SER B C 1
ATOM 2740 O O . SER B 1 30 ? 45.031 55.508 32.733 1.000 69.658 30 SER B O 1
ATOM 2743 N N . LEU B 1 31 ? 43.821 57.030 31.512 1.000 67.712 31 LEU B N 1
ATOM 2744 C CA . LEU B 1 31 ? 43.055 57.595 32.649 1.000 77.275 31 LEU B CA 1
ATOM 2745 C C . LEU B 1 31 ? 42.087 56.521 33.150 1.000 75.009 31 LEU B C 1
ATOM 2746 O O . LEU B 1 31 ? 42.188 56.173 34.337 1.000 82.630 31 LEU B O 1
ATOM 2751 N N . ALA B 1 32 ? 41.229 55.994 32.270 1.000 70.897 32 ALA B N 1
ATOM 2752 C CA . ALA B 1 32 ? 40.270 54.902 32.560 1.000 66.711 32 ALA B CA 1
ATOM 2753 C C . ALA B 1 32 ? 40.945 53.798 33.390 1.000 66.774 32 ALA B C 1
ATOM 2754 O O . ALA B 1 32 ? 40.319 53.314 34.329 1.000 75.478 32 ALA B O 1
ATOM 2756 N N . ARG B 1 33 ? 42.184 53.430 33.068 1.000 62.481 33 ARG B N 1
ATOM 2757 C CA . ARG B 1 33 ? 42.944 52.380 33.795 1.000 64.115 33 ARG B CA 1
ATOM 2758 C C . ARG B 1 33 ? 43.272 52.848 35.217 1.000 78.519 33 ARG B C 1
ATOM 2759 O O . ARG B 1 33 ? 42.827 52.182 36.167 1.000 86.242 33 ARG B O 1
ATOM 2767 N N . ARG B 1 34 ? 44.054 53.928 35.339 1.000 83.527 34 ARG B N 1
ATOM 2768 C CA . ARG B 1 34 ? 44.478 54.528 36.633 1.000 88.702 34 ARG B CA 1
ATOM 2769 C C . ARG B 1 34 ? 43.243 54.930 37.453 1.000 87.898 34 ARG B C 1
ATOM 2770 O O . ARG B 1 34 ? 43.301 54.770 38.692 1.000 94.620 34 ARG B O 1
ATOM 2778 N N . ARG B 1 35 ? 42.178 55.422 36.805 1.000 80.105 35 ARG B N 1
ATOM 2779 C CA . ARG B 1 35 ? 40.875 55.706 37.469 1.000 86.134 35 ARG B CA 1
ATOM 2780 C C . ARG B 1 35 ? 40.275 54.385 37.976 1.000 81.913 35 ARG B C 1
ATOM 2781 O O . ARG B 1 35 ? 39.810 54.365 39.127 1.000 93.278 35 ARG B O 1
ATOM 2789 N N . LEU B 1 36 ? 40.311 53.318 37.174 1.000 83.406 36 LEU B N 1
ATOM 2790 C CA . LEU B 1 36 ? 39.733 51.992 37.538 1.000 87.083 36 LEU B CA 1
ATOM 2791 C C . LEU B 1 36 ? 40.483 51.391 38.736 1.000 86.039 36 LEU B C 1
ATOM 2792 O O . LEU B 1 36 ? 39.814 50.915 39.664 1.000 88.090 36 LEU B O 1
ATOM 2797 N N . GLN B 1 37 ? 41.818 51.396 38.705 1.000 87.842 37 GLN B N 1
ATOM 2798 C CA . GLN B 1 37 ? 42.678 50.722 39.714 1.000 95.587 37 GLN B CA 1
ATOM 2799 C C . GLN B 1 37 ? 42.588 51.481 41.042 1.000 97.671 37 GLN B C 1
ATOM 2800 O O . GLN B 1 37 ? 42.578 50.813 42.098 1.000 96.785 37 GLN B O 1
ATOM 2806 N N . ILE B 1 38 ? 42.528 52.817 40.986 1.000 100.089 38 ILE B N 1
ATOM 2807 C CA . ILE B 1 38 ? 42.217 53.701 42.151 1.000 101.833 38 ILE B CA 1
ATOM 2808 C C . ILE B 1 38 ? 40.833 53.304 42.698 1.000 108.193 38 ILE B C 1
ATOM 2809 O O . ILE B 1 38 ? 40.766 52.997 43.912 1.000 107.794 38 ILE B O 1
ATOM 2814 N N . LEU B 1 39 ? 39.795 53.252 41.842 1.000 106.197 39 LEU B N 1
ATOM 2815 C CA . LEU B 1 39 ? 38.414 52.817 42.213 1.000 104.084 39 LEU B CA 1
ATOM 2816 C C . LEU B 1 39 ? 38.487 51.536 43.059 1.000 118.374 39 LEU B C 1
ATOM 2817 O O . LEU B 1 39 ? 38.206 51.619 44.275 1.000 132.218 39 LEU B O 1
ATOM 2822 N N . ARG B 1 40 ? 38.844 50.402 42.442 1.000 122.653 40 ARG B N 1
ATOM 2823 C CA . ARG B 1 40 ? 38.806 49.048 43.065 1.000 121.347 40 ARG B CA 1
ATOM 2824 C C . ARG B 1 40 ? 39.256 49.147 44.533 1.000 121.519 40 ARG B C 1
ATOM 2825 O O . ARG B 1 40 ? 38.396 48.959 45.421 1.000 130.342 40 ARG B O 1
ATOM 2833 N N . GLU B 1 41 ? 40.530 49.485 44.770 1.000 111.987 41 GLU B N 1
ATOM 2834 C CA . GLU B 1 41 ? 41.187 49.502 46.110 1.000 108.649 41 GLU B CA 1
ATOM 2835 C C . GLU B 1 41 ? 40.199 49.969 47.188 1.000 104.695 41 GLU B C 1
ATOM 2836 O O . GLU B 1 41 ? 40.141 51.186 47.427 1.000 104.309 41 GLU B O 1
ATOM 2842 N N . PRO B 1 48 ? 34.828 41.999 52.244 1.000 89.930 48 PRO B N 1
ATOM 2843 C CA . PRO B 1 48 ? 35.362 40.938 53.114 1.000 92.296 48 PRO B CA 1
ATOM 2844 C C . PRO B 1 48 ? 36.744 40.479 52.652 1.000 96.786 48 PRO B C 1
ATOM 2845 O O . PRO B 1 48 ? 36.900 40.145 51.479 1.000 96.490 48 PRO B O 1
ATOM 2849 N N . PRO B 1 49 ? 37.778 40.423 53.534 1.000 99.084 49 PRO B N 1
ATOM 2850 C CA . PRO B 1 49 ? 39.128 40.019 53.119 1.000 93.842 49 PRO B CA 1
ATOM 2851 C C . PRO B 1 49 ? 39.189 38.574 52.583 1.000 89.087 49 PRO B C 1
ATOM 2852 O O . PRO B 1 49 ? 38.259 37.815 52.804 1.000 83.458 49 PRO B O 1
ATOM 2856 N N . LEU B 1 50 ? 40.264 38.231 51.863 1.000 81.090 50 LEU B N 1
ATOM 2857 C CA . LEU B 1 50 ? 40.362 36.972 51.072 1.000 75.413 50 LEU B CA 1
ATOM 2858 C C . LEU B 1 50 ? 40.373 35.775 52.021 1.000 74.633 50 LEU B C 1
ATOM 2859 O O . LEU B 1 50 ? 40.924 35.864 53.114 1.000 73.331 50 LEU B O 1
ATOM 2864 N N . PRO B 1 51 ? 39.783 34.617 51.637 1.000 72.358 51 PRO B N 1
ATOM 2865 C CA . PRO B 1 51 ? 39.798 33.422 52.483 1.000 71.766 51 PRO B CA 1
ATOM 2866 C C . PRO B 1 51 ? 41.214 33.076 52.962 1.000 73.210 51 PRO B C 1
ATOM 2867 O O . PRO B 1 51 ? 42.117 33.195 52.164 1.000 70.006 51 PRO B O 1
ATOM 2871 N N . SER B 1 52 ? 41.371 32.653 54.222 1.000 73.061 52 SER B N 1
ATOM 2872 C CA . SER B 1 52 ? 42.689 32.375 54.861 1.000 69.561 52 SER B CA 1
ATOM 2873 C C . SER B 1 52 ? 43.164 30.954 54.531 1.000 58.806 52 SER B C 1
ATOM 2874 O O . SER B 1 52 ? 44.351 30.675 54.734 1.000 64.330 52 SER B O 1
ATOM 2877 N N . ASP B 1 53 ? 42.294 30.098 53.994 1.000 56.441 53 ASP B N 1
ATOM 2878 C CA . ASP B 1 53 ? 42.661 28.728 53.538 1.000 57.600 53 ASP B CA 1
ATOM 2879 C C . ASP B 1 53 ? 42.995 28.721 52.031 1.000 55.560 53 ASP B C 1
ATOM 2880 O O . ASP B 1 53 ? 43.103 27.609 51.452 1.000 51.610 53 ASP B O 1
ATOM 2885 N N . VAL B 1 54 ? 43.165 29.891 51.401 1.000 53.804 54 VAL B N 1
ATOM 2886 C CA . VAL B 1 54 ? 43.613 29.992 49.977 1.000 53.826 54 VAL B CA 1
ATOM 2887 C C . VAL B 1 54 ? 44.942 30.744 49.931 1.000 44.872 54 VAL B C 1
ATOM 2888 O O . VAL B 1 54 ? 44.939 31.930 50.227 1.000 46.217 54 VAL B O 1
ATOM 2892 N N . ALA B 1 55 ? 46.021 30.073 49.525 1.000 45.449 55 ALA B N 1
ATOM 2893 C CA . ALA B 1 55 ? 47.348 30.700 49.307 1.000 45.566 55 ALA B CA 1
ATOM 2894 C C . ALA B 1 55 ? 47.369 31.372 47.919 1.000 45.320 55 ALA B C 1
ATOM 2895 O O . ALA B 1 55 ? 47.156 30.670 46.922 1.000 41.338 55 ALA B O 1
ATOM 2897 N N . VAL B 1 56 ? 47.596 32.682 47.865 1.000 47.282 56 VAL B N 1
ATOM 2898 C CA . VAL B 1 56 ? 47.744 33.467 46.606 1.000 49.188 56 VAL B CA 1
ATOM 2899 C C . VAL B 1 56 ? 49.238 33.733 46.368 1.000 50.385 56 VAL B C 1
ATOM 2900 O O . VAL B 1 56 ? 49.843 34.411 47.197 1.000 49.293 56 VAL B O 1
ATOM 2904 N N . THR B 1 57 ? 49.802 33.212 45.277 1.000 48.588 57 THR B N 1
ATOM 2905 C CA . THR B 1 57 ? 51.206 33.439 44.848 1.000 49.014 57 THR B CA 1
ATOM 2906 C C . THR B 1 57 ? 51.248 33.888 43.381 1.000 52.585 57 THR B C 1
ATOM 2907 O O . THR B 1 57 ? 50.276 33.632 42.635 1.000 49.816 57 THR B O 1
ATOM 2911 N N . ASP B 1 58 ? 52.349 34.526 42.987 1.000 49.012 58 ASP B N 1
ATOM 2912 C CA . ASP B 1 58 ? 52.640 34.947 41.590 1.000 46.382 58 ASP B CA 1
ATOM 2913 C C . ASP B 1 58 ? 53.778 34.077 41.066 1.000 46.406 58 ASP B C 1
ATOM 2914 O O . ASP B 1 58 ? 54.748 33.862 41.799 1.000 45.654 58 ASP B O 1
ATOM 2919 N N . GLU B 1 59 ? 53.606 33.501 39.883 1.000 44.018 59 GLU B N 1
ATOM 2920 C CA . GLU B 1 59 ? 54.656 32.729 39.173 1.000 43.975 59 GLU B CA 1
ATOM 2921 C C . GLU B 1 59 ? 54.860 33.380 37.806 1.000 43.262 59 GLU B C 1
ATOM 2922 O O . GLU B 1 59 ? 54.093 34.309 37.492 1.000 42.803 59 GLU B O 1
ATOM 2928 N N . LEU B 1 60 ? 55.822 32.890 37.027 1.000 42.384 60 LEU B N 1
ATOM 2929 C CA . LEU B 1 60 ? 56.147 33.419 35.678 1.000 41.346 60 LEU B CA 1
ATOM 2930 C C . LEU B 1 60 ? 56.170 32.256 34.690 1.000 39.282 60 LEU B C 1
ATOM 2931 O O . LEU B 1 60 ? 56.734 31.223 35.017 1.000 42.514 60 LEU B O 1
ATOM 2936 N N . ALA B 1 61 ? 55.553 32.426 33.520 1.000 35.963 61 ALA B N 1
ATOM 2937 C CA . ALA B 1 61 ? 55.486 31.409 32.455 1.000 37.073 61 ALA B CA 1
ATOM 2938 C C . ALA B 1 61 ? 56.235 31.947 31.244 1.000 36.192 61 ALA B C 1
ATOM 2939 O O . ALA B 1 61 ? 56.011 33.090 30.866 1.000 37.242 61 ALA B O 1
ATOM 2941 N N . PRO B 1 62 ? 57.148 31.170 30.625 1.000 36.207 62 PRO B N 1
ATOM 2942 C CA . PRO B 1 62 ? 57.835 31.627 29.421 1.000 38.638 62 PRO B CA 1
ATOM 2943 C C . PRO B 1 62 ? 56.881 31.681 28.216 1.000 37.465 62 PRO B C 1
ATOM 2944 O O . PRO B 1 62 ? 56.118 30.722 27.976 1.000 36.396 62 PRO B O 1
ATOM 2948 N N . ASN B 1 63 ? 56.961 32.776 27.463 1.000 35.586 63 ASN B N 1
ATOM 2949 C CA . ASN B 1 63 ? 56.149 32.964 26.232 1.000 33.815 63 ASN B CA 1
ATOM 2950 C C . ASN B 1 63 ? 57.103 33.032 25.047 1.000 34.014 63 ASN B C 1
ATOM 2951 O O . ASN B 1 63 ? 57.719 34.081 24.867 1.000 38.104 63 ASN B O 1
ATOM 2956 N N . SER B 1 64 ? 57.213 31.954 24.281 1.000 37.214 64 SER B N 1
ATOM 2957 C CA . SER B 1 64 ? 58.160 31.821 23.143 1.000 40.664 64 SER B CA 1
ATOM 2958 C C . SER B 1 64 ? 57.705 32.658 21.939 1.000 41.557 64 SER B C 1
ATOM 2959 O O . SER B 1 64 ? 58.460 32.744 20.958 1.000 41.723 64 SER B O 1
ATOM 2962 N N . PHE B 1 65 ? 56.516 33.257 22.006 1.000 39.765 65 PHE B N 1
ATOM 2963 C CA . PHE B 1 65 ? 56.035 34.245 21.012 1.000 38.697 65 PHE B CA 1
ATOM 2964 C C . PHE B 1 65 ? 57.104 35.332 20.827 1.000 36.641 65 PHE B C 1
ATOM 2965 O O . PHE B 1 65 ? 57.509 35.554 19.695 1.000 36.047 65 PHE B O 1
ATOM 2973 N N . ASP B 1 66 ? 57.520 35.988 21.913 1.000 35.453 66 ASP B N 1
ATOM 2974 C CA . ASP B 1 66 ? 58.499 37.105 21.887 1.000 36.797 66 ASP B CA 1
ATOM 2975 C C . ASP B 1 66 ? 59.558 36.922 22.991 1.000 36.005 66 ASP B C 1
ATOM 2976 O O . ASP B 1 66 ? 60.350 37.847 23.184 1.000 32.645 66 ASP B O 1
ATOM 2981 N N . GLY B 1 67 ? 59.557 35.791 23.705 1.000 33.390 67 GLY B N 1
ATOM 2982 C CA . GLY B 1 67 ? 60.535 35.497 24.768 1.000 38.308 67 GLY B CA 1
ATOM 2983 C C . GLY B 1 67 ? 60.259 36.240 26.058 1.000 40.418 67 GLY B C 1
ATOM 2984 O O . GLY B 1 67 ? 61.132 36.234 26.926 1.000 44.626 67 GLY B O 1
ATOM 2985 N N . THR B 1 68 ? 59.079 36.837 26.223 1.000 36.934 68 THR B N 1
ATOM 2986 C CA . THR B 1 68 ? 58.708 37.504 27.491 1.000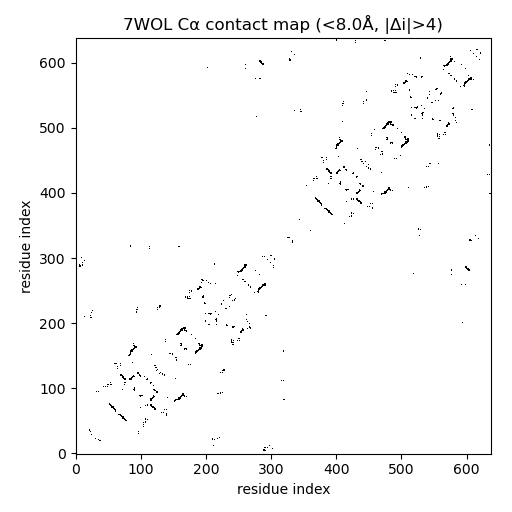 35.750 68 THR B CA 1
ATOM 2987 C C . THR B 1 68 ? 58.269 36.444 28.516 1.000 33.822 68 THR B C 1
ATOM 2988 O O . THR B 1 68 ? 58.164 35.252 28.183 1.000 36.849 68 THR B O 1
ATOM 2992 N N . MET B 1 69 ? 58.060 36.891 29.745 1.000 37.217 69 MET B N 1
ATOM 2993 C CA . MET B 1 69 ? 57.565 36.070 30.874 1.000 38.735 69 MET B CA 1
ATOM 2994 C C . MET B 1 69 ? 56.180 36.608 31.221 1.000 33.814 69 MET B C 1
ATOM 2995 O O . MET B 1 69 ? 56.062 37.825 31.445 1.000 36.197 69 MET B O 1
ATOM 3000 N N . VAL B 1 70 ? 55.195 35.725 31.308 1.000 36.318 70 VAL B N 1
ATOM 3001 C CA . VAL B 1 70 ? 53.800 36.080 31.693 1.000 37.629 70 VAL B CA 1
ATOM 3002 C C . VAL B 1 70 ? 53.632 35.792 33.187 1.000 34.342 70 VAL B C 1
ATOM 3003 O O . VAL B 1 70 ? 53.867 34.648 33.585 1.000 37.302 70 VAL B O 1
ATOM 3007 N N . ARG B 1 71 ? 53.153 36.755 33.954 1.000 36.118 71 ARG B N 1
ATOM 3008 C CA . ARG B 1 71 ? 52.779 36.495 35.366 1.000 38.822 71 ARG B CA 1
ATOM 3009 C C . ARG B 1 71 ? 51.467 35.705 35.390 1.000 41.714 71 ARG B C 1
ATOM 3010 O O . ARG B 1 71 ? 50.492 36.121 34.739 1.000 39.467 71 ARG B O 1
ATOM 3018 N N . VAL B 1 72 ? 51.469 34.589 36.110 1.000 38.878 72 VAL B N 1
ATOM 3019 C CA . VAL B 1 72 ? 50.280 33.750 36.405 1.000 38.727 72 VAL B CA 1
ATOM 3020 C C . VAL B 1 72 ? 50.042 33.790 37.924 1.000 43.202 72 VAL B C 1
ATOM 3021 O O . VAL B 1 72 ? 50.944 33.379 38.685 1.000 40.559 72 VAL B O 1
ATOM 3025 N N . ARG B 1 73 ? 48.897 34.313 38.362 1.000 38.835 73 ARG B N 1
ATOM 3026 C CA . ARG B 1 73 ? 48.532 34.398 39.793 1.000 38.176 73 ARG B CA 1
ATOM 3027 C C . ARG B 1 73 ? 47.788 33.116 40.159 1.000 42.837 73 ARG B C 1
ATOM 3028 O O . ARG B 1 73 ? 46.793 32.767 39.467 1.000 39.936 73 ARG B O 1
ATOM 3036 N N . LEU B 1 74 ? 48.335 32.373 41.122 1.000 43.591 74 LEU B N 1
ATOM 3037 C CA . LEU B 1 74 ? 47.818 31.049 41.551 1.000 43.538 74 LEU B CA 1
ATOM 3038 C C . LEU B 1 74 ? 47.038 31.224 42.857 1.000 44.542 74 LEU B C 1
ATOM 3039 O O . LEU B 1 74 ? 47.444 32.034 43.718 1.000 44.037 74 LEU B O 1
ATOM 3044 N N . TYR B 1 75 ? 45.919 30.519 42.950 1.000 42.819 75 TYR B N 1
ATOM 3045 C CA . TYR B 1 75 ? 45.040 30.445 44.144 1.000 44.768 75 TYR B CA 1
ATOM 3046 C C . TYR B 1 75 ? 44.910 28.963 44.491 1.000 44.329 75 TYR B C 1
ATOM 3047 O O . TYR B 1 75 ? 44.260 28.197 43.736 1.000 43.772 75 TYR B O 1
ATOM 3056 N N . ARG B 1 76 ? 45.610 28.544 45.548 1.000 45.581 76 ARG B N 1
ATOM 3057 C CA . ARG B 1 76 ? 45.685 27.117 45.946 1.000 47.395 76 ARG B CA 1
ATOM 3058 C C . ARG B 1 76 ? 44.841 26.933 47.204 1.000 44.130 76 ARG B C 1
ATOM 3059 O O . ARG B 1 76 ? 45.058 27.631 48.186 1.000 43.113 76 ARG B O 1
ATOM 3067 N N . PRO B 1 77 ? 43.851 26.016 47.196 1.000 43.591 77 PRO B N 1
ATOM 3068 C CA . PRO B 1 77 ? 43.060 25.736 48.390 1.000 50.746 77 PRO B CA 1
ATOM 3069 C C . PRO B 1 77 ? 43.927 24.863 49.317 1.000 51.089 77 PRO B C 1
ATOM 3070 O O . PRO B 1 77 ? 44.203 23.727 48.974 1.000 48.662 77 PRO B O 1
ATOM 3074 N N . SER B 1 78 ? 44.394 25.442 50.424 1.000 66.405 78 SER B N 1
ATOM 3075 C CA . SER B 1 78 ? 45.443 24.862 51.312 1.000 75.608 78 SER B CA 1
ATOM 3076 C C . SER B 1 78 ? 44.891 23.627 52.035 1.000 75.769 78 SER B C 1
ATOM 3077 O O . SER B 1 78 ? 45.677 22.703 52.302 1.000 82.499 78 SER B O 1
ATOM 3080 N N . GLU B 1 79 ? 43.580 23.587 52.278 1.000 81.171 79 GLU B N 1
ATOM 3081 C CA . GLU B 1 79 ? 42.904 22.471 52.986 1.000 87.903 79 GLU B CA 1
ATOM 3082 C C . GLU B 1 79 ? 43.074 21.173 52.190 1.000 82.583 79 GLU B C 1
ATOM 3083 O O . GLU B 1 79 ? 43.497 20.175 52.781 1.000 88.132 79 GLU B O 1
ATOM 3089 N N . VAL B 1 80 ? 42.762 21.195 50.895 1.000 80.762 80 VAL B N 1
ATOM 3090 C CA . VAL B 1 80 ? 42.390 19.981 50.101 1.000 81.460 80 VAL B CA 1
ATOM 3091 C C . VAL B 1 80 ? 43.638 19.117 49.873 1.000 79.277 80 VAL B C 1
ATOM 3092 O O . VAL B 1 80 ? 44.744 19.673 49.928 1.000 87.235 80 VAL B O 1
ATOM 3096 N N . THR B 1 81 ? 43.457 17.807 49.664 1.000 71.911 81 THR B N 1
ATOM 3097 C CA . THR B 1 81 ? 44.545 16.820 49.410 1.000 74.132 81 THR B CA 1
ATOM 3098 C C . THR B 1 81 ? 44.314 16.141 48.052 1.000 75.106 81 THR B C 1
ATOM 3099 O O . THR B 1 81 ? 43.301 16.456 47.399 1.000 79.716 81 THR B O 1
ATOM 3103 N N . GLY B 1 82 ? 45.221 15.241 47.650 1.000 73.941 82 GLY B N 1
ATOM 3104 C CA . GLY B 1 82 ? 45.263 14.633 46.301 1.000 67.825 82 GLY B CA 1
ATOM 3105 C C . GLY B 1 82 ? 45.544 15.686 45.232 1.000 60.275 82 GLY B C 1
ATOM 3106 O O . GLY B 1 82 ? 45.484 16.881 45.518 1.000 57.002 82 GLY B O 1
ATOM 3107 N N . PRO B 1 83 ? 45.848 15.291 43.974 1.000 60.194 83 PRO B N 1
ATOM 3108 C CA . PRO B 1 83 ? 46.037 16.258 42.892 1.000 59.665 83 PRO B CA 1
ATOM 3109 C C . PRO B 1 83 ? 44.764 17.095 42.658 1.000 59.974 83 PRO B C 1
ATOM 3110 O O . PRO B 1 83 ? 43.674 16.602 42.926 1.000 57.220 83 PRO B O 1
ATOM 3114 N N . LEU B 1 84 ? 44.930 18.348 42.219 1.000 52.088 84 LEU B N 1
ATOM 3115 C CA . LEU B 1 84 ? 43.813 19.301 41.989 1.000 50.649 84 LEU B CA 1
ATOM 3116 C C . LEU B 1 84 ? 43.498 19.383 40.503 1.000 47.896 84 LEU B C 1
ATOM 3117 O O . LEU B 1 84 ? 44.376 19.218 39.661 1.000 46.698 84 LEU B O 1
ATOM 3122 N N . PRO B 1 85 ? 42.230 19.667 40.139 1.000 44.652 85 PRO B N 1
ATOM 3123 C CA . PRO B 1 85 ? 41.917 20.081 38.779 1.000 44.218 85 PRO B CA 1
ATOM 3124 C C . PRO B 1 85 ? 42.394 21.538 38.732 1.000 38.832 85 PRO B C 1
ATOM 3125 O O . PRO B 1 85 ? 42.641 22.099 39.783 1.000 40.024 85 PRO B O 1
ATOM 3129 N N . VAL B 1 86 ? 42.478 22.144 37.551 1.000 38.284 86 VAL B N 1
ATOM 3130 C CA . VAL B 1 86 ? 42.916 23.563 37.457 1.000 40.236 86 VAL B CA 1
ATOM 3131 C C . VAL B 1 86 ? 41.937 24.336 36.574 1.000 36.148 86 VAL B C 1
ATOM 3132 O O . VAL B 1 86 ? 41.419 23.775 35.611 1.000 38.971 86 VAL B O 1
ATOM 3136 N N . LEU B 1 87 ? 41.650 25.562 36.988 1.000 36.792 87 LEU B N 1
ATOM 3137 C CA . LEU B 1 87 ? 40.882 26.551 36.205 1.000 38.075 87 LEU B CA 1
ATOM 3138 C C . LEU B 1 87 ? 41.830 27.679 35.808 1.000 35.151 87 LEU B C 1
ATOM 3139 O O . LEU B 1 87 ? 42.236 28.458 36.699 1.000 35.985 87 LEU B O 1
ATOM 3144 N N . LEU B 1 88 ? 42.121 27.786 34.511 1.000 37.188 88 LEU B N 1
ATOM 3145 C CA . LEU B 1 88 ? 42.824 28.965 33.936 1.000 34.171 88 LEU B CA 1
ATOM 3146 C C . LEU B 1 88 ? 41.785 30.071 33.759 1.000 34.647 88 LEU B C 1
ATOM 3147 O O . LEU B 1 88 ? 40.836 29.892 32.948 1.000 35.492 88 LEU B O 1
ATOM 3152 N N . TRP B 1 89 ? 41.931 31.142 34.527 1.000 32.021 89 TRP B N 1
ATOM 3153 C CA . TRP B 1 89 ? 41.013 32.297 34.556 1.000 32.440 89 TRP B CA 1
ATOM 3154 C C . TRP B 1 89 ? 41.629 33.460 33.770 1.000 33.681 89 TRP B C 1
ATOM 3155 O O . TRP B 1 89 ? 42.831 33.774 33.961 1.000 33.677 89 TRP B O 1
ATOM 3166 N N . ILE B 1 90 ? 40.812 34.103 32.937 1.000 31.537 90 ILE B N 1
ATOM 3167 C CA . ILE B 1 90 ? 41.207 35.278 32.115 1.000 30.695 90 ILE B CA 1
ATOM 3168 C C . ILE B 1 90 ? 40.249 36.427 32.425 1.000 32.948 90 ILE B C 1
ATOM 3169 O O . ILE B 1 90 ? 39.053 36.335 32.076 1.000 31.709 90 ILE B O 1
ATOM 3174 N N . HIS B 1 91 ? 40.768 37.489 33.033 1.000 30.757 91 HIS B N 1
ATOM 3175 C CA . HIS B 1 91 ? 39.979 38.672 33.449 1.000 33.748 91 HIS B CA 1
ATOM 3176 C C . HIS B 1 91 ? 39.468 39.444 32.227 1.000 33.170 91 HIS B C 1
ATOM 3177 O O . HIS B 1 91 ? 40.013 39.262 31.132 1.000 31.532 91 HIS B O 1
ATOM 3184 N N . GLY B 1 92 ? 38.464 40.287 32.458 1.000 30.525 92 GLY B N 1
ATOM 3185 C CA . GLY B 1 92 ? 37.867 41.205 31.470 1.000 31.906 92 GLY B CA 1
ATOM 3186 C C . GLY B 1 92 ? 38.483 42.582 31.526 1.000 34.853 92 GLY B C 1
ATOM 3187 O O . GLY B 1 92 ? 39.570 42.727 32.164 1.000 32.492 92 GLY B O 1
ATOM 3188 N N . GLY B 1 93 ? 37.833 43.543 30.852 1.000 34.025 93 GLY B N 1
ATOM 3189 C CA . GLY B 1 93 ? 38.291 44.935 30.702 1.000 33.849 93 GLY B CA 1
ATOM 3190 C C . GLY B 1 93 ? 38.493 45.348 29.249 1.000 35.522 93 GLY B C 1
ATOM 3191 O O . GLY B 1 93 ? 39.301 46.273 29.023 1.000 32.935 93 GLY B O 1
ATOM 3192 N N . GLY B 1 94 ? 37.775 44.730 28.303 1.000 30.856 94 GLY B N 1
ATOM 3193 C CA . GLY B 1 94 ? 37.615 45.239 26.927 1.000 32.821 94 GLY B CA 1
ATOM 3194 C C . GLY B 1 94 ? 38.879 45.142 26.088 1.000 31.612 94 GLY B C 1
ATOM 3195 O O . GLY B 1 94 ? 38.921 45.857 25.067 1.000 32.989 94 GLY B O 1
ATOM 3196 N N . TYR B 1 95 ? 39.841 44.298 26.511 1.000 30.109 95 TYR B N 1
ATOM 3197 C CA . TYR B 1 95 ? 41.213 44.079 25.959 1.000 31.825 95 TYR B CA 1
ATOM 3198 C C . TYR B 1 95 ? 42.164 45.233 26.321 1.000 29.442 95 TYR B C 1
ATOM 3199 O O . TYR B 1 95 ? 43.363 45.142 25.978 1.000 32.145 95 TYR B O 1
ATOM 3208 N N . VAL B 1 96 ? 41.670 46.282 26.971 1.000 30.281 96 VAL B N 1
ATOM 3209 C CA . VAL B 1 96 ? 42.448 47.540 27.137 1.000 31.988 96 VAL B CA 1
ATOM 3210 C C . VAL B 1 96 ? 42.660 47.874 28.617 1.000 32.441 96 VAL B C 1
ATOM 3211 O O . VAL B 1 96 ? 43.357 48.870 28.876 1.000 33.018 96 VAL B O 1
ATOM 3215 N N . MET B 1 97 ? 42.059 47.142 29.552 1.000 33.073 97 MET B N 1
ATOM 3216 C CA . MET B 1 97 ? 42.275 47.412 30.993 1.000 34.969 97 MET B CA 1
ATOM 3217 C C . MET B 1 97 ? 42.060 46.138 31.815 1.000 36.692 97 MET B C 1
ATOM 3218 O O . MET B 1 97 ? 41.764 45.072 31.235 1.000 34.446 97 MET B O 1
ATOM 3223 N N . GLY B 1 98 ? 42.295 46.243 33.120 1.000 35.378 98 GLY B N 1
ATOM 3224 C CA . GLY B 1 98 ? 42.104 45.154 34.086 1.000 38.634 98 GLY B CA 1
ATOM 3225 C C . GLY B 1 98 ? 43.417 44.487 34.434 1.000 38.613 98 GLY B C 1
ATOM 3226 O O . GLY B 1 98 ? 44.405 44.678 33.712 1.000 38.002 98 GLY B O 1
ATOM 3227 N N . ALA B 1 99 ? 43.425 43.759 35.546 1.000 39.392 99 ALA B N 1
ATOM 3228 C CA . ALA B 1 99 ? 44.577 42.985 36.059 1.000 40.810 99 ALA B CA 1
ATOM 3229 C C . ALA B 1 99 ? 43.993 41.810 36.820 1.000 39.914 99 ALA B C 1
ATOM 3230 O O . ALA B 1 99 ? 42.838 41.890 37.223 1.000 39.797 99 ALA B O 1
ATOM 3232 N N . PRO B 1 100 ? 44.740 40.703 37.007 1.000 38.665 100 PRO B N 1
ATOM 3233 C CA . PRO B 1 100 ? 44.245 39.567 37.776 1.000 40.824 100 PRO B CA 1
ATOM 3234 C C . PRO B 1 100 ? 43.676 39.958 39.151 1.000 44.170 100 PRO B C 1
ATOM 3235 O O . PRO B 1 100 ? 42.709 39.334 39.581 1.000 42.307 100 PRO B O 1
ATOM 3239 N N . GLU B 1 101 ? 44.256 40.984 39.788 1.000 41.526 101 GLU B N 1
ATOM 3240 C CA . GLU B 1 101 ? 43.877 41.407 41.161 1.000 47.126 101 GLU B CA 1
ATOM 3241 C C . GLU B 1 101 ? 42.391 41.784 41.195 1.000 47.940 101 GLU B C 1
ATOM 3242 O O . GLU B 1 101 ? 41.778 41.569 42.246 1.000 48.102 101 GLU B O 1
ATOM 3248 N N . MET B 1 102 ? 41.822 42.273 40.085 1.000 47.567 102 MET B N 1
ATOM 3249 C CA . MET B 1 102 ? 40.388 42.669 40.004 1.000 45.290 102 MET B CA 1
ATOM 3250 C C . MET B 1 102 ? 39.496 41.472 40.344 1.000 42.019 102 MET B C 1
ATOM 3251 O O . MET B 1 102 ? 38.373 41.721 40.762 1.000 45.250 102 MET B O 1
ATOM 3256 N N . ASN B 1 103 ? 39.960 40.231 40.152 1.000 41.124 103 ASN B N 1
ATOM 3257 C CA . ASN B 1 103 ? 39.150 39.003 40.384 1.000 40.971 103 ASN B CA 1
ATOM 3258 C C . ASN B 1 103 ? 39.725 38.152 41.532 1.000 39.791 103 ASN B C 1
ATOM 3259 O O . ASN B 1 103 ? 39.417 36.946 41.562 1.000 38.289 103 ASN B O 1
ATOM 3264 N N . ASP B 1 104 ? 40.525 38.720 42.446 1.000 37.573 104 ASP B N 1
ATOM 3265 C CA . ASP B 1 104 ? 41.122 37.925 43.566 1.000 42.734 104 ASP B CA 1
ATOM 3266 C C . ASP B 1 104 ? 39.993 37.256 44.377 1.000 40.893 104 ASP B C 1
ATOM 3267 O O . ASP B 1 104 ? 40.058 36.039 44.600 1.000 42.056 104 ASP B O 1
ATOM 3272 N N . GLN B 1 105 ? 38.966 38.019 44.749 1.000 44.093 105 GLN B N 1
ATOM 3273 C CA . GLN B 1 105 ? 37.788 37.513 45.512 1.000 49.747 105 GLN B CA 1
ATOM 3274 C C . GLN B 1 105 ? 37.184 36.308 44.787 1.000 48.558 105 GLN B C 1
ATOM 3275 O O . GLN B 1 105 ? 37.144 35.215 45.391 1.000 49.987 105 GLN B O 1
ATOM 3281 N N . GLN B 1 106 ? 36.787 36.461 43.517 1.000 49.163 106 GLN B N 1
ATOM 3282 C CA . GLN B 1 106 ? 36.113 35.374 42.752 1.000 46.592 106 GLN B CA 1
ATOM 3283 C C . GLN B 1 106 ? 37.052 34.180 42.605 1.000 43.531 106 GLN B C 1
ATOM 3284 O O . GLN B 1 106 ? 36.608 33.049 42.815 1.000 42.493 106 GLN B O 1
ATOM 3290 N N . CYS B 1 107 ? 38.308 34.408 42.217 1.000 40.254 107 CYS B N 1
ATOM 3291 C CA . CYS B 1 107 ? 39.262 33.298 41.997 1.000 38.331 107 CYS B CA 1
ATOM 3292 C C . CYS B 1 107 ? 39.490 32.530 43.312 1.000 35.752 107 CYS B C 1
ATOM 3293 O O . CYS B 1 107 ? 39.522 31.300 43.266 1.000 38.277 107 CYS B O 1
ATOM 3296 N N . ALA B 1 108 ? 39.663 33.224 44.432 1.000 40.567 108 ALA B N 1
ATOM 3297 C CA . ALA B 1 108 ? 39.924 32.589 45.754 1.000 44.301 108 ALA B CA 1
ATOM 3298 C C . ALA B 1 108 ? 38.686 31.768 46.153 1.000 40.438 108 ALA B C 1
ATOM 3299 O O . ALA B 1 108 ? 38.849 30.600 46.549 1.000 42.645 108 ALA B O 1
ATOM 3301 N N . GLU B 1 109 ? 37.487 32.307 45.921 1.000 44.499 109 GLU B N 1
ATOM 3302 C CA . GLU B 1 109 ? 36.216 31.610 46.242 1.000 45.456 109 GLU B CA 1
ATOM 3303 C C . GLU B 1 109 ? 36.127 30.355 45.382 1.000 44.708 109 GLU B C 1
ATOM 3304 O O . GLU B 1 109 ? 35.868 29.290 45.944 1.000 41.737 109 GLU B O 1
ATOM 3310 N N . LEU B 1 110 ? 36.424 30.434 44.083 1.000 43.661 110 LEU B N 1
ATOM 3311 C CA . LEU B 1 110 ? 36.335 29.244 43.196 1.000 40.305 110 LEU B CA 1
ATOM 3312 C C . LEU B 1 110 ? 37.394 28.211 43.586 1.000 39.318 110 LEU B C 1
ATOM 3313 O O . LEU B 1 110 ? 37.101 27.009 43.505 1.000 36.801 110 LEU B O 1
ATOM 3318 N N . ALA B 1 111 ? 38.618 28.634 43.904 1.000 38.504 111 ALA B N 1
ATOM 3319 C CA . ALA B 1 111 ? 39.680 27.701 44.360 1.000 42.335 111 ALA B CA 1
ATOM 3320 C C . ALA B 1 111 ? 39.151 26.859 45.542 1.000 34.972 111 ALA B C 1
ATOM 3321 O O . ALA B 1 111 ? 39.254 25.626 45.498 1.000 42.848 111 ALA B O 1
ATOM 3323 N N . GLN B 1 112 ? 38.595 27.530 46.540 1.000 41.281 112 GLN B N 1
ATOM 3324 C CA . GLN B 1 112 ? 38.055 26.930 47.788 1.000 46.122 112 GLN B CA 1
ATOM 3325 C C . GLN B 1 112 ? 36.870 26.016 47.441 1.000 47.120 112 GLN B C 1
ATOM 3326 O O . GLN B 1 112 ? 36.879 24.857 47.869 1.000 41.788 112 GLN B O 1
ATOM 3332 N N . ARG B 1 113 ? 35.912 26.480 46.629 1.000 45.472 113 ARG B N 1
ATOM 3333 C CA . ARG B 1 113 ? 34.577 25.818 46.542 1.000 44.923 113 ARG B CA 1
ATOM 3334 C C . ARG B 1 113 ? 34.549 24.748 45.455 1.000 43.430 113 ARG B C 1
ATOM 3335 O O . ARG B 1 113 ? 33.719 23.856 45.569 1.000 47.466 113 ARG B O 1
ATOM 3343 N N . ILE B 1 114 ? 35.414 24.778 44.439 1.000 40.741 114 ILE B N 1
ATOM 3344 C CA . ILE B 1 114 ? 35.296 23.786 43.326 1.000 39.066 114 ILE B CA 1
ATOM 3345 C C . ILE B 1 114 ? 35.574 22.362 43.831 1.000 45.575 114 ILE B C 1
ATOM 3346 O O . ILE B 1 114 ? 34.838 21.433 43.472 1.000 44.838 114 ILE B O 1
ATOM 3351 N N . PRO B 1 115 ? 36.691 22.064 44.540 1.000 43.514 115 PRO B N 1
ATOM 3352 C CA . PRO B 1 115 ? 37.828 22.964 44.706 1.000 44.032 115 PRO B CA 1
ATOM 3353 C C . PRO B 1 115 ? 38.816 22.760 43.550 1.000 37.947 115 PRO B C 1
ATOM 3354 O O . PRO B 1 115 ? 38.710 21.774 42.853 1.000 36.925 115 PRO B O 1
ATOM 3358 N N . ALA B 1 116 ? 39.760 23.686 43.387 1.000 42.322 116 ALA B N 1
ATOM 3359 C CA . ALA B 1 116 ? 40.715 23.686 42.257 1.000 39.335 116 ALA B CA 1
ATOM 3360 C C . ALA B 1 116 ? 41.865 24.660 42.518 1.000 34.951 116 ALA B C 1
ATOM 3361 O O . ALA B 1 116 ? 41.702 25.621 43.264 1.000 36.550 116 ALA B O 1
ATOM 3363 N N . LEU B 1 117 ? 42.986 24.422 41.852 1.000 37.714 117 LEU B N 1
ATOM 3364 C CA . LEU B 1 117 ? 44.008 25.469 41.653 1.000 37.072 117 LEU B CA 1
ATOM 3365 C C . LEU B 1 117 ? 43.467 26.430 40.595 1.000 35.367 117 LEU B C 1
ATOM 3366 O O . LEU B 1 117 ? 43.196 25.980 39.473 1.000 39.777 117 LEU B O 1
ATOM 3371 N N . VAL B 1 118 ? 43.353 27.703 40.930 1.000 36.591 118 VAL B N 1
ATOM 3372 C CA . VAL B 1 118 ? 42.943 28.737 39.943 1.000 37.831 118 VAL B CA 1
ATOM 3373 C C . VAL B 1 118 ? 44.213 29.468 39.534 1.000 38.965 118 VAL B C 1
ATOM 3374 O O . VAL B 1 118 ? 44.990 29.815 40.444 1.000 36.767 118 VAL B O 1
ATOM 3378 N N . ALA B 1 119 ? 44.461 29.544 38.223 1.000 36.983 119 ALA B N 1
ATOM 3379 C CA . ALA B 1 119 ? 45.633 30.205 37.597 1.000 36.310 119 ALA B CA 1
ATOM 3380 C C . ALA B 1 119 ? 45.123 31.361 36.730 1.000 35.790 119 ALA B C 1
ATOM 3381 O O . ALA B 1 119 ? 44.511 31.089 35.677 1.000 37.267 119 ALA B O 1
ATOM 3383 N N . SER B 1 120 ? 45.308 32.591 37.192 1.000 34.703 120 SER B N 1
ATOM 3384 C CA . SER B 1 120 ? 44.755 33.815 36.577 1.000 35.536 120 SER B CA 1
ATOM 3385 C C . SER B 1 120 ? 45.863 34.480 35.760 1.000 40.466 120 SER B C 1
ATOM 3386 O O . SER B 1 120 ? 46.931 34.737 36.334 1.000 38.330 120 SER B O 1
ATOM 3389 N N . VAL B 1 121 ? 45.623 34.690 34.462 1.000 36.050 121 VAL B N 1
ATOM 3390 C CA . VAL B 1 121 ? 46.654 35.144 33.486 1.000 34.468 121 VAL B CA 1
ATOM 3391 C C . VAL B 1 121 ? 46.761 36.659 33.552 1.000 35.104 121 VAL B C 1
ATOM 3392 O O . VAL B 1 121 ? 45.727 37.358 33.366 1.000 30.492 121 VAL B O 1
ATOM 3396 N N . ASP B 1 122 ? 47.980 37.161 33.762 1.000 31.932 122 ASP B N 1
ATOM 3397 C CA . ASP B 1 122 ? 48.264 38.611 33.692 1.000 34.270 122 ASP B CA 1
ATOM 3398 C C . ASP B 1 122 ? 48.653 38.939 32.248 1.000 39.611 122 ASP B C 1
ATOM 3399 O O . ASP B 1 122 ? 49.839 39.259 31.988 1.000 36.094 122 ASP B O 1
ATOM 3404 N N . TYR B 1 123 ? 47.687 38.872 31.331 1.00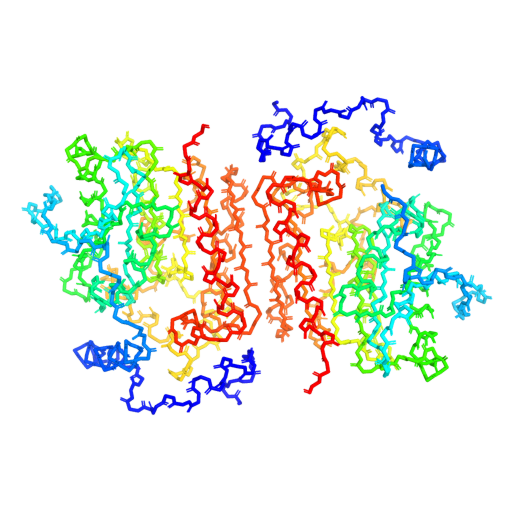0 35.441 123 TYR B N 1
ATOM 3405 C CA . TYR B 1 123 ? 47.954 39.074 29.889 1.000 33.763 123 TYR B CA 1
ATOM 3406 C C . TYR B 1 123 ? 48.215 40.552 29.624 1.000 31.115 123 TYR B C 1
ATOM 3407 O O . TYR B 1 123 ? 47.689 41.430 30.330 1.000 29.831 123 TYR B O 1
ATOM 3416 N N . ARG B 1 124 ? 48.998 40.834 28.592 1.000 33.376 124 ARG B N 1
ATOM 3417 C CA . ARG B 1 124 ? 49.315 42.237 28.209 1.000 33.034 124 ARG B CA 1
ATOM 3418 C C . ARG B 1 124 ? 48.092 42.889 27.566 1.000 32.880 124 ARG B C 1
ATOM 3419 O O . ARG B 1 124 ? 47.271 42.188 26.949 1.000 33.589 124 ARG B O 1
ATOM 3427 N N . LEU B 1 125 ? 47.982 44.201 27.720 1.000 32.903 125 LEU B N 1
ATOM 3428 C CA . LEU B 1 125 ? 46.799 44.972 27.295 1.000 33.140 125 LEU B CA 1
ATOM 3429 C C . LEU B 1 125 ? 47.054 45.651 25.955 1.000 37.574 125 LEU B C 1
ATOM 3430 O O . LEU B 1 125 ? 48.195 46.095 25.706 1.000 33.561 125 LEU B O 1
ATOM 3435 N N . ALA B 1 126 ? 45.981 45.813 25.178 1.000 35.216 126 ALA B N 1
ATOM 3436 C CA . ALA B 1 126 ? 45.916 46.735 24.025 1.000 32.242 126 ALA B CA 1
ATOM 3437 C C . ALA B 1 126 ? 45.614 48.132 24.560 1.000 33.401 126 ALA B C 1
ATOM 3438 O O . ALA B 1 126 ? 45.136 48.266 25.685 1.000 33.685 126 ALA B O 1
ATOM 3440 N N . PRO B 1 127 ? 45.898 49.218 23.805 1.000 33.956 127 PRO B N 1
ATOM 3441 C CA . PRO B 1 127 ? 46.524 49.130 22.475 1.000 36.116 127 PRO B CA 1
ATOM 3442 C C . PRO B 1 127 ? 48.043 48.885 22.395 1.000 36.598 127 PRO B C 1
ATOM 3443 O O . PRO B 1 127 ? 48.521 48.654 21.310 1.000 36.173 127 PRO B O 1
ATOM 3447 N N . GLU B 1 128 ? 48.763 48.878 23.519 1.000 37.588 128 GLU B N 1
ATOM 3448 C CA . GLU B 1 128 ? 50.246 48.716 23.542 1.000 37.023 128 GLU B CA 1
ATOM 3449 C C . GLU B 1 128 ? 50.601 47.336 22.986 1.000 35.309 128 GLU B C 1
ATOM 3450 O O . GLU B 1 128 ? 51.610 47.208 22.282 1.000 36.560 128 GLU B O 1
ATOM 3456 N N . HIS B 1 129 ? 49.795 46.313 23.270 1.000 32.624 129 HIS B N 1
ATOM 3457 C CA . HIS B 1 129 ? 50.091 44.916 22.866 1.000 30.718 129 HIS B CA 1
ATOM 3458 C C . HIS B 1 129 ? 48.876 44.310 22.170 1.000 32.984 129 HIS B C 1
ATOM 3459 O O . HIS B 1 129 ? 48.152 43.510 22.762 1.000 30.706 129 HIS B O 1
ATOM 3466 N N . PRO B 1 130 ? 48.643 44.630 20.880 1.000 33.368 130 PRO B N 1
ATOM 3467 C CA . PRO B 1 130 ? 47.521 44.049 20.157 1.000 33.343 130 PRO B CA 1
ATOM 3468 C C . PRO B 1 130 ? 47.690 42.548 19.910 1.000 34.242 130 PRO B C 1
ATOM 3469 O O . PRO B 1 130 ? 48.789 41.992 20.045 1.000 32.936 130 PRO B O 1
ATOM 3473 N N . TYR B 1 131 ? 46.567 41.922 19.565 1.000 31.265 131 TYR B N 1
ATOM 3474 C CA . TYR B 1 131 ? 46.508 40.554 19.036 1.000 28.974 131 TYR B CA 1
ATOM 3475 C C . TYR B 1 131 ? 47.681 40.394 18.080 1.000 31.322 131 TYR B C 1
ATOM 3476 O O . TYR B 1 131 ? 47.887 41.249 17.223 1.000 31.536 131 TYR B O 1
ATOM 3485 N N . PRO B 1 132 ? 48.426 39.280 18.104 1.000 32.038 132 PRO B N 1
ATOM 3486 C CA . PRO B 1 132 ? 48.164 38.139 18.979 1.000 30.634 132 PRO B CA 1
ATOM 3487 C C . PRO B 1 132 ? 48.747 38.126 20.401 1.000 31.297 132 PRO B C 1
ATOM 3488 O O . PRO B 1 132 ? 48.568 37.121 21.077 1.000 33.154 132 PRO B O 1
ATOM 3492 N N . ALA B 1 133 ? 49.439 39.174 20.837 1.000 31.676 133 ALA B N 1
ATOM 3493 C CA . ALA B 1 133 ? 50.248 39.135 22.082 1.000 31.374 133 ALA B CA 1
ATOM 3494 C C . ALA B 1 133 ? 49.405 38.665 23.270 1.000 34.557 133 ALA B C 1
ATOM 3495 O O . ALA B 1 133 ? 49.820 37.747 23.964 1.000 33.099 133 ALA B O 1
ATOM 3497 N N . PRO B 1 134 ? 48.244 39.291 23.599 1.000 32.957 134 PRO B N 1
ATOM 3498 C CA . PRO B 1 134 ? 47.492 38.919 24.803 1.000 32.065 134 PRO B CA 1
ATOM 3499 C C . PRO B 1 134 ? 47.035 37.454 24.789 1.000 31.220 134 PRO B C 1
ATOM 3500 O O . PRO B 1 134 ? 47.096 36.783 25.847 1.000 31.489 134 PRO B O 1
ATOM 3504 N N . LEU B 1 135 ? 46.660 36.938 23.617 1.000 29.978 135 LEU B N 1
ATOM 3505 C CA . LEU B 1 135 ? 46.239 35.520 23.483 1.000 31.707 135 LEU B CA 1
ATOM 3506 C C . LEU B 1 135 ? 47.458 34.599 23.639 1.000 31.773 135 LEU B C 1
ATOM 3507 O O . LEU B 1 135 ? 47.287 33.522 24.206 1.000 28.394 135 LEU B O 1
ATOM 3512 N N . GLU B 1 136 ? 48.608 34.959 23.063 1.000 31.585 136 GLU B N 1
ATOM 3513 C CA . GLU B 1 136 ? 49.860 34.174 23.206 1.000 31.682 136 GLU B CA 1
ATOM 3514 C C . GLU B 1 136 ? 50.283 34.165 24.688 1.000 28.473 136 GLU B C 1
ATOM 3515 O O . GLU B 1 136 ? 50.762 33.136 25.127 1.000 32.316 136 GLU B O 1
ATOM 3521 N N . ASP B 1 137 ? 50.014 35.234 25.433 1.000 29.142 137 ASP B N 1
ATOM 3522 C CA . ASP B 1 137 ? 50.227 35.296 26.904 1.000 31.148 137 ASP B CA 1
ATOM 3523 C C . ASP B 1 137 ? 49.370 34.235 27.610 1.000 36.970 137 ASP B C 1
ATOM 3524 O O . ASP B 1 137 ? 49.912 33.521 28.503 1.000 33.554 137 ASP B O 1
ATOM 3529 N N . CYS B 1 138 ? 48.090 34.110 27.220 1.000 33.952 138 CYS B N 1
ATOM 3530 C CA . CYS B 1 138 ? 47.154 33.115 27.790 1.000 31.801 138 CYS B CA 1
ATOM 3531 C C . CYS B 1 138 ? 47.632 31.732 27.399 1.000 30.115 138 CYS B C 1
ATOM 3532 O O . CYS B 1 138 ? 47.634 30.853 28.284 1.000 32.285 138 CYS B O 1
ATOM 3535 N N . TYR B 1 139 ? 48.053 31.538 26.154 1.000 29.133 139 TYR B N 1
ATOM 3536 C CA . TYR B 1 139 ? 48.538 30.222 25.687 1.000 30.411 139 TYR B CA 1
ATOM 3537 C C . TYR B 1 139 ? 49.808 29.837 26.472 1.000 34.049 139 TYR B C 1
ATOM 3538 O O . TYR B 1 139 ? 49.937 28.645 26.843 1.000 32.424 139 TYR B O 1
ATOM 3547 N N . ALA B 1 140 ? 50.712 30.792 26.708 1.000 32.319 140 ALA B N 1
ATOM 3548 C CA . ALA B 1 140 ? 51.974 30.548 27.443 1.000 33.555 140 ALA B CA 1
ATOM 3549 C C . ALA B 1 140 ? 51.623 30.064 28.859 1.000 34.701 140 ALA B C 1
ATOM 3550 O O . ALA B 1 140 ? 52.200 29.047 29.284 1.000 34.534 140 ALA B O 1
ATOM 3552 N N . ALA B 1 141 ? 50.662 30.717 29.523 1.000 34.621 141 ALA B N 1
ATOM 3553 C CA . ALA B 1 141 ? 50.167 30.335 30.866 1.000 35.123 141 ALA B CA 1
ATOM 3554 C C . ALA B 1 141 ? 49.606 28.908 30.822 1.000 37.236 141 ALA B C 1
ATOM 3555 O O . ALA B 1 141 ? 50.015 28.074 31.672 1.000 38.226 141 ALA B O 1
ATOM 3557 N N . LEU B 1 142 ? 48.785 28.590 29.823 1.000 34.675 142 LEU B N 1
ATOM 3558 C CA . LEU B 1 142 ? 48.136 27.259 29.704 1.000 37.454 142 LEU B CA 1
ATOM 3559 C C . LEU B 1 142 ? 49.221 26.183 29.574 1.000 38.553 142 LEU B C 1
ATOM 3560 O O . LEU B 1 142 ? 49.134 25.121 30.237 1.000 35.258 142 LEU B O 1
ATOM 3565 N N . ARG B 1 143 ? 50.160 26.433 28.674 1.000 37.135 143 ARG B N 1
ATOM 3566 C CA . ARG B 1 143 ? 51.256 25.497 28.337 1.000 40.146 143 ARG B CA 1
ATOM 3567 C C . ARG B 1 143 ? 52.093 25.229 29.595 1.000 33.907 143 ARG B C 1
ATOM 3568 O O . ARG B 1 143 ? 52.508 24.083 29.801 1.000 37.213 143 ARG B O 1
ATOM 3576 N N . TRP B 1 144 ? 52.346 26.265 30.380 1.000 35.355 144 TRP B N 1
ATOM 3577 C CA . TRP B 1 144 ? 53.172 26.205 31.614 1.000 39.519 144 TRP B CA 1
ATOM 3578 C C . TRP B 1 144 ? 52.464 25.338 32.667 1.000 44.111 144 TRP B C 1
ATOM 3579 O O . TRP B 1 144 ? 53.129 24.454 33.253 1.000 37.858 144 TRP B O 1
ATOM 3590 N N . VAL B 1 145 ? 51.170 25.582 32.905 1.000 40.903 145 VAL B N 1
ATOM 3591 C CA . VAL B 1 145 ? 50.352 24.766 33.848 1.000 39.755 145 VAL B CA 1
ATOM 3592 C C . VAL B 1 145 ? 50.439 23.302 33.416 1.000 38.643 145 VAL B C 1
ATOM 3593 O O . VAL B 1 145 ? 50.703 22.450 34.275 1.000 41.695 145 VAL B O 1
ATOM 3597 N N . ALA B 1 146 ? 50.232 23.013 32.132 1.000 39.026 146 ALA B N 1
ATOM 3598 C CA . ALA B 1 146 ? 50.187 21.637 31.600 1.000 41.321 146 ALA B CA 1
ATOM 3599 C C . ALA B 1 146 ? 51.550 20.970 31.799 1.000 48.657 146 ALA B C 1
ATOM 3600 O O . ALA B 1 146 ? 51.586 19.796 32.216 1.000 42.748 146 ALA B O 1
ATOM 3602 N N . GLU B 1 147 ? 52.619 21.686 31.465 1.000 45.967 147 GLU B N 1
ATOM 3603 C CA . GLU B 1 147 ? 53.995 21.126 31.441 1.000 52.092 147 GLU B CA 1
ATOM 3604 C C . GLU B 1 147 ? 54.456 20.865 32.879 1.000 46.413 147 GLU B C 1
ATOM 3605 O O . GLU B 1 147 ? 55.151 19.892 33.078 1.000 48.674 147 GLU B O 1
ATOM 3611 N N . ARG B 1 148 ? 54.092 21.734 33.821 1.000 47.313 148 ARG B N 1
ATOM 3612 C CA . ARG B 1 148 ? 54.556 21.729 35.230 1.000 46.072 148 ARG B CA 1
ATOM 3613 C C . ARG B 1 148 ? 53.470 21.147 36.144 1.000 44.529 148 ARG B C 1
ATOM 3614 O O . ARG B 1 148 ? 53.460 21.486 37.340 1.000 43.085 148 ARG B O 1
ATOM 3622 N N . ALA B 1 149 ? 52.587 20.305 35.606 1.000 42.708 149 ALA B N 1
ATOM 3623 C CA . ALA B 1 149 ? 51.368 19.824 36.303 1.000 46.938 149 ALA B CA 1
ATOM 3624 C C . ALA B 1 149 ? 51.765 19.074 37.591 1.000 47.577 149 ALA B C 1
ATOM 3625 O O . ALA B 1 149 ? 51.257 19.430 38.671 1.000 48.522 149 ALA B O 1
ATOM 3627 N N . GLU B 1 150 ? 52.669 18.102 37.493 1.000 54.225 150 GLU B N 1
ATOM 3628 C CA . GLU B 1 150 ? 53.114 17.287 38.662 1.000 60.213 150 GLU B CA 1
ATOM 3629 C C . GLU B 1 150 ? 53.743 18.221 39.704 1.000 57.609 150 GLU B C 1
ATOM 3630 O O . GLU B 1 150 ? 53.346 18.130 40.871 1.000 56.153 150 GLU B O 1
ATOM 3636 N N . GLN B 1 151 ? 54.596 19.161 39.280 1.000 56.734 151 GLN B N 1
ATOM 3637 C CA . GLN B 1 151 ? 55.230 20.167 40.171 1.000 51.926 151 GLN B CA 1
ATOM 3638 C C . GLN B 1 151 ? 54.144 21.004 40.851 1.000 53.977 151 GLN B C 1
ATOM 3639 O O . GLN B 1 151 ? 54.357 21.425 41.994 1.000 48.449 151 GLN B O 1
ATOM 3645 N N . LEU B 1 152 ? 53.039 21.298 40.160 1.000 49.766 152 LEU B N 1
ATOM 3646 C CA . LEU B 1 152 ? 51.980 22.193 40.700 1.000 50.699 152 LEU B CA 1
ATOM 3647 C C . LEU B 1 152 ? 50.954 21.367 41.488 1.000 47.118 152 LEU B C 1
ATOM 3648 O O . LEU B 1 152 ? 50.089 21.980 42.153 1.000 49.144 152 LEU B O 1
ATOM 3653 N N . GLY B 1 153 ? 51.045 20.037 41.411 1.000 47.658 153 GLY B N 1
ATOM 3654 C CA . GLY B 1 153 ? 50.108 19.101 42.061 1.000 51.264 153 GLY B CA 1
ATOM 3655 C C . GLY B 1 153 ? 48.722 19.175 41.431 1.000 51.094 153 GLY B C 1
ATOM 3656 O O . GLY B 1 153 ? 47.722 19.211 42.184 1.000 49.638 153 GLY B O 1
ATOM 3657 N N . VAL B 1 154 ? 48.653 19.204 40.098 1.000 46.782 154 VAL B N 1
ATOM 3658 C CA . VAL B 1 154 ? 47.354 19.306 39.371 1.000 48.669 154 VAL B CA 1
ATOM 3659 C C . VAL B 1 154 ? 47.248 18.128 38.422 1.000 44.603 154 VAL B C 1
ATOM 3660 O O . VAL B 1 154 ? 48.300 17.615 37.964 1.000 44.791 154 VAL B O 1
ATOM 3664 N N . ASP B 1 155 ? 46.007 17.767 38.118 1.000 44.289 155 ASP B N 1
ATOM 3665 C CA . ASP B 1 155 ? 45.644 16.749 37.111 1.000 44.929 155 ASP B CA 1
ATOM 3666 C C . ASP B 1 155 ? 45.525 17.461 35.756 1.000 50.377 155 ASP B C 1
ATOM 3667 O O . ASP B 1 155 ? 44.569 18.265 35.564 1.000 47.456 155 ASP B O 1
ATOM 3672 N N . ARG B 1 156 ? 46.475 17.159 34.875 1.000 46.884 156 ARG B N 1
ATOM 3673 C CA . ARG B 1 156 ? 46.644 17.693 33.503 1.000 54.471 156 ARG B CA 1
ATOM 3674 C C . ARG B 1 156 ? 45.380 17.401 32.674 1.000 50.145 156 ARG B C 1
ATOM 3675 O O . ARG B 1 156 ? 45.111 18.129 31.695 1.000 49.829 156 ARG B O 1
ATOM 3683 N N . GLU B 1 157 ? 44.647 16.352 33.037 1.000 45.592 157 GLU B N 1
ATOM 3684 C CA . GLU B 1 157 ? 43.432 15.885 32.325 1.000 47.333 157 GLU B CA 1
ATOM 3685 C C . GLU B 1 157 ? 42.183 16.607 32.849 1.000 40.746 157 GLU B C 1
ATOM 3686 O O . GLU B 1 157 ? 41.104 16.326 32.336 1.000 43.656 157 GLU B O 1
ATOM 3692 N N . ARG B 1 158 ? 42.316 17.461 33.860 1.000 41.007 158 ARG B N 1
ATOM 3693 C CA . ARG B 1 158 ? 41.207 18.279 34.419 1.000 41.323 158 ARG B CA 1
ATOM 3694 C C . ARG B 1 158 ? 41.631 19.745 34.393 1.000 38.475 158 ARG B C 1
ATOM 3695 O O . ARG B 1 158 ? 41.737 20.405 35.453 1.000 40.540 158 ARG B O 1
ATOM 3703 N N . LEU B 1 159 ? 41.886 20.227 33.180 1.000 42.133 159 LEU B N 1
ATOM 3704 C CA . LEU B 1 159 ? 42.269 21.626 32.883 1.000 41.830 159 LEU B CA 1
ATOM 3705 C C . LEU B 1 159 ? 41.086 22.315 32.192 1.000 38.305 159 LEU B C 1
ATOM 3706 O O . LEU B 1 159 ? 40.812 21.995 31.039 1.000 40.124 159 LEU B O 1
ATOM 3711 N N . ALA B 1 160 ? 40.448 23.244 32.890 1.000 41.113 160 ALA B N 1
ATOM 3712 C CA . ALA B 1 160 ? 39.370 24.110 32.362 1.000 39.390 160 ALA B CA 1
ATOM 3713 C C . ALA B 1 160 ? 39.944 25.497 32.077 1.000 36.306 160 ALA B C 1
ATOM 3714 O O . ALA B 1 160 ? 40.827 25.965 32.820 1.000 33.961 160 ALA B O 1
ATOM 3716 N N . ILE B 1 161 ? 39.404 26.160 31.065 1.000 34.320 161 ILE B N 1
ATOM 3717 C CA . ILE B 1 161 ? 39.724 27.587 30.800 1.000 33.980 161 ILE B CA 1
ATOM 3718 C C . ILE B 1 161 ? 38.432 28.380 30.924 1.000 32.897 161 ILE B C 1
ATOM 3719 O O . ILE B 1 161 ? 37.386 27.855 30.587 1.000 33.124 161 ILE B O 1
ATOM 3724 N N . ALA B 1 162 ? 38.527 29.594 31.435 1.000 32.480 162 ALA B N 1
ATOM 3725 C CA . ALA B 1 162 ? 37.363 30.442 31.729 1.000 33.988 162 ALA B CA 1
ATOM 3726 C C . ALA B 1 162 ? 37.776 31.895 31.603 1.000 33.645 162 ALA B C 1
ATOM 3727 O O . ALA B 1 162 ? 38.962 32.212 31.857 1.000 33.989 162 ALA B O 1
ATOM 3729 N N . GLY B 1 163 ? 36.819 32.748 31.263 1.000 29.678 163 GLY B N 1
ATOM 3730 C CA . GLY B 1 163 ? 37.017 34.198 31.318 1.000 30.720 163 GLY B CA 1
ATOM 3731 C C . GLY B 1 163 ? 35.706 34.944 31.233 1.000 30.547 163 GLY B C 1
ATOM 3732 O O . GLY B 1 163 ? 34.683 34.347 30.806 1.000 30.104 163 GLY B O 1
ATOM 3733 N N . ALA B 1 164 ? 35.737 36.204 31.636 1.000 31.606 164 ALA B N 1
ATOM 3734 C CA . ALA B 1 164 ? 34.593 37.139 31.582 1.000 31.614 164 ALA B CA 1
ATOM 3735 C C . ALA B 1 164 ? 34.850 38.212 30.524 1.000 32.211 164 ALA B C 1
ATOM 3736 O O . ALA B 1 164 ? 35.951 38.824 30.530 1.000 32.198 164 ALA B O 1
ATOM 3738 N N . SER B 1 165 ? 33.861 38.460 29.668 1.000 30.763 165 SER B N 1
ATOM 3739 C CA . SER B 1 165 ? 33.872 39.585 28.714 1.000 28.489 165 SER B CA 1
ATOM 3740 C C . SER B 1 165 ? 35.071 39.415 27.764 1.000 27.012 165 SER B C 1
ATOM 3741 O O . SER B 1 165 ? 35.142 38.383 27.100 1.000 26.327 165 SER B O 1
ATOM 3744 N N . ALA B 1 166 ? 35.985 40.380 27.674 1.000 29.319 166 ALA B N 1
ATOM 3745 C CA . ALA B 1 166 ? 37.219 40.249 26.850 1.000 29.989 166 ALA B CA 1
ATOM 3746 C C . ALA B 1 166 ? 37.951 38.951 27.201 1.000 28.749 166 ALA B C 1
ATOM 3747 O O . ALA B 1 166 ? 38.469 38.242 26.297 1.000 28.073 166 ALA B O 1
ATOM 3749 N N . GLY B 1 167 ? 38.005 38.623 28.489 1.000 29.301 167 GLY B N 1
ATOM 3750 C CA . GLY B 1 167 ? 38.619 37.364 28.949 1.000 28.174 167 GLY B CA 1
ATOM 3751 C C . GLY B 1 167 ? 37.895 36.142 28.432 1.000 28.237 167 GLY B C 1
ATOM 3752 O O . GLY B 1 167 ? 38.558 35.125 28.226 1.000 30.106 167 GLY B O 1
ATOM 3753 N N . GLY B 1 168 ? 36.574 36.224 28.211 1.000 28.515 168 GLY B N 1
ATOM 3754 C CA . GLY B 1 168 ? 35.810 35.113 27.631 1.000 27.591 168 GLY B CA 1
ATOM 3755 C C . GLY B 1 168 ? 36.090 34.976 26.150 1.000 27.649 168 GLY B C 1
ATOM 3756 O O . GLY B 1 168 ? 36.097 33.843 25.636 1.000 27.155 168 GLY B O 1
ATOM 3757 N N . GLY B 1 169 ? 36.326 36.103 25.474 1.000 30.591 169 GLY B N 1
ATOM 3758 C CA . GLY B 1 169 ? 36.802 36.095 24.076 1.000 29.487 169 GLY B CA 1
ATOM 3759 C C . GLY B 1 169 ? 38.161 35.432 23.999 1.000 27.275 169 GLY B C 1
ATOM 3760 O O . GLY B 1 169 ? 38.356 34.522 23.182 1.000 26.865 169 GLY B O 1
ATOM 3761 N N . LEU B 1 170 ? 39.078 35.845 24.857 1.000 28.513 170 LEU B N 1
ATOM 3762 C CA . LEU B 1 170 ? 40.431 35.207 24.905 1.000 28.881 170 LEU B CA 1
ATOM 3763 C C . LEU B 1 170 ? 40.277 33.713 25.202 1.000 27.967 170 LEU B C 1
ATOM 3764 O O . LEU B 1 170 ? 40.955 32.892 24.560 1.000 28.520 170 LEU B O 1
ATOM 3769 N N . ALA B 1 171 ? 39.378 33.340 26.122 1.000 29.742 171 ALA B N 1
ATOM 3770 C CA . ALA B 1 171 ? 39.196 31.920 26.511 1.000 29.313 171 ALA B CA 1
ATOM 3771 C C . ALA B 1 171 ? 38.696 31.123 25.301 1.000 28.046 171 ALA B C 1
ATOM 3772 O O . ALA B 1 171 ? 39.232 30.049 25.021 1.000 27.170 171 ALA B O 1
ATOM 3774 N N . ALA B 1 172 ? 37.713 31.648 24.564 1.000 30.178 172 ALA B N 1
ATOM 3775 C CA . ALA B 1 172 ? 37.161 30.988 23.362 1.000 28.118 172 ALA B CA 1
ATOM 3776 C C . ALA B 1 172 ? 38.266 30.850 22.309 1.000 26.532 172 ALA B C 1
ATOM 3777 O O . ALA B 1 172 ? 38.370 29.784 21.689 1.000 29.340 172 ALA B O 1
ATOM 3779 N N . GLY B 1 173 ? 39.032 31.919 22.072 1.000 28.085 173 GLY B N 1
ATOM 3780 C CA . GLY B 1 173 ? 40.149 31.873 21.105 1.000 28.745 173 GLY B CA 1
ATOM 3781 C C . GLY B 1 173 ? 41.277 30.957 21.578 1.000 28.356 173 GLY B C 1
ATOM 3782 O O . GLY B 1 173 ? 41.874 30.268 20.733 1.000 27.966 173 GLY B O 1
ATOM 3783 N N . LEU B 1 174 ? 41.504 30.885 22.889 1.000 28.689 174 LEU B N 1
ATOM 3784 C CA . LEU B 1 174 ? 42.498 29.945 23.481 1.000 30.867 174 LEU B CA 1
ATOM 3785 C C . LEU B 1 174 ? 42.049 28.516 23.198 1.000 29.581 174 LEU B C 1
ATOM 3786 O O . LEU B 1 174 ? 42.882 27.691 22.806 1.000 30.768 174 LEU B O 1
ATOM 3791 N N . ALA B 1 175 ? 40.755 28.212 23.324 1.000 31.223 175 ALA B N 1
ATOM 3792 C CA . ALA B 1 175 ? 40.250 26.853 23.041 1.000 29.265 175 ALA B CA 1
ATOM 3793 C C . ALA B 1 175 ? 40.554 26.501 21.585 1.000 30.982 175 ALA B C 1
ATOM 3794 O O . ALA B 1 175 ? 40.974 25.372 21.315 1.000 28.570 175 ALA B O 1
ATOM 3796 N N . LEU B 1 176 ? 40.285 27.419 20.661 1.000 27.961 176 LEU B N 1
ATOM 3797 C CA . LEU B 1 176 ? 40.536 27.190 19.212 1.000 29.649 176 LEU B CA 1
ATOM 3798 C C . LEU B 1 176 ? 42.048 26.997 19.009 1.000 27.340 176 LEU B C 1
ATOM 3799 O O . LEU B 1 176 ? 42.454 26.048 18.315 1.000 30.727 176 LEU B O 1
ATOM 3804 N N . LEU B 1 177 ? 42.844 27.893 19.570 1.000 29.469 177 LEU B N 1
ATOM 3805 C CA . LEU B 1 177 ? 44.322 27.868 19.389 1.000 32.278 177 LEU B CA 1
ATOM 3806 C C . LEU B 1 177 ? 44.913 26.587 20.009 1.000 32.419 177 LEU B C 1
ATOM 3807 O O . LEU B 1 177 ? 45.758 25.927 19.342 1.000 33.861 177 LEU B O 1
ATOM 3812 N N . ALA B 1 178 ? 44.489 26.220 21.221 1.000 31.584 178 ALA B N 1
ATOM 3813 C CA . ALA B 1 178 ? 44.955 24.989 21.900 1.000 34.986 178 ALA B CA 1
ATOM 3814 C C . ALA B 1 178 ? 44.560 23.781 21.056 1.000 34.584 178 ALA B C 1
ATOM 3815 O O . ALA B 1 178 ? 45.412 22.882 20.846 1.000 34.754 178 ALA B O 1
ATOM 3817 N N . ARG B 1 179 ? 43.333 23.770 20.527 1.000 32.754 179 ARG B N 1
ATOM 3818 C CA . ARG B 1 179 ? 42.863 22.636 19.690 1.000 32.390 179 ARG B CA 1
ATOM 3819 C C . ARG B 1 179 ? 43.763 22.527 18.460 1.000 34.372 179 ARG B C 1
ATOM 3820 O O . ARG B 1 179 ? 44.114 21.410 18.069 1.000 34.714 179 ARG B O 1
ATOM 3828 N N . ASP B 1 180 ? 44.040 23.648 17.800 1.000 33.819 180 ASP B N 1
ATOM 3829 C CA . ASP B 1 180 ? 44.734 23.644 16.488 1.000 33.780 180 ASP B CA 1
ATOM 3830 C C . ASP B 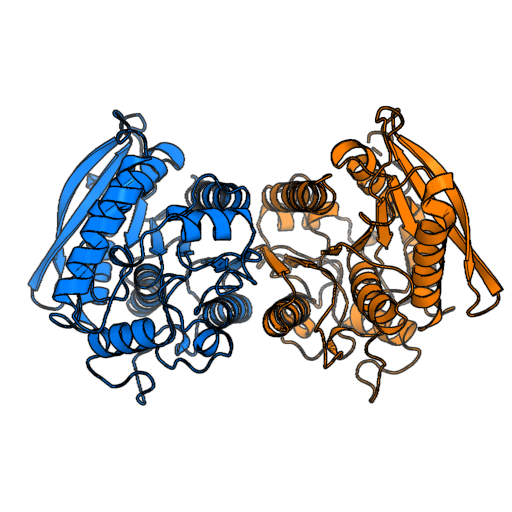1 180 ? 46.209 23.249 16.681 1.000 34.652 180 ASP B C 1
ATOM 3831 O O . ASP B 1 180 ? 46.758 22.616 15.775 1.000 34.931 180 ASP B O 1
ATOM 3836 N N . ARG B 1 181 ? 46.809 23.587 17.818 1.000 35.480 181 ARG B N 1
ATOM 3837 C CA . ARG B 1 181 ? 48.248 23.329 18.075 1.000 35.224 181 ARG B CA 1
ATOM 3838 C C . ARG B 1 181 ? 48.432 21.898 18.585 1.000 40.735 181 ARG B C 1
ATOM 3839 O O . ARG B 1 181 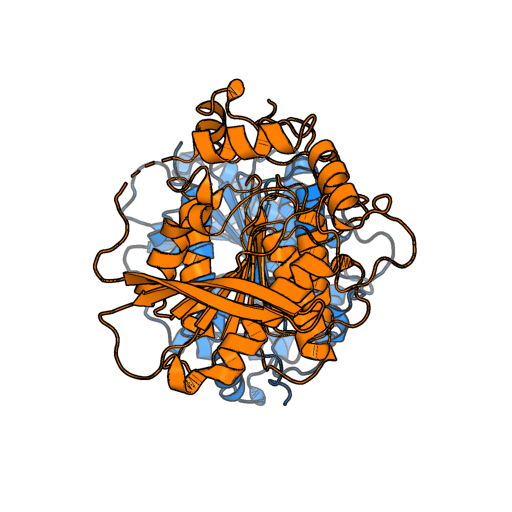? 49.503 21.353 18.383 1.000 40.664 181 ARG B O 1
ATOM 3847 N N . GLY B 1 182 ? 47.429 21.299 19.217 1.000 40.882 182 GLY B N 1
ATOM 3848 C CA . GLY B 1 182 ? 47.456 19.852 19.506 1.000 42.539 182 GLY B CA 1
ATOM 3849 C C . GLY B 1 182 ? 48.442 19.470 20.604 1.000 41.718 182 GLY B C 1
ATOM 3850 O O . GLY B 1 182 ? 48.808 18.296 20.635 1.000 47.826 182 GLY B O 1
ATOM 3851 N N . GLU B 1 183 ? 48.826 20.405 21.481 1.000 40.738 183 GLU B N 1
ATOM 3852 C CA . GLU B 1 183 ? 49.826 20.197 22.565 1.000 43.498 183 GLU B CA 1
ATOM 3853 C C . GLU B 1 183 ? 49.131 20.026 23.922 1.000 45.718 183 GLU B C 1
ATOM 3854 O O . GLU B 1 183 ? 49.593 19.206 24.700 1.000 45.207 183 GLU B O 1
ATOM 3860 N N . VAL B 1 184 ? 48.121 20.835 24.248 1.000 40.013 184 VAL B N 1
ATOM 3861 C CA . VAL B 1 184 ? 47.545 20.887 25.621 1.000 40.809 184 VAL B CA 1
ATOM 3862 C C . VAL B 1 184 ? 46.067 20.513 25.536 1.000 44.396 184 VAL B C 1
ATOM 3863 O O . VAL B 1 184 ? 45.286 21.255 24.938 1.000 38.397 184 VAL B O 1
ATOM 3867 N N . PRO B 1 185 ? 45.632 19.389 26.148 1.000 44.861 185 PRO B N 1
ATOM 3868 C CA . PRO B 1 185 ? 44.217 19.024 26.165 1.000 43.303 185 PRO B CA 1
ATOM 3869 C C . PRO B 1 185 ? 43.473 19.931 27.154 1.000 40.877 185 PRO B C 1
ATOM 3870 O O . PRO B 1 185 ? 43.981 20.265 28.208 1.000 39.907 185 PRO B O 1
ATOM 3874 N N . VAL B 1 186 ? 42.292 20.390 26.752 1.000 38.146 186 VAL B N 1
ATOM 3875 C CA . VAL B 1 186 ? 41.428 21.272 27.579 1.000 35.227 186 VAL B CA 1
ATOM 3876 C C . VAL B 1 186 ? 40.117 20.514 27.818 1.000 35.365 186 VAL B C 1
ATOM 3877 O O . VAL B 1 186 ? 39.521 20.015 26.845 1.000 33.018 186 VAL B O 1
ATOM 3881 N N . ARG B 1 187 ? 39.720 20.389 29.080 1.000 35.595 187 ARG B N 1
ATOM 3882 C CA A ARG B 1 187 ? 38.541 19.585 29.507 0.500 36.461 187 ARG B CA 1
ATOM 3883 C CA B ARG B 1 187 ? 38.536 19.568 29.453 0.500 38.653 187 ARG B CA 1
ATOM 3884 C C . ARG B 1 187 ? 37.256 20.401 29.286 1.000 34.098 187 ARG B C 1
ATOM 3885 O O . ARG B 1 187 ? 36.222 19.813 28.980 1.000 36.660 187 ARG B O 1
ATOM 3900 N N . PHE B 1 188 ? 37.323 21.710 29.482 1.000 34.948 188 PHE B N 1
ATOM 3901 C CA . PHE B 1 188 ? 36.093 22.539 29.569 1.000 34.845 188 PHE B CA 1
ATOM 3902 C C . PHE B 1 188 ? 36.419 23.986 29.260 1.000 32.158 188 PHE B C 1
ATOM 3903 O O . PHE B 1 188 ? 37.536 24.400 29.578 1.000 31.484 188 PHE B O 1
ATOM 3911 N N . GLN B 1 189 ? 35.451 24.730 28.708 1.000 29.689 189 GLN B N 1
ATOM 3912 C CA . GLN B 1 189 ? 35.565 26.200 28.530 1.000 30.625 189 GLN B CA 1
ATOM 3913 C C . GLN B 1 189 ? 34.322 26.881 29.108 1.000 29.327 189 GLN B C 1
ATOM 3914 O O . GLN B 1 189 ? 33.212 26.505 28.733 1.000 30.421 189 GLN B O 1
ATOM 3920 N N . LEU B 1 190 ? 34.522 27.836 30.014 1.000 30.213 190 LEU B N 1
ATOM 3921 C CA . LEU B 1 190 ? 33.462 28.558 30.748 1.000 32.613 190 LEU B CA 1
ATOM 3922 C C . LEU B 1 190 ? 33.541 30.002 30.259 1.000 29.895 190 LEU B C 1
ATOM 3923 O O . LEU B 1 190 ? 34.534 30.676 30.568 1.000 28.375 190 LEU B O 1
ATOM 3928 N N . LEU B 1 191 ? 32.556 30.442 29.474 1.000 27.697 191 LEU B N 1
ATOM 3929 C CA . LEU B 1 191 ? 32.590 31.765 28.804 1.000 27.387 191 LEU B CA 1
ATOM 3930 C C . LEU B 1 191 ? 31.483 32.618 29.411 1.000 27.850 191 LEU B C 1
ATOM 3931 O O . LEU B 1 191 ? 30.286 32.333 29.161 1.000 27.111 191 LEU B O 1
ATOM 3936 N N . ILE B 1 192 ? 31.873 33.606 30.205 1.000 27.553 192 ILE B N 1
ATOM 3937 C CA . ILE B 1 192 ? 30.961 34.547 30.898 1.000 30.579 192 ILE B CA 1
ATOM 3938 C C . ILE B 1 192 ? 30.827 35.809 30.034 1.000 30.334 192 ILE B C 1
ATOM 3939 O O . ILE B 1 192 ? 31.820 36.518 29.872 1.000 28.403 192 ILE B O 1
ATOM 3944 N N . TYR B 1 193 ? 29.629 36.057 29.498 1.000 27.095 193 TYR B N 1
ATOM 3945 C CA . TYR B 1 193 ? 29.312 37.157 28.550 1.000 26.257 193 TYR B CA 1
ATOM 3946 C C . TYR B 1 193 ? 30.550 37.487 27.721 1.000 26.308 193 TYR B C 1
ATOM 3947 O O . TYR B 1 193 ? 31.073 38.596 27.788 1.000 26.583 193 TYR B O 1
ATOM 3956 N N . PRO B 1 194 ? 31.040 36.542 26.891 1.000 28.840 194 PRO B N 1
ATOM 3957 C CA . PRO B 1 194 ? 32.279 36.750 26.140 1.000 27.637 194 PRO B CA 1
ATOM 3958 C C . PRO B 1 194 ? 32.135 37.816 25.037 1.000 29.947 194 PRO B C 1
ATOM 3959 O O . PRO B 1 194 ? 31.133 37.886 24.302 1.000 28.351 194 PRO B O 1
ATOM 3963 N N . MET B 1 195 ? 33.184 38.623 24.930 1.000 30.001 195 MET B N 1
ATOM 3964 C CA . MET B 1 195 ? 33.367 39.636 23.866 1.000 27.656 195 MET B CA 1
ATOM 3965 C C . MET B 1 195 ? 34.058 38.924 22.707 1.000 31.544 195 MET B C 1
ATOM 3966 O O . MET B 1 195 ? 35.310 38.832 22.724 1.000 29.385 195 MET B O 1
ATOM 3971 N N . LEU B 1 196 ? 33.310 38.370 21.751 1.000 29.286 196 LEU B N 1
ATOM 3972 C CA . LEU B 1 196 ? 33.983 37.481 20.775 1.000 31.997 196 LEU B CA 1
ATOM 3973 C C . LEU B 1 196 ? 33.687 37.816 19.305 1.000 28.839 196 LEU B C 1
ATOM 3974 O O . LEU B 1 196 ? 34.238 37.084 18.448 1.000 29.551 196 LEU B O 1
ATOM 3979 N N . ASP B 1 197 ? 32.944 38.892 19.009 1.000 27.127 197 ASP B N 1
ATOM 3980 C CA . ASP B 1 197 ? 32.651 39.307 17.612 1.000 28.420 197 ASP B CA 1
ATOM 3981 C C . ASP B 1 197 ? 33.076 40.767 17.442 1.000 28.422 197 ASP B C 1
ATOM 3982 O O . ASP B 1 197 ? 32.445 41.650 18.016 1.000 28.345 197 ASP B O 1
ATOM 3987 N N . ASP B 1 198 ? 34.137 41.009 16.674 1.000 28.967 198 ASP B N 1
ATOM 3988 C CA . ASP B 1 198 ? 34.629 42.384 16.417 1.000 27.973 198 ASP B CA 1
ATOM 3989 C C . ASP B 1 198 ? 33.669 43.136 15.478 1.000 27.765 198 ASP B C 1
ATOM 3990 O O . ASP B 1 198 ? 33.749 44.373 15.424 1.000 26.326 198 ASP B O 1
ATOM 3995 N N . ARG B 1 199 ? 32.817 42.430 14.731 1.000 28.546 199 ARG B N 1
ATOM 3996 C CA . ARG B 1 199 ? 32.096 43.012 13.567 1.000 30.321 199 ARG B CA 1
ATOM 3997 C C . ARG B 1 199 ? 31.020 44.005 14.013 1.000 29.089 199 ARG B C 1
ATOM 3998 O O . ARG B 1 199 ? 30.669 44.913 13.210 1.000 29.309 199 ARG B O 1
ATOM 4006 N N . ASN B 1 200 ? 30.510 43.877 15.235 1.000 28.711 200 ASN B N 1
ATOM 4007 C CA . ASN B 1 200 ? 29.488 44.797 15.787 1.000 29.204 200 ASN B CA 1
ATOM 4008 C C . ASN B 1 200 ? 28.334 44.942 14.792 1.000 29.527 200 ASN B C 1
ATOM 4009 O O . ASN B 1 200 ? 27.923 46.092 14.487 1.000 31.014 200 ASN B O 1
ATOM 4014 N N . GLN B 1 201 ? 27.800 43.824 14.314 1.000 29.393 201 GLN B N 1
ATOM 4015 C CA . GLN B 1 201 ? 26.684 43.853 13.340 1.000 32.198 201 GLN B CA 1
ATOM 4016 C C . GLN B 1 201 ? 25.434 43.168 13.906 1.000 33.248 201 GLN B C 1
ATOM 4017 O O . GLN B 1 201 ? 24.416 43.257 13.240 1.000 32.468 201 GLN B O 1
ATOM 4023 N N . THR B 1 202 ? 25.459 42.544 15.093 1.000 31.359 202 THR B N 1
ATOM 4024 C CA . THR B 1 202 ? 24.246 41.876 15.639 1.000 30.951 202 THR B CA 1
ATOM 4025 C C . THR B 1 202 ? 23.262 42.934 16.136 1.000 28.722 202 THR B C 1
ATOM 4026 O O . THR B 1 202 ? 23.643 44.075 16.476 1.000 29.343 202 THR B O 1
ATOM 4030 N N . PRO B 1 203 ? 21.963 42.586 16.237 1.000 29.906 203 PRO B N 1
ATOM 4031 C CA . PRO B 1 203 ? 20.983 43.503 16.818 1.000 30.937 203 PRO B CA 1
ATOM 4032 C C . PRO B 1 203 ? 21.374 44.019 18.208 1.000 29.724 203 PRO B C 1
ATOM 4033 O O . PRO B 1 203 ? 21.321 45.233 18.407 1.000 27.859 203 PRO B O 1
ATOM 4037 N N . SER B 1 204 ? 21.798 43.139 19.129 1.000 28.899 204 SER B N 1
ATOM 4038 C CA . SER B 1 204 ? 22.190 43.562 20.498 1.000 27.017 204 SER B CA 1
ATOM 4039 C C . SER B 1 204 ? 23.380 44.533 20.462 1.000 27.785 204 SER B C 1
ATOM 4040 O O . SER B 1 204 ? 23.470 45.400 21.391 1.000 28.260 204 SER B O 1
ATOM 4043 N N . SER B 1 205 ? 24.279 44.423 19.480 1.000 28.252 205 SER B N 1
ATOM 4044 C CA . SER B 1 205 ? 25.478 45.313 19.396 1.000 29.358 205 SER B CA 1
ATOM 4045 C C . SER B 1 205 ? 25.071 46.778 19.131 1.000 28.796 205 SER B C 1
ATOM 4046 O O . SER B 1 205 ? 25.929 47.681 19.350 1.000 29.844 205 SER B O 1
ATOM 4049 N N . TYR B 1 206 ? 23.817 47.041 18.758 1.000 30.545 206 TYR B N 1
ATOM 4050 C CA . TYR B 1 206 ? 23.294 48.421 18.578 1.000 33.737 206 TYR B CA 1
ATOM 4051 C C . TYR B 1 206 ? 22.456 48.852 19.780 1.000 36.570 206 TYR B C 1
ATOM 4052 O O . TYR B 1 206 ? 22.178 50.042 19.881 1.000 38.435 206 TYR B O 1
ATOM 4061 N N . GLU B 1 207 ? 22.095 47.938 20.682 1.000 35.196 207 GLU B N 1
ATOM 4062 C CA . GLU B 1 207 ? 21.020 48.180 21.675 1.000 35.933 207 GLU B CA 1
ATOM 4063 C C . GLU B 1 207 ? 21.569 48.940 22.889 1.000 37.347 207 GLU B C 1
ATOM 4064 O O . GLU B 1 207 ? 20.762 49.592 23.556 1.000 36.748 207 GLU B O 1
ATOM 4070 N N . ILE B 1 208 ? 22.862 48.843 23.213 1.000 35.270 208 ILE B N 1
ATOM 4071 C CA . ILE B 1 208 ? 23.418 49.430 24.465 1.000 35.565 208 ILE B CA 1
ATOM 4072 C C . ILE B 1 208 ? 24.327 50.607 24.094 1.000 39.685 208 ILE B C 1
ATOM 4073 O O . ILE B 1 208 ? 25.446 50.362 23.623 1.000 36.212 208 ILE B O 1
ATOM 4078 N N . THR B 1 209 ? 23.893 51.838 24.362 1.000 39.069 209 THR B N 1
ATOM 4079 C CA . THR B 1 209 ? 24.637 53.079 24.010 1.000 42.825 209 THR B CA 1
ATOM 4080 C C . THR B 1 209 ? 24.892 53.958 25.245 1.000 44.362 209 THR B C 1
ATOM 4081 O O . THR B 1 209 ? 25.699 54.890 25.130 1.000 48.064 209 THR B O 1
ATOM 4085 N N . ASP B 1 210 ? 24.257 53.688 26.389 1.000 43.592 210 ASP B N 1
ATOM 4086 C CA . ASP B 1 210 ? 24.395 54.548 27.593 1.000 43.348 210 ASP B CA 1
ATOM 4087 C C . ASP B 1 210 ? 25.454 53.967 28.522 1.000 38.966 210 ASP B C 1
ATOM 4088 O O . ASP B 1 210 ? 25.346 52.814 28.916 1.000 39.216 210 ASP B O 1
ATOM 4093 N N . PRO B 1 211 ? 26.478 54.752 28.928 1.000 41.641 211 PRO B N 1
ATOM 4094 C CA . PRO B 1 211 ? 27.549 54.250 29.787 1.000 43.849 211 PRO B CA 1
ATOM 4095 C C . PRO B 1 211 ? 27.095 53.786 31.177 1.000 40.894 211 PRO B C 1
ATOM 4096 O O . PRO B 1 211 ? 27.882 53.135 31.854 1.000 42.556 211 PRO B O 1
ATOM 4100 N N . ARG B 1 212 ? 25.872 54.131 31.589 1.000 43.471 212 ARG B N 1
ATOM 4101 C CA . ARG B 1 212 ? 25.288 53.643 32.874 1.000 45.198 212 ARG B CA 1
ATOM 4102 C C . ARG B 1 212 ? 25.027 52.135 32.775 1.000 43.244 212 ARG B C 1
ATOM 4103 O O . ARG B 1 212 ? 24.848 51.507 33.836 1.000 42.630 212 ARG B O 1
ATOM 4111 N N . LEU B 1 213 ? 25.049 51.568 31.560 1.000 38.990 213 LEU B N 1
ATOM 4112 C CA . LEU B 1 213 ? 24.886 50.108 31.325 1.000 37.345 213 LEU B CA 1
ATOM 4113 C C . LEU B 1 213 ? 26.241 49.410 31.144 1.000 36.198 213 LEU B C 1
ATOM 4114 O O . LEU B 1 213 ? 26.238 48.264 30.652 1.000 36.691 213 LEU B O 1
ATOM 4119 N N . ILE B 1 214 ? 27.333 50.040 31.586 1.000 35.276 214 ILE B N 1
ATOM 4120 C CA . ILE B 1 214 ? 28.672 49.420 31.815 1.000 34.208 214 ILE B CA 1
ATOM 4121 C C . ILE B 1 214 ? 29.466 49.347 30.502 1.000 35.546 214 ILE B C 1
ATOM 4122 O O . ILE B 1 214 ? 30.566 49.936 30.449 1.000 37.490 214 ILE B O 1
ATOM 4127 N N . TRP B 1 215 ? 28.963 48.608 29.507 1.000 34.468 215 TRP B N 1
ATOM 4128 C CA . TRP B 1 215 ? 29.669 48.381 28.223 1.000 34.776 215 TRP B CA 1
ATOM 4129 C C . TRP B 1 215 ? 28.752 48.745 27.054 1.000 36.515 215 TRP B C 1
ATOM 4130 O O . TRP B 1 215 ? 27.716 48.099 26.882 1.000 35.434 215 TRP B O 1
ATOM 4141 N N . THR B 1 216 ? 29.124 49.794 26.319 1.000 34.010 216 THR B N 1
ATOM 4142 C CA . THR B 1 216 ? 28.343 50.373 25.205 1.000 33.238 216 THR B CA 1
ATOM 4143 C C . THR B 1 216 ? 28.973 49.970 23.878 1.000 32.549 216 THR B C 1
ATOM 4144 O O . THR B 1 216 ? 30.135 49.527 23.880 1.000 31.481 216 THR B O 1
ATOM 4148 N N . ARG B 1 217 ? 28.235 50.144 22.791 1.000 31.149 217 ARG B N 1
ATOM 4149 C CA . ARG B 1 217 ? 28.757 49.973 21.417 1.000 33.474 217 ARG B CA 1
ATOM 4150 C C . ARG B 1 217 ? 30.036 50.816 21.239 1.000 32.581 217 ARG B C 1
ATOM 4151 O O . ARG B 1 217 ? 31.017 50.285 20.701 1.000 30.320 217 ARG B O 1
ATOM 4159 N N . ASP B 1 218 ? 30.036 52.077 21.668 1.000 33.692 218 ASP B N 1
ATOM 4160 C CA . ASP B 1 218 ? 31.206 52.981 21.503 1.000 34.656 218 ASP B CA 1
ATOM 4161 C C . ASP B 1 218 ? 32.421 52.362 22.193 1.000 31.929 218 ASP B C 1
ATOM 4162 O O . ASP B 1 218 ? 33.498 52.361 21.575 1.000 31.425 218 ASP B O 1
ATOM 4167 N N . TRP B 1 219 ? 32.252 51.834 23.415 1.000 30.158 219 TRP B N 1
ATOM 4168 C CA . TRP B 1 219 ? 33.364 51.204 24.181 1.000 31.949 219 TRP B CA 1
ATOM 4169 C C . TRP B 1 219 ? 33.842 49.962 23.432 1.000 30.864 219 TRP B C 1
ATOM 4170 O O . TRP B 1 219 ? 35.066 49.733 23.374 1.000 29.369 219 TRP B O 1
ATOM 4181 N N . ASN B 1 220 ? 32.899 49.205 22.867 1.000 29.242 220 ASN B N 1
ATOM 4182 C CA . ASN B 1 220 ? 33.171 47.920 22.179 1.000 30.665 220 ASN B CA 1
ATOM 4183 C C . ASN B 1 220 ? 34.018 48.176 20.930 1.000 31.045 220 ASN B C 1
ATOM 4184 O O . ASN B 1 220 ? 34.998 47.410 20.708 1.000 28.495 220 ASN B O 1
ATOM 4189 N N . LEU B 1 221 ? 33.683 49.226 20.169 1.000 30.872 221 LEU B N 1
ATOM 4190 C CA . LEU B 1 221 ? 34.430 49.605 18.939 1.000 31.553 221 LEU B CA 1
ATOM 4191 C C . LEU B 1 221 ? 35.854 50.016 19.326 1.000 28.744 221 LEU B C 1
ATOM 4192 O O . LEU B 1 221 ? 36.776 49.567 18.670 1.000 29.093 221 LEU B O 1
ATOM 4197 N N . ILE B 1 222 ? 36.014 50.752 20.419 1.000 30.449 222 ILE B N 1
ATOM 4198 C CA . ILE B 1 222 ? 37.343 51.227 20.909 1.000 32.275 222 ILE B CA 1
ATOM 4199 C C . ILE B 1 222 ? 38.170 50.028 21.368 1.000 31.437 222 ILE B C 1
ATOM 4200 O O . ILE B 1 222 ? 39.353 49.919 20.965 1.000 32.588 222 ILE B O 1
ATOM 4205 N N . GLY B 1 223 ? 37.555 49.108 22.112 1.000 30.164 223 GLY B N 1
ATOM 4206 C CA . GLY B 1 223 ? 38.238 47.900 22.600 1.000 29.405 223 GLY B CA 1
ATOM 4207 C C . GLY B 1 223 ? 38.728 47.020 21.473 1.000 30.017 223 GLY B C 1
ATOM 4208 O O . GLY B 1 223 ? 39.933 46.604 21.489 1.000 28.729 223 GLY B O 1
ATOM 4209 N N . TRP B 1 224 ? 37.849 46.729 20.515 1.000 28.137 224 TRP B N 1
ATOM 4210 C CA . TRP B 1 224 ? 38.206 45.875 19.360 1.000 27.159 224 TRP B CA 1
ATOM 4211 C C . TRP B 1 224 ? 39.244 46.587 18.491 1.000 26.469 224 TRP B C 1
ATOM 4212 O O . TRP B 1 224 ? 40.188 45.915 18.044 1.000 26.449 224 TRP B O 1
ATOM 4223 N N . ARG B 1 225 ? 39.100 47.890 18.269 1.000 28.437 225 ARG B N 1
ATOM 4224 C CA . ARG B 1 225 ? 40.072 48.633 17.433 1.000 28.773 225 ARG B CA 1
ATOM 4225 C C . ARG B 1 225 ? 41.459 48.547 18.084 1.000 29.828 225 ARG B C 1
ATOM 4226 O O . ARG B 1 225 ? 42.426 48.283 17.372 1.000 30.667 225 ARG B O 1
ATOM 4234 N N . ALA B 1 226 ? 41.545 48.689 19.406 1.000 32.003 226 ALA B N 1
ATOM 4235 C CA . ALA B 1 226 ? 42.819 48.593 20.155 1.000 31.753 226 ALA B CA 1
ATOM 4236 C C . ALA B 1 226 ? 43.399 47.172 20.044 1.000 30.454 226 ALA B C 1
ATOM 4237 O O . ALA B 1 226 ? 44.600 47.024 19.785 1.000 28.143 226 ALA B O 1
ATOM 4239 N N . TYR B 1 227 ? 42.579 46.147 20.256 1.000 30.532 227 TYR B N 1
ATOM 4240 C CA . TYR B 1 227 ? 43.008 44.731 20.298 1.000 28.790 227 TYR B CA 1
ATOM 4241 C C . TYR B 1 227 ? 43.500 44.285 18.921 1.000 29.388 227 TYR B C 1
ATOM 4242 O O . TYR B 1 227 ? 44.516 43.577 18.859 1.000 28.678 227 TYR B O 1
ATOM 4251 N N . LEU B 1 228 ? 42.769 44.606 17.853 1.000 28.379 228 LEU B N 1
ATOM 4252 C CA . LEU B 1 228 ? 43.145 44.118 16.512 1.000 29.269 228 LEU B CA 1
ATOM 4253 C C . LEU B 1 228 ? 44.289 44.960 15.931 1.000 27.431 228 LEU B C 1
ATOM 4254 O O . LEU B 1 228 ? 44.957 44.439 15.069 1.000 29.808 228 LEU B O 1
ATOM 4259 N N . GLY B 1 229 ? 44.410 46.232 16.307 1.000 28.414 229 GLY B N 1
ATOM 4260 C CA . GLY B 1 229 ? 45.244 47.229 15.604 1.000 32.740 229 GLY B CA 1
ATOM 4261 C C . GLY B 1 229 ? 44.748 47.418 14.177 1.000 35.008 229 GLY B C 1
ATOM 4262 O O . GLY B 1 229 ? 45.553 47.698 13.328 1.000 31.681 229 GLY B O 1
ATOM 4263 N N . ARG B 1 230 ? 43.452 47.174 13.940 1.000 31.830 230 ARG B N 1
ATOM 4264 C CA . ARG B 1 230 ? 42.757 47.245 12.624 1.000 33.187 230 ARG B CA 1
ATOM 4265 C C . ARG B 1 230 ? 41.329 47.705 12.921 1.000 32.063 230 ARG B C 1
ATOM 4266 O O . ARG B 1 230 ? 40.904 47.589 14.092 1.000 32.887 230 ARG B O 1
ATOM 4274 N N . GLU B 1 231 ? 40.610 48.233 11.938 1.000 32.888 231 GLU B N 1
ATOM 4275 C CA . GLU B 1 231 ? 39.227 48.691 12.179 1.000 32.743 231 GLU B CA 1
ATOM 4276 C C . GLU B 1 231 ? 38.395 47.465 12.552 1.000 29.882 231 GLU B C 1
ATOM 4277 O O . GLU B 1 231 ? 38.589 46.395 11.992 1.000 28.471 231 GLU B O 1
ATOM 4283 N N . PRO B 1 232 ? 37.447 47.575 13.504 1.000 29.441 232 PRO B N 1
ATOM 4284 C CA . PRO B 1 232 ? 36.494 46.497 13.759 1.000 30.293 232 PRO B CA 1
ATOM 4285 C C . PRO B 1 232 ? 35.769 46.114 12.467 1.000 30.229 232 PRO B C 1
ATOM 4286 O O . PRO B 1 232 ? 35.396 47.001 11.716 1.000 28.980 232 PRO B O 1
ATOM 4290 N N . GLY B 1 233 ? 35.636 44.812 12.224 1.000 29.898 233 GLY B N 1
ATOM 4291 C CA . GLY B 1 233 ? 34.948 44.268 11.045 1.000 31.938 233 GLY B CA 1
ATOM 4292 C C . GLY B 1 233 ? 35.836 44.222 9.821 1.000 31.078 233 GLY B C 1
ATOM 4293 O O . GLY B 1 233 ? 35.310 43.951 8.741 1.000 31.100 233 GLY B O 1
ATOM 4294 N N . SER B 1 234 ? 37.140 44.441 9.967 1.000 30.004 234 SER B N 1
ATOM 4295 C CA . SER B 1 234 ? 38.104 44.350 8.845 1.000 30.669 234 SER B CA 1
ATOM 4296 C C . SER B 1 234 ? 38.044 42.946 8.263 1.000 29.642 234 SER B C 1
ATOM 4297 O O . SER B 1 234 ? 37.718 41.993 8.966 1.000 30.981 234 SER B O 1
ATOM 4300 N N . PRO B 1 235 ? 38.395 42.769 6.972 1.000 30.796 235 PRO B N 1
ATOM 4301 C CA . PRO B 1 235 ? 38.448 41.450 6.368 1.000 31.713 235 PRO B CA 1
ATOM 4302 C C . PRO B 1 235 ? 39.524 40.563 7.016 1.000 31.589 235 PRO B C 1
ATOM 4303 O O . PRO B 1 235 ? 40.577 41.088 7.373 1.000 29.973 235 PRO B O 1
ATOM 4307 N N . ASP B 1 236 ? 39.247 39.257 7.135 1.000 29.122 236 ASP B N 1
ATOM 4308 C CA . ASP B 1 236 ? 40.266 38.213 7.437 1.000 31.487 236 ASP B CA 1
ATOM 4309 C C . ASP B 1 236 ? 40.830 38.370 8.856 1.000 28.814 236 ASP B C 1
ATOM 4310 O O . ASP B 1 236 ? 41.944 37.886 9.110 1.000 29.878 236 ASP B O 1
ATOM 4315 N N . VAL B 1 237 ? 40.083 38.955 9.779 1.000 28.709 237 VAL B N 1
ATOM 4316 C CA . VAL B 1 237 ? 40.473 38.913 11.216 1.000 28.177 237 VAL B CA 1
ATOM 4317 C C . VAL B 1 237 ? 40.563 37.441 11.613 1.000 28.330 237 VAL B C 1
ATOM 4318 O O . VAL B 1 237 ? 39.649 36.650 11.380 1.000 27.480 237 VAL B O 1
ATOM 4322 N N . PRO B 1 238 ? 41.706 36.987 12.160 1.000 28.491 238 PRO B N 1
ATOM 4323 C CA . PRO B 1 238 ? 41.853 35.574 12.497 1.000 28.571 238 PRO B CA 1
ATOM 4324 C C . PRO B 1 238 ? 40.765 35.120 13.469 1.000 27.120 238 PRO B C 1
ATOM 4325 O O . PRO B 1 238 ? 40.349 35.866 14.349 1.000 28.973 238 PRO B O 1
ATOM 4329 N N . PRO B 1 239 ? 40.298 33.868 13.336 1.000 30.615 239 PRO B N 1
ATOM 4330 C CA . PRO B 1 239 ? 39.303 33.293 14.253 1.000 32.615 239 PRO B CA 1
ATOM 4331 C C . PRO B 1 239 ? 39.755 33.264 15.728 1.000 33.986 239 PRO B C 1
ATOM 4332 O O . PRO B 1 239 ? 38.922 33.413 16.613 1.000 29.611 239 PRO B O 1
ATOM 4336 N N . TYR B 1 240 ? 41.071 33.193 15.983 1.000 30.343 240 TYR B N 1
ATOM 4337 C CA . TYR B 1 240 ? 41.637 33.232 17.358 1.000 28.419 240 TYR B CA 1
ATOM 4338 C C . TYR B 1 240 ? 41.424 34.599 17.993 1.000 27.458 240 TYR B C 1
ATOM 4339 O O . TYR B 1 240 ? 41.284 34.695 19.255 1.000 29.418 240 TYR B O 1
ATOM 4348 N N . ALA B 1 241 ? 41.416 35.657 17.177 1.000 27.547 241 ALA B N 1
ATOM 4349 C CA . ALA B 1 241 ? 41.205 37.046 17.644 1.000 28.035 241 ALA B CA 1
ATOM 4350 C C . ALA B 1 241 ? 39.710 37.293 17.897 1.000 26.817 241 ALA B C 1
ATOM 4351 O O . ALA B 1 241 ? 39.375 37.976 18.862 1.000 27.823 241 ALA B O 1
ATOM 4353 N N . ALA B 1 242 ? 38.845 36.793 17.018 1.000 28.098 242 ALA B N 1
ATOM 4354 C CA . ALA B 1 242 ? 37.381 37.017 17.090 1.000 27.990 242 ALA B CA 1
ATOM 4355 C C . ALA B 1 242 ? 36.690 35.694 16.815 1.000 25.940 242 ALA B C 1
ATOM 4356 O O . ALA B 1 242 ? 36.386 35.362 15.672 1.000 28.070 242 ALA B O 1
ATOM 4358 N N . PRO B 1 243 ? 36.541 34.835 17.847 1.000 24.962 243 PRO B N 1
ATOM 4359 C CA . PRO B 1 243 ? 36.011 33.490 17.644 1.000 26.289 243 PRO B CA 1
ATOM 4360 C C . PRO B 1 243 ? 34.642 33.408 16.949 1.000 25.829 243 PRO B C 1
ATOM 4361 O O . PRO B 1 243 ? 34.352 32.386 16.381 1.000 26.953 243 PRO B O 1
ATOM 4365 N N . ALA B 1 244 ? 33.848 34.473 16.971 1.000 28.238 244 ALA B N 1
ATOM 4366 C CA . ALA B 1 244 ? 32.568 34.513 16.229 1.000 28.953 244 ALA B CA 1
ATOM 4367 C C . ALA B 1 244 ? 32.838 34.185 14.763 1.000 29.397 244 ALA B C 1
ATOM 4368 O O . ALA B 1 244 ? 31.936 33.639 14.092 1.000 28.109 244 ALA B O 1
ATOM 4370 N N . ARG B 1 245 ? 34.015 34.543 14.257 1.000 27.602 245 ARG B N 1
ATOM 4371 C CA . ARG B 1 245 ? 34.337 34.337 12.821 1.000 30.212 245 ARG B CA 1
ATOM 4372 C C . ARG B 1 245 ? 34.775 32.902 12.531 1.000 30.852 245 ARG B C 1
ATOM 4373 O O . ARG B 1 245 ? 34.904 32.585 11.328 1.000 32.991 245 ARG B O 1
ATOM 4381 N N . ALA B 1 246 ? 35.080 32.083 13.545 1.000 29.977 246 ALA B N 1
ATOM 4382 C CA . ALA B 1 246 ? 35.609 30.715 13.316 1.000 31.280 246 ALA B CA 1
ATOM 4383 C C . ALA B 1 246 ? 34.552 29.875 12.589 1.000 34.098 246 ALA B C 1
ATOM 4384 O O . ALA B 1 246 ? 33.415 29.776 13.088 1.000 31.874 246 ALA B O 1
ATOM 4386 N N . ASP B 1 247 ? 34.923 29.277 11.456 1.000 35.947 247 ASP B N 1
ATOM 4387 C CA . ASP B 1 247 ? 34.036 28.426 10.630 1.000 40.139 247 ASP B CA 1
ATOM 4388 C C . ASP B 1 247 ? 33.835 27.074 11.337 1.000 43.135 247 ASP B C 1
ATOM 4389 O O . ASP B 1 247 ? 32.677 26.714 11.604 1.000 44.993 247 ASP B O 1
ATOM 4394 N N . ASP B 1 248 ? 34.920 26.366 11.655 1.000 40.109 248 ASP B N 1
ATOM 4395 C CA . ASP B 1 248 ? 34.856 24.947 12.101 1.000 39.460 248 ASP B CA 1
ATOM 4396 C C . ASP B 1 248 ? 35.076 24.889 13.613 1.000 37.504 248 ASP B C 1
ATOM 4397 O O . ASP B 1 248 ? 36.207 25.114 14.085 1.000 35.821 248 ASP B O 1
ATOM 4402 N N . LEU B 1 249 ? 34.000 24.646 14.362 1.000 32.505 249 LEU B N 1
ATOM 4403 C CA . LEU B 1 249 ? 34.062 24.579 15.838 1.000 32.252 249 LEU B CA 1
ATOM 4404 C C . LEU B 1 249 ? 34.166 23.125 16.337 1.000 31.753 249 LEU B C 1
ATOM 4405 O O . LEU B 1 249 ? 34.185 22.957 17.555 1.000 33.306 249 LEU B O 1
ATOM 4410 N N . ALA B 1 250 ? 34.189 22.117 15.463 1.000 32.618 250 ALA B N 1
ATOM 4411 C CA . ALA B 1 250 ? 34.254 20.683 15.854 1.000 34.331 250 ALA B CA 1
ATOM 4412 C C . ALA B 1 250 ? 35.506 20.435 16.709 1.000 36.338 250 ALA B C 1
ATOM 4413 O O . ALA B 1 250 ? 36.582 21.045 16.429 1.000 36.781 250 ALA B O 1
ATOM 4415 N N . GLY B 1 251 ? 35.358 19.622 17.757 1.000 34.894 251 GLY B N 1
ATOM 4416 C CA . GLY B 1 251 ? 36.478 19.125 18.572 1.000 36.977 251 GLY B CA 1
ATOM 4417 C C . GLY B 1 251 ? 36.932 20.144 19.589 1.000 35.010 251 GLY B C 1
ATOM 4418 O O . GLY B 1 251 ? 37.997 19.959 20.187 1.000 36.275 251 GLY B O 1
ATOM 4419 N N . LEU B 1 252 ? 36.147 21.193 19.810 1.000 34.373 252 LEU B N 1
ATOM 4420 C CA . LEU B 1 252 ? 36.434 22.143 20.906 1.000 33.980 252 LEU B CA 1
ATOM 4421 C C . LEU B 1 252 ? 35.980 21.510 22.213 1.000 33.557 252 LEU B C 1
ATOM 4422 O O . LEU B 1 252 ? 35.146 20.604 22.210 1.000 33.951 252 LEU B O 1
ATOM 4427 N N . PRO B 1 253 ? 36.525 21.968 23.356 1.000 33.792 253 PRO B N 1
ATOM 4428 C CA . PRO B 1 253 ? 36.096 21.490 24.664 1.000 35.128 253 PRO B CA 1
ATOM 4429 C C . PRO B 1 253 ? 34.631 21.798 24.935 1.000 35.024 253 PRO B C 1
ATOM 4430 O O . PRO B 1 253 ? 34.125 22.851 24.514 1.000 30.333 253 PRO B O 1
ATOM 4434 N N . PRO B 1 254 ? 33.948 20.893 25.677 1.000 35.364 254 PRO B N 1
ATOM 4435 C CA . PRO B 1 254 ? 32.615 21.167 26.212 1.000 34.801 254 PRO B CA 1
ATOM 4436 C C . PRO B 1 254 ? 32.589 22.571 26.821 1.000 33.141 254 PRO B C 1
ATOM 4437 O O . PRO B 1 254 ? 33.566 23.014 27.427 1.000 31.285 254 PRO B O 1
ATOM 4441 N N . ALA B 1 255 ? 31.474 23.266 26.622 1.000 29.350 255 ALA B N 1
ATOM 4442 C CA . ALA B 1 255 ? 31.355 24.710 26.899 1.000 30.089 255 ALA B CA 1
ATOM 4443 C C . ALA B 1 255 ? 30.151 25.030 27.782 1.000 29.701 255 ALA B C 1
ATOM 4444 O O . ALA B 1 255 ? 29.110 24.330 27.726 1.000 29.265 255 ALA B O 1
ATOM 4446 N N . TYR B 1 256 ? 30.294 26.089 28.565 1.000 29.578 256 TYR B N 1
ATOM 4447 C CA . TYR B 1 256 ? 29.168 26.806 29.188 1.000 31.244 256 TYR B CA 1
ATOM 4448 C C . TYR B 1 256 ? 29.263 28.260 28.749 1.000 32.332 256 TYR B C 1
ATOM 4449 O O . TYR B 1 256 ? 30.365 28.831 28.802 1.000 32.727 256 TYR B O 1
ATOM 4458 N N . VAL B 1 257 ? 28.133 28.828 28.337 1.000 29.223 257 VAL B N 1
ATOM 4459 C CA . VAL B 1 257 ? 28.029 30.262 27.975 1.000 28.938 257 VAL B CA 1
ATOM 4460 C C . VAL B 1 257 ? 26.870 30.888 28.737 1.000 29.868 257 VAL B C 1
ATOM 4461 O O . VAL B 1 257 ? 25.741 30.366 28.661 1.000 28.439 257 VAL B O 1
ATOM 4465 N N . LEU B 1 258 ? 27.162 31.997 29.396 1.000 29.557 258 LEU B N 1
ATOM 4466 C CA . LEU B 1 258 ? 26.213 32.840 30.144 1.000 32.790 258 LEU B CA 1
ATOM 4467 C C . LEU B 1 258 ? 26.181 34.233 29.501 1.000 32.692 258 LEU B C 1
ATOM 4468 O O . LEU B 1 258 ? 27.261 34.778 29.224 1.000 31.624 258 LEU B O 1
ATOM 4473 N N . VAL B 1 259 ? 25.000 34.832 29.375 1.000 29.630 259 VAL B N 1
ATOM 4474 C CA . VAL B 1 259 ? 24.845 36.256 28.983 1.000 29.089 259 VAL B CA 1
ATOM 4475 C C . VAL B 1 259 ? 23.473 36.757 29.428 1.000 28.743 259 VAL B C 1
ATOM 4476 O O . VAL B 1 259 ? 22.549 35.930 29.573 1.000 28.366 259 VAL B O 1
ATOM 4480 N N . GLY B 1 260 ? 23.377 38.049 29.702 1.000 29.359 260 GLY B N 1
ATOM 4481 C CA . GLY B 1 260 ? 22.101 38.732 29.965 1.000 31.418 260 GLY B CA 1
ATOM 4482 C C . GLY B 1 260 ? 21.434 39.190 28.677 1.000 33.974 260 GLY B C 1
ATOM 4483 O O . GLY B 1 260 ? 22.143 39.424 27.697 1.000 30.497 260 GLY B O 1
ATOM 4484 N N . THR B 1 261 ? 20.107 39.358 28.686 1.000 30.154 261 THR B N 1
ATOM 4485 C CA . THR B 1 261 ? 19.355 39.885 27.534 1.000 29.883 261 THR B CA 1
ATOM 4486 C C . THR B 1 261 ? 19.698 41.360 27.290 1.000 30.128 261 THR B C 1
ATOM 4487 O O . THR B 1 261 ? 19.522 41.782 26.139 1.000 31.912 261 THR B O 1
ATOM 4491 N N . ALA B 1 262 ? 20.135 42.113 28.303 1.000 29.205 262 ALA B N 1
ATOM 4492 C CA . ALA B 1 262 ? 20.458 43.559 28.177 1.000 33.512 262 ALA B CA 1
ATOM 4493 C C . ALA B 1 262 ? 21.981 43.730 28.083 1.000 31.671 262 ALA B C 1
ATOM 4494 O O . ALA B 1 262 ? 22.551 44.645 28.682 1.000 34.957 262 ALA B O 1
ATOM 4496 N N . ASP B 1 263 ? 22.625 42.814 27.373 1.000 33.089 263 ASP B N 1
ATOM 4497 C CA . ASP B 1 263 ? 24.088 42.810 27.142 1.000 30.502 263 ASP B CA 1
ATOM 4498 C C . ASP B 1 263 ? 24.289 43.033 25.645 1.000 28.127 263 ASP B C 1
ATOM 4499 O O . ASP B 1 263 ? 23.623 42.366 24.831 1.000 26.710 263 ASP B O 1
ATOM 4504 N N . LEU B 1 264 ? 25.222 43.912 25.300 1.000 29.966 264 LEU B N 1
ATOM 4505 C CA . LEU B 1 264 ? 25.701 44.126 23.914 1.000 29.564 264 LEU B CA 1
ATOM 4506 C C . LEU B 1 264 ? 25.999 42.783 23.249 1.000 27.223 264 LEU B C 1
ATOM 4507 O O . LEU B 1 264 ? 25.783 42.634 22.028 1.000 28.312 264 LEU B O 1
ATOM 4512 N N . PHE B 1 265 ? 26.497 41.820 24.020 1.000 26.663 265 PHE B N 1
ATOM 4513 C CA . PHE B 1 265 ? 27.003 40.531 23.485 1.000 26.281 265 PHE B CA 1
ATOM 4514 C C . PHE B 1 265 ? 25.913 39.459 23.435 1.000 27.330 265 PHE B C 1
ATOM 4515 O O . PHE B 1 265 ? 26.218 38.334 23.007 1.000 27.468 265 PHE B O 1
ATOM 4523 N N . ARG B 1 266 ? 24.681 39.778 23.839 1.000 28.516 266 ARG B N 1
ATOM 4524 C CA . ARG B 1 266 ? 23.580 38.777 23.858 1.000 27.278 266 ARG B CA 1
ATOM 4525 C C . ARG B 1 266 ? 23.611 37.965 22.569 1.000 30.027 266 ARG B C 1
ATOM 4526 O O . ARG B 1 266 ? 23.711 36.721 22.642 1.000 28.262 266 ARG B O 1
ATOM 4534 N N . ASP B 1 267 ? 23.538 38.634 21.412 1.000 28.935 267 ASP B N 1
ATOM 4535 C CA . ASP B 1 267 ? 23.314 37.928 20.127 1.000 26.970 267 ASP B CA 1
ATOM 4536 C C . ASP B 1 267 ? 24.575 37.170 19.682 1.000 27.604 267 ASP B C 1
ATOM 4537 O O . ASP B 1 267 ? 24.441 36.027 19.185 1.000 27.085 267 ASP B O 1
ATOM 4542 N N . GLU B 1 268 ? 25.771 37.728 19.839 1.000 28.565 268 GLU B N 1
ATOM 4543 C CA . GLU B 1 268 ? 26.994 36.990 19.423 1.000 25.808 268 GLU B CA 1
ATOM 4544 C C . GLU B 1 268 ? 27.170 35.771 20.333 1.000 24.646 268 GLU B C 1
ATOM 4545 O O . GLU B 1 268 ? 27.666 34.761 19.851 1.000 26.295 268 GLU B O 1
ATOM 4551 N N . ASP B 1 269 ? 26.826 35.890 21.617 1.000 26.992 269 ASP B N 1
ATOM 4552 C CA . ASP B 1 269 ? 27.051 34.803 22.608 1.000 26.413 269 ASP B CA 1
ATOM 4553 C C . ASP B 1 269 ? 26.072 33.678 22.312 1.000 26.976 269 ASP B C 1
ATOM 4554 O O . ASP B 1 269 ? 26.472 32.493 22.331 1.000 26.090 269 ASP B O 1
ATOM 4559 N N . ILE B 1 270 ? 24.822 34.031 22.020 1.000 27.838 270 ILE B N 1
ATOM 4560 C CA . ILE B 1 270 ? 23.815 33.008 21.637 1.000 26.774 270 ILE B CA 1
ATOM 4561 C C . ILE B 1 270 ? 24.281 32.312 20.359 1.000 26.788 270 ILE B C 1
ATOM 4562 O O . ILE B 1 270 ? 24.176 31.082 20.302 1.000 27.560 270 ILE B O 1
ATOM 4567 N N . ALA B 1 271 ? 24.720 33.051 19.347 1.000 28.097 271 ALA B N 1
ATOM 4568 C CA . ALA B 1 271 ? 25.090 32.479 18.028 1.000 28.426 271 ALA B CA 1
ATOM 4569 C C . ALA B 1 271 ? 26.287 31.536 18.209 1.000 26.964 271 ALA B C 1
ATOM 4570 O O . ALA B 1 271 ? 26.289 30.454 17.616 1.000 26.624 271 ALA B O 1
ATOM 4572 N N . TYR B 1 272 ? 27.262 31.917 19.019 1.000 28.074 272 TYR B N 1
ATOM 4573 C CA . TYR B 1 272 ? 28.486 31.097 19.228 1.000 27.239 272 TYR B CA 1
ATOM 4574 C C . TYR B 1 272 ? 28.108 29.779 19.915 1.000 26.340 272 TYR B C 1
ATOM 4575 O O . TYR B 1 272 ? 28.562 28.704 19.484 1.000 27.746 272 TYR B O 1
ATOM 4584 N N . ALA B 1 273 ? 27.319 29.860 20.988 1.000 29.343 273 ALA B N 1
ATOM 4585 C CA . ALA B 1 273 ? 26.834 28.671 21.729 1.000 27.556 273 ALA B CA 1
ATOM 4586 C C . ALA B 1 273 ? 26.042 27.773 20.777 1.000 29.205 273 ALA B C 1
ATOM 4587 O O . ALA B 1 273 ? 26.269 26.546 20.768 1.000 28.477 273 ALA B O 1
ATOM 4589 N N . GLN B 1 274 ? 25.144 28.345 19.973 1.000 27.332 274 GLN B N 1
ATOM 4590 C CA . GLN B 1 274 ? 24.320 27.522 19.066 1.000 27.757 274 GLN B CA 1
ATOM 4591 C C . GLN B 1 274 ? 25.224 26.867 18.007 1.000 29.655 274 GLN B C 1
ATOM 4592 O O . GLN B 1 274 ? 24.976 25.710 17.627 1.000 27.587 274 GLN B O 1
ATOM 4598 N N . ARG B 1 275 ? 26.230 27.579 17.506 1.000 28.326 275 ARG B N 1
ATOM 4599 C CA . ARG B 1 275 ? 27.143 27.004 16.488 1.000 29.813 275 ARG B CA 1
ATOM 4600 C C . ARG B 1 275 ? 28.000 25.903 17.129 1.000 27.511 275 ARG B C 1
ATOM 4601 O O . ARG B 1 275 ? 28.227 24.879 16.475 1.000 27.807 275 ARG B O 1
ATOM 4609 N N . LEU B 1 276 ? 28.407 26.063 18.382 1.000 29.175 276 LEU B N 1
ATOM 4610 C CA . LEU B 1 276 ? 29.121 24.976 19.101 1.000 29.424 276 LEU B CA 1
ATOM 4611 C C . LEU B 1 276 ? 28.235 23.723 19.094 1.000 30.144 276 LEU B C 1
ATOM 4612 O O . LEU B 1 276 ? 28.736 22.618 18.772 1.000 29.693 276 LEU B O 1
ATOM 4617 N N . MET B 1 277 ? 26.961 23.886 19.436 1.000 29.374 277 MET B N 1
ATOM 4618 C CA . MET B 1 277 ? 25.985 22.770 19.524 1.000 30.034 277 MET B CA 1
ATOM 4619 C C . MET B 1 277 ? 25.851 22.133 18.157 1.000 28.588 277 MET B C 1
ATOM 4620 O O . MET B 1 277 ? 25.837 20.917 18.099 1.000 29.483 277 MET B O 1
ATOM 4625 N N . GLN B 1 278 ? 25.790 22.934 17.101 1.000 27.229 278 GLN B N 1
ATOM 4626 C CA . GLN B 1 278 ? 25.578 22.394 15.734 1.000 29.284 278 GLN B CA 1
ATOM 4627 C C . GLN B 1 278 ? 26.844 21.705 15.227 1.000 30.378 278 GLN B C 1
ATOM 4628 O O . GLN B 1 278 ? 26.706 20.890 14.310 1.000 31.446 278 GLN B O 1
ATOM 4634 N N . ALA B 1 279 ? 28.006 21.972 15.822 1.000 32.399 279 ALA B N 1
ATOM 4635 C CA . ALA B 1 279 ? 29.275 21.274 15.500 1.000 31.581 279 ALA B CA 1
ATOM 4636 C C . ALA B 1 279 ? 29.478 20.053 16.413 1.000 34.829 279 ALA B C 1
ATOM 4637 O O . ALA B 1 279 ? 30.581 19.506 16.380 1.000 35.031 279 ALA B O 1
ATOM 4639 N N . GLY B 1 280 ? 28.495 19.691 17.252 1.000 33.599 280 GLY B N 1
ATOM 4640 C CA . GLY B 1 280 ? 28.536 18.494 18.117 1.000 32.958 280 GLY B CA 1
ATOM 4641 C C . GLY B 1 280 ? 29.350 18.720 19.386 1.000 34.200 280 GLY B C 1
ATOM 4642 O O . GLY B 1 280 ? 29.680 17.755 20.050 1.000 35.779 280 GLY B O 1
ATOM 4643 N N . VAL B 1 281 ? 29.663 19.963 19.737 1.000 32.593 281 VAL B N 1
ATOM 4644 C CA . VAL B 1 281 ? 30.354 20.292 21.010 1.000 31.364 281 VAL B CA 1
ATOM 4645 C C . VAL B 1 281 ? 29.311 20.381 22.125 1.000 33.072 281 VAL B C 1
ATOM 4646 O O . VAL B 1 281 ? 28.384 21.175 22.017 1.000 33.793 281 VAL B O 1
ATOM 4650 N N . PRO B 1 282 ? 29.422 19.570 23.208 1.000 34.526 282 PRO B N 1
ATOM 4651 C CA . PRO B 1 282 ? 28.497 19.644 24.340 1.000 38.173 282 PRO B CA 1
ATOM 4652 C C . PRO B 1 282 ? 28.540 21.052 24.935 1.000 34.981 282 PRO B C 1
ATOM 4653 O O . PRO B 1 282 ? 29.604 21.495 25.318 1.000 34.575 282 PRO B O 1
ATOM 4657 N N . THR B 1 283 ? 27.399 21.738 24.960 1.000 31.978 283 THR B N 1
ATOM 4658 C CA . THR B 1 283 ? 27.342 23.172 25.320 1.000 32.401 283 THR B CA 1
ATOM 4659 C C . THR B 1 283 ? 26.070 23.440 26.102 1.000 31.732 283 THR B C 1
ATOM 4660 O O . THR B 1 283 ? 24.986 23.015 25.637 1.000 32.541 283 THR B O 1
ATOM 4664 N N . GLU B 1 284 ? 26.226 24.114 27.232 1.000 28.322 284 GLU B N 1
ATOM 4665 C CA . GLU B 1 284 ? 25.123 24.693 28.016 1.000 29.395 284 GLU B CA 1
ATOM 4666 C C . GLU B 1 284 ? 25.124 26.196 27.747 1.000 29.877 284 GLU B C 1
ATOM 4667 O O . GLU B 1 284 ? 26.198 26.823 27.817 1.000 28.960 284 GLU B O 1
ATOM 4673 N N . LEU B 1 285 ? 23.945 26.739 27.459 1.000 28.124 285 LEU B N 1
ATOM 4674 C CA . LEU B 1 285 ? 23.747 28.181 27.225 1.000 27.881 285 LEU B CA 1
ATOM 4675 C C . LEU B 1 285 ? 22.682 28.661 28.202 1.000 28.736 285 LEU B C 1
ATOM 4676 O O . LEU B 1 285 ? 21.610 28.018 28.266 1.000 28.828 285 LEU B O 1
ATOM 4681 N N . HIS B 1 286 ? 22.986 29.696 28.974 1.000 28.592 286 HIS B N 1
ATOM 4682 C CA . HIS B 1 286 ? 22.002 30.312 29.877 1.000 29.103 286 HIS B CA 1
ATOM 4683 C C . HIS B 1 286 ? 21.969 31.802 29.590 1.000 30.177 286 HIS B C 1
ATOM 4684 O O . HIS B 1 286 ? 22.980 32.503 29.886 1.000 28.623 286 HIS B O 1
ATOM 4691 N N . VAL B 1 287 ? 20.839 32.259 29.044 1.000 28.547 287 VAL B N 1
ATOM 4692 C CA . VAL B 1 287 ? 20.535 33.703 28.876 1.000 29.170 287 VAL B CA 1
ATOM 4693 C C . VAL B 1 287 ? 19.616 34.112 30.018 1.000 31.109 287 VAL B C 1
ATOM 4694 O O . VAL B 1 287 ? 18.519 33.519 30.145 1.000 28.985 287 VAL B O 1
ATOM 4698 N N . PHE B 1 288 ? 20.056 35.093 30.803 1.000 29.270 288 PHE B N 1
ATOM 4699 C CA . PHE B 1 288 ? 19.323 35.617 31.977 1.000 29.800 288 PHE B CA 1
ATOM 4700 C C . PHE B 1 288 ? 18.530 36.856 31.561 1.000 30.951 288 PHE B C 1
ATOM 4701 O O . PHE B 1 288 ? 19.068 37.778 30.902 1.000 30.410 288 PHE B O 1
ATOM 4709 N N . ALA B 1 289 ? 17.267 36.886 31.981 1.000 29.590 289 ALA B N 1
ATOM 4710 C CA . ALA B 1 289 ? 16.270 37.896 31.589 1.000 32.092 289 ALA B CA 1
ATOM 4711 C C . ALA B 1 289 ? 16.604 39.212 32.293 1.000 33.674 289 ALA B C 1
ATOM 4712 O O . ALA B 1 289 ? 16.772 39.202 33.532 1.000 35.197 289 ALA B O 1
ATOM 4714 N N . GLY B 1 290 ? 16.696 40.303 31.530 1.000 31.336 290 GLY B N 1
ATOM 4715 C CA . GLY B 1 290 ? 16.851 41.668 32.070 1.000 33.310 290 GLY B CA 1
ATOM 4716 C C . GLY B 1 290 ? 18.209 41.891 32.722 1.000 33.498 290 GLY B C 1
ATOM 4717 O O . GLY B 1 290 ? 18.338 42.836 33.511 1.000 30.929 290 GLY B O 1
ATOM 4718 N N . ALA B 1 291 ? 19.211 41.084 32.383 1.000 32.692 291 ALA B N 1
ATOM 4719 C CA . ALA B 1 291 ? 20.553 41.166 33.003 1.000 31.581 291 ALA B CA 1
ATOM 4720 C C . ALA B 1 291 ? 21.507 41.959 32.093 1.000 34.837 291 ALA B C 1
ATOM 4721 O O . ALA B 1 291 ? 21.578 41.704 30.857 1.000 32.223 291 ALA B O 1
ATOM 4723 N N . PHE B 1 292 ? 22.203 42.917 32.699 1.000 34.636 292 PHE B N 1
ATOM 4724 C CA . PHE B 1 292 ? 23.203 43.791 32.048 1.000 33.214 292 PHE B CA 1
ATOM 4725 C C . PHE B 1 292 ? 24.586 43.140 32.126 1.000 32.010 292 PHE B C 1
ATOM 4726 O O . PHE B 1 292 ? 24.772 42.127 32.840 1.000 31.662 292 PHE B O 1
ATOM 4734 N N . HIS B 1 293 ? 25.542 43.724 31.403 1.000 31.295 293 HIS B N 1
ATOM 4735 C CA . HIS B 1 293 ? 26.951 43.267 31.316 1.000 31.480 293 HIS B CA 1
ATOM 4736 C C . HIS B 1 293 ? 27.622 43.421 32.680 1.000 33.801 293 HIS B C 1
ATOM 4737 O O . HIS B 1 293 ? 27.741 44.556 33.155 1.000 35.459 293 HIS B O 1
ATOM 4744 N N . GLY B 1 294 ? 28.077 42.317 33.257 1.000 32.912 294 GLY B N 1
ATOM 4745 C CA . GLY B 1 294 ? 28.757 42.308 34.558 1.000 35.167 294 GLY B CA 1
ATOM 4746 C C . GLY B 1 294 ? 27.775 42.268 35.720 1.000 37.962 294 GLY B C 1
ATOM 4747 O O . GLY B 1 294 ? 28.215 42.547 36.854 1.000 38.757 294 GLY B O 1
ATOM 4748 N N . PHE B 1 295 ? 26.511 41.899 35.480 1.000 34.627 295 PHE B N 1
ATOM 4749 C CA . PHE B 1 295 ? 25.445 41.861 36.521 1.000 35.265 295 PHE B CA 1
ATOM 4750 C C . PHE B 1 295 ? 25.898 41.010 37.717 1.000 37.009 295 PHE B C 1
ATOM 4751 O O . PHE B 1 295 ? 25.598 41.373 38.868 1.000 40.549 295 PHE B O 1
ATOM 4759 N N . ASP B 1 296 ? 26.594 39.913 37.441 1.000 37.671 296 ASP B N 1
ATOM 4760 C CA . ASP B 1 296 ? 26.984 38.880 38.431 1.000 41.761 296 ASP B CA 1
ATOM 4761 C C . ASP B 1 296 ? 27.970 39.482 39.452 1.000 47.613 296 ASP B C 1
ATOM 4762 O O . ASP B 1 296 ? 27.934 39.037 40.628 1.000 45.715 296 ASP B O 1
ATOM 4767 N N . VAL B 1 297 ? 28.810 40.446 39.042 1.000 42.186 297 VAL B N 1
ATOM 4768 C CA . VAL B 1 297 ? 29.867 41.025 39.920 1.000 43.481 297 VAL B CA 1
ATOM 4769 C C . VAL B 1 297 ? 29.452 42.434 40.365 1.000 41.610 297 VAL B C 1
ATOM 4770 O O . VAL B 1 297 ? 29.819 42.806 41.481 1.000 42.626 297 VAL B O 1
ATOM 4774 N N . PHE B 1 298 ? 28.671 43.182 39.587 1.000 40.892 298 PHE B N 1
ATOM 4775 C CA . PHE B 1 298 ? 28.239 44.551 39.975 1.000 42.370 298 PHE B CA 1
ATOM 4776 C C . PHE B 1 298 ? 26.996 44.501 40.874 1.000 45.529 298 PHE B C 1
ATOM 4777 O O . PHE B 1 298 ? 26.698 45.506 41.518 1.000 45.185 298 PHE B O 1
ATOM 4785 N N . ALA B 1 299 ? 26.255 43.393 40.906 1.000 44.609 299 ALA B N 1
ATOM 4786 C CA . ALA B 1 299 ? 24.976 43.309 41.657 1.000 41.172 299 ALA B CA 1
ATOM 4787 C C . ALA B 1 299 ? 24.830 41.905 42.219 1.000 40.186 299 ALA B C 1
ATOM 4788 O O . ALA B 1 299 ? 23.852 41.210 41.945 1.000 42.384 299 ALA B O 1
ATOM 4790 N N . PRO B 1 300 ? 25.812 41.458 43.037 1.000 43.059 300 PRO B N 1
ATOM 4791 C CA . PRO B 1 300 ? 25.912 40.054 43.433 1.000 43.716 300 PRO B CA 1
ATOM 4792 C C . PRO B 1 300 ? 24.781 39.577 44.366 1.000 43.429 300 PRO B C 1
ATOM 4793 O O . PRO B 1 300 ? 24.587 38.373 44.429 1.000 43.419 300 PRO B O 1
ATOM 4797 N N . THR B 1 301 ? 24.016 40.497 44.968 1.000 42.707 301 THR B N 1
ATOM 4798 C CA . THR B 1 301 ? 22.929 40.165 45.928 1.000 47.096 301 THR B CA 1
ATOM 4799 C C . THR B 1 301 ? 21.598 39.975 45.197 1.000 45.595 301 THR B C 1
ATOM 4800 O O . THR B 1 301 ? 20.723 39.315 45.779 1.000 46.271 301 THR B O 1
ATOM 4804 N N . ALA B 1 302 ? 21.452 40.481 43.969 1.000 44.665 302 ALA B N 1
ATOM 4805 C CA . ALA B 1 302 ? 20.249 40.259 43.124 1.000 41.597 302 ALA B CA 1
ATOM 4806 C C . ALA B 1 302 ? 19.961 38.755 43.007 1.000 40.117 302 ALA B C 1
ATOM 4807 O O . ALA B 1 302 ? 20.907 37.915 42.938 1.000 39.759 302 ALA B O 1
ATOM 4809 N N . TRP B 1 303 ? 18.678 38.409 43.041 1.000 40.812 303 TRP B N 1
ATOM 4810 C CA . TRP B 1 303 ? 18.206 37.014 42.868 1.000 40.082 303 TRP B CA 1
ATOM 4811 C C . TRP B 1 303 ? 18.841 36.428 41.602 1.000 37.073 303 TRP B C 1
ATOM 4812 O O . TRP B 1 303 ? 19.414 35.329 41.669 1.000 38.255 303 TRP B O 1
ATOM 4823 N N . VAL B 1 304 ? 18.791 37.140 40.481 1.000 38.852 304 VAL B N 1
ATOM 4824 C CA . VAL B 1 304 ? 19.314 36.591 39.187 1.000 39.071 304 VAL B CA 1
ATOM 4825 C C . VAL B 1 304 ? 20.842 36.408 39.272 1.000 33.626 304 VAL B C 1
ATOM 4826 O O . VAL B 1 304 ? 21.341 35.383 38.807 1.000 36.731 304 VAL B O 1
ATOM 4830 N N . SER B 1 305 ? 21.574 37.326 39.906 1.000 37.429 305 SER B N 1
ATOM 4831 C CA . SER B 1 305 ? 23.051 37.220 40.058 1.000 36.786 305 SER B CA 1
ATOM 4832 C C . SER B 1 305 ? 23.416 35.994 40.901 1.000 38.387 305 SER B C 1
ATOM 4833 O O . SER B 1 305 ? 24.347 35.232 40.525 1.000 36.431 305 SER B O 1
ATOM 4836 N N . GLN B 1 306 ? 22.667 35.754 41.976 1.000 38.795 306 GLN B N 1
ATOM 4837 C CA . GLN B 1 306 ? 22.910 34.587 42.865 1.000 37.750 306 GLN B CA 1
ATOM 4838 C C . GLN B 1 306 ? 22.704 33.303 42.072 1.000 38.123 306 GLN B C 1
ATOM 4839 O O . GLN B 1 306 ? 23.509 32.370 42.240 1.000 39.303 306 GLN B O 1
ATOM 4845 N N . ARG B 1 307 ? 21.651 33.250 41.247 1.000 37.061 307 ARG B N 1
ATOM 4846 C CA . ARG B 1 307 ? 21.390 32.086 40.365 1.000 36.289 307 ARG B CA 1
ATOM 4847 C C . ARG B 1 307 ? 22.591 31.889 39.431 1.000 32.499 307 ARG B C 1
ATOM 4848 O O . ARG B 1 307 ? 23.051 30.742 39.298 1.000 34.857 307 ARG B O 1
ATOM 4856 N N . ALA B 1 308 ? 23.096 32.961 38.822 1.000 34.489 308 ALA B N 1
ATOM 4857 C CA . ALA B 1 308 ? 24.218 32.889 37.849 1.000 34.405 308 ALA B CA 1
ATOM 4858 C C . ALA B 1 308 ? 25.479 32.348 38.550 1.000 33.805 308 ALA B C 1
ATOM 4859 O O . ALA B 1 308 ? 26.090 31.365 38.056 1.000 37.382 308 ALA B O 1
ATOM 4861 N N . ASN B 1 309 ? 25.837 32.944 39.686 1.000 37.136 309 ASN B N 1
ATOM 4862 C CA . ASN B 1 309 ? 27.066 32.603 40.454 1.000 37.660 309 ASN B CA 1
ATOM 4863 C C . ASN 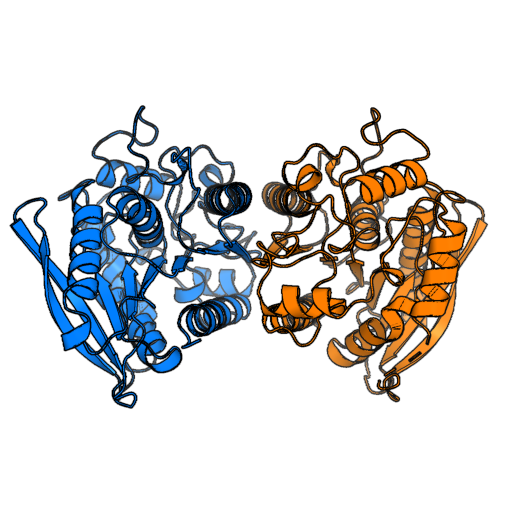B 1 309 ? 26.958 31.171 40.984 1.000 38.987 309 ASN B C 1
ATOM 4864 O O . ASN B 1 309 ? 27.942 30.434 40.870 1.000 36.197 309 ASN B O 1
ATOM 4869 N N . ALA B 1 310 ? 25.789 30.756 41.486 1.000 38.535 310 ALA B N 1
ATOM 4870 C CA . ALA B 1 310 ? 25.578 29.366 41.958 1.000 37.139 310 ALA B CA 1
ATOM 4871 C C . ALA B 1 310 ? 25.745 28.409 40.782 1.000 36.533 310 ALA B C 1
ATOM 4872 O O . ALA B 1 310 ? 26.315 27.332 40.943 1.000 35.367 310 ALA B O 1
ATOM 4874 N N . GLU B 1 311 ? 25.243 28.776 39.606 1.000 35.041 311 GLU B N 1
ATOM 4875 C CA . GLU B 1 311 ? 25.292 27.866 38.443 1.000 31.880 311 GLU B CA 1
ATOM 4876 C C . GLU B 1 311 ? 26.738 27.741 37.932 1.000 30.160 311 GLU B C 1
ATOM 4877 O O . GLU B 1 311 ? 27.147 26.649 37.596 1.000 31.678 311 GLU B O 1
ATOM 4883 N N . VAL B 1 312 ? 27.466 28.834 37.805 1.000 32.301 312 VAL B N 1
ATOM 4884 C CA . VAL B 1 312 ? 28.881 28.768 37.334 1.000 35.679 312 VAL B CA 1
ATOM 4885 C C . VAL B 1 312 ? 29.666 27.799 38.248 1.000 33.873 312 VAL B C 1
ATOM 4886 O O . VAL B 1 312 ? 30.376 26.910 37.728 1.000 32.586 312 VAL B O 1
ATOM 4890 N N . LEU B 1 313 ? 29.495 27.915 39.564 1.000 36.545 313 LEU B N 1
ATOM 4891 C CA . LEU B 1 313 ? 30.165 27.009 40.541 1.000 35.566 313 LEU B CA 1
ATOM 4892 C C . LEU B 1 313 ? 29.734 25.560 40.290 1.000 36.746 313 LEU B C 1
ATOM 4893 O O . LEU B 1 313 ? 30.613 24.671 40.185 1.000 36.438 313 LEU B O 1
ATOM 4898 N N . ALA B 1 314 ? 28.430 25.312 40.124 1.000 37.783 314 ALA B N 1
ATOM 4899 C CA . ALA B 1 314 ? 27.888 23.939 39.988 1.000 36.902 314 ALA B CA 1
ATOM 4900 C C . ALA B 1 314 ? 28.416 23.293 38.704 1.000 36.394 314 ALA B C 1
ATOM 4901 O O . ALA B 1 314 ? 28.739 22.077 38.721 1.000 33.819 314 ALA B O 1
ATOM 4903 N N . VAL B 1 315 ? 28.524 24.049 37.606 1.000 34.835 315 VAL B N 1
ATOM 4904 C CA . VAL B 1 315 ? 28.952 23.421 36.325 1.000 33.349 315 VAL B CA 1
ATOM 4905 C C . VAL B 1 315 ? 30.464 23.168 36.387 1.000 30.197 315 VAL B C 1
ATOM 4906 O O . VAL B 1 315 ? 30.905 22.170 35.804 1.000 33.683 315 VAL B O 1
ATOM 4910 N N . LEU B 1 316 ? 31.224 24.044 37.030 1.000 33.389 316 LEU B N 1
ATOM 4911 C CA . LEU B 1 316 ? 32.705 23.859 37.194 1.000 35.362 316 LEU B CA 1
ATOM 4912 C C . LEU B 1 316 ? 32.969 22.661 38.123 1.000 37.400 316 LEU B C 1
ATOM 4913 O O . LEU B 1 316 ? 33.846 21.866 37.803 1.000 38.845 316 LEU B O 1
ATOM 4918 N N . GLN B 1 317 ? 32.203 22.518 39.211 1.000 38.023 317 GLN B N 1
ATOM 4919 C CA . GLN B 1 317 ? 32.306 21.344 40.123 1.000 38.711 317 GLN B CA 1
ATOM 4920 C C . GLN B 1 317 ? 32.111 20.063 39.330 1.000 38.862 317 GLN B C 1
ATOM 4921 O O . GLN B 1 317 ? 32.957 19.148 39.446 1.000 40.194 317 GLN B O 1
ATOM 4927 N N . ARG B 1 318 ? 31.054 20.016 38.520 1.000 38.690 318 ARG B N 1
ATOM 4928 C CA . ARG B 1 318 ? 30.689 18.816 37.729 1.000 37.210 318 ARG B CA 1
ATOM 4929 C C . ARG B 1 318 ? 31.760 18.548 36.669 1.000 41.088 318 ARG B C 1
ATOM 4930 O O . ARG B 1 318 ? 32.132 17.369 36.485 1.000 39.730 318 ARG B O 1
ATOM 4938 N N . ALA B 1 319 ? 32.212 19.581 35.953 1.000 38.435 319 ALA B N 1
ATOM 4939 C CA . ALA B 1 319 ? 33.168 19.416 34.832 1.000 37.078 319 ALA B CA 1
ATOM 4940 C C . ALA B 1 319 ? 34.535 18.952 35.363 1.000 34.605 319 ALA B C 1
ATOM 4941 O O . ALA B 1 319 ? 35.220 18.261 34.627 1.000 36.086 319 ALA B O 1
ATOM 4943 N N . LEU B 1 320 ? 34.948 19.414 36.540 1.000 36.832 320 LEU B N 1
ATOM 4944 C CA . LEU B 1 320 ? 36.342 19.226 37.029 1.000 38.212 320 LEU B CA 1
ATOM 4945 C C . LEU B 1 320 ? 36.423 18.103 38.068 1.000 44.452 320 LEU B C 1
ATOM 4946 O O . LEU B 1 320 ? 37.545 17.865 38.555 1.000 43.415 320 LEU B O 1
ATOM 4951 N N . LYS B 1 321 ? 35.297 17.435 38.329 1.000 49.847 321 LYS B N 1
ATOM 4952 C CA . LYS B 1 321 ? 35.110 16.322 39.302 1.000 58.791 321 LYS B CA 1
ATOM 4953 C C . LYS B 1 321 ? 35.904 15.098 38.838 1.000 54.314 321 LYS B C 1
ATOM 4954 O O . LYS B 1 321 ? 35.903 14.813 37.637 1.000 49.572 321 LYS B O 1
ATOM 4960 N N . LEU B 1 322 ? 36.524 14.359 39.759 1.000 64.316 322 LEU B N 1
ATOM 4961 C CA . LEU B 1 322 ? 37.238 13.100 39.409 1.000 69.558 322 LEU B CA 1
ATOM 4962 C C . LEU B 1 322 ? 36.197 12.066 38.956 1.000 70.130 322 LEU B C 1
ATOM 4963 O O . LEU B 1 322 ? 35.070 12.115 39.488 1.000 66.112 322 LEU B O 1
ATOM 4968 N N . ALA B 1 323 ? 36.541 11.220 37.973 1.000 75.358 323 ALA B N 1
ATOM 4969 C CA . ALA B 1 323 ? 35.676 10.142 37.424 1.000 81.359 323 ALA B CA 1
ATOM 4970 C C . ALA B 1 323 ? 35.544 9.004 38.446 1.000 85.659 323 ALA B C 1
ATOM 4971 O O . ALA B 1 323 ? 34.582 8.918 39.219 1.000 85.211 323 ALA B O 1
#

Solvent-accessible surface area: 24328 Å² total; per-residue (Å²): 128,32,17,80,99,12,25,110,72,0,4,50,22,5,151,149,35,55,140,113,62,10,14,26,2,186,72,34,65,58,0,60,153,53,20,100,73,5,51,109,39,42,50,74,152,62,88,123,71,32,124,40,11,55,44,71,70,79,95,0,87,5,115,95,71,64,53,109,5,56,0,37,11,0,82,6,63,137,53,141,37,101,3,9,0,0,0,19,0,0,6,13,3,2,0,4,16,27,0,56,49,16,18,38,58,0,0,90,24,0,66,117,14,50,0,0,0,0,0,0,44,4,52,35,0,68,102,71,51,40,49,9,0,1,20,1,0,10,4,0,0,94,15,0,10,109,102,0,131,135,13,33,10,34,82,136,25,0,0,0,0,0,16,10,0,0,0,2,2,0,0,0,0,1,3,11,3,72,77,102,67,92,12,91,22,94,16,0,0,0,6,9,0,0,0,5,0,83,4,112,23,70,0,1,127,71,2,97,35,53,106,6,11,9,3,44,87,16,1,40,37,0,0,94,14,2,17,58,101,98,17,39,18,96,129,6,49,50,53,2,0,0,17,56,6,136,87,2,45,65,8,13,38,2,0,0,1,0,0,13,3,2,1,0,4,3,5,0,0,46,4,0,30,75,0,10,72,36,57,6,66,0,11,0,1,0,0,28,5,0,0,13,5,0,20,44,31,7,50,121,7,66,3,0,103,39,0,61,64,17,20,20,32,7,1,66,73,8,2,124,130,150,128,32,18,80,111,14,24,110,72,0,4,43,30,6,140,136,44,54,137,124,104,24,34,54,4,198,62,29,57,81,0,50,139,62,30,99,127,82,86,167,145,136,74,30,125,34,12,47,46,66,73,71,99,0,86,6,116,95,72,63,54,107,6,54,0,32,8,0,79,4,73,124,62,120,56,88,10,8,0,0,0,21,0,0,7,20,3,2,0,2,15,25,0,67,65,17,18,51,61,0,0,49,26,0,64,123,14,45,0,0,0,0,0,0,43,4,52,34,0,66,102,69,49,38,52,8,1,1,22,1,0,9,5,0,0,101,20,0,5,124,89,6,166,112,18,31,9,30,100,136,24,1,0,0,0,0,16,11,0,0,0,2,2,0,0,0,0,1,3,11,3,72,76,101,68,79,11,69,24,97,18,0,1,0,7,8,0,0,0,8,0,83,5,111,24,69,0,0,122,62,2,97,35,52,97,4,15,10,2,43,88,29,0,45,50,0,0,95,14,2,16,58,100,102,24,37,16,96,129,6,50,51,51,2,0,0,17,56,4,131,88,3,45,65,8,11,40,2,0,1,1,0,0,15,8,2,1,0,4,4,5,0,0,44,2,0,29,72,0,8,72,36,60,5,67,0,12,0,1,0,0,27,4,0,0,14,4,0,15,66,98,5,72,117,5,66,4,0,103,36,0,60,63,19,19,38,29,6,0,66,68,7,2,121,119,150

Organism: Thermomicrobium roseum (strain ATCC 27502 / DSM 5159 / P-2) (NCBI:txid309801)

Foldseek 3Di:
DLLVQADPLLSVLLVPDDPCLFADLVPLVVNQVSVVSVLCVLVVVDDPQDPQWDWDWDWFAQPVPRDTWIKIKTARNVDPAAFFEEEEEEDDLLRYDAQVSCSRVQNCCCNQLPGIYIYTGFDGFLVDAPPRRLSSSLRSQLRCLVCRVVVNYDLLQYEYEYAACRLLSQLLNLVVCQVVVDGDHQEYERELYLAALQLPDPLLQQAQDSSLRDHNVSNQSSLCGRQVHGRNDPPRDCSSRVLPPDALAPGHAYEYEEEPNESSVVSRVSSQVVCVVNVRHYHYYYQGNAGRCSLSSSVPDPSNVVVSVVSSVVSSVSRPDD/DLLVQADVLLSVLLVPDDPQLFADVPPLVCSAVSPVVVQPVDFDPQWDWDWDWFAQPVPRDTWIKIKTARNPDDAFFQEEEEEEDDLLRHDAQVSCRRVQNVLCNQLPGIYIYTGFDGWLVDAPPRRLSSSLRSQLRCLVCVVVVRHDLLRYEYEYAACSLLSQLLNLVVCQVVVRGDHAEYERELYLAALQLPDPLSQQAQDSSLRDHNVSNQVSLCGRHVHGRNDPPRDCSSHVLPPDALAPGHAYEYEEEPNESSVVSRVSNQVVCVVNVRHYHYYYHGNAGRCSLPSSVPDPSNVVVSVVSSVVSSVSNPDD

Secondary structure (DSSP, 8-state):
-TTTTS-HHHHHHHHTS-GGGS--TTSHHHHHHHHHHHHHHHHHTSPPPPTTEEEEEEEEEETTTTEEEEEEEEEETT--SPEEEEEEE--STTTS--GGGGHHHHHHHHHHTT-EEEEE-PPPTTTS-TTHHHHHHHHHHHHHHHHHHHHTEEEEEEEEEEETHHHHHHHHHHHHHHHH-SS--SEEEEES----SS--SSHHHH---GGGSS-HHHHHHHHHHHHTS-TT-TT--TTT-GGG-S--TTPPPEEEEEEEESTTHHHHHHHHHHHHHTT--EEEEEEEEEETTHHHHSTTSHHHHHHHHHHHHHHHHHHS--/-TTTTS-HHHHHHHHTS-GGGS--TTSHHHHHHHHHHHH--PPPTTEEEEEEEEEETTTTEEEEEEEEEESS--SPEEEEEEE--STTTS--GGGGHHHHHHHHHHTT-EEEEE-PPPTTTS-TTHHHHHHHHHHHHHHHTHHHHTEEEEEEEEEEETHHHHHHHHHHHHHHHHTSS---EEEEES----TT--SHHHHH---GGGSS-HHHHHHHHHHHHTS-TT-TT--TTT-GGG-S--TT---EEEEEEEESTTHHHHHHHHHHHHHTT--EEEEEEEEEETTHHHHSTTSHHHHHHHHHHHHHHHHHHS--